Protein AF-0000000087540758 (afdb_homodimer)

Secondary structure (DSSP, 8-state):
-HHHHHHHHHHHHHHHHHHGGGGT--SPPPHHHHHHHHHHHHHHHHHHIIIIIIHHHHHTTGGGGGGGHHHHHHHHHHHHHHHHHHHHHS-B--TT-SS-BSS-----HHHHHHHHHHHHHHHHHHHHHHHHHHHHSTT-SS-HHHHHHHHHHHHHHHHHHHHHHHHHHHHTT--HHHHHHHHHHTTTHHHHHHHHHHHHHHH-GGGHHHHHHHHHHHHHHHIIIIIHHHHTSSS--THHHHHHHHHHHHHHHIIIII-/-HHHHHHHHHHHHHHHHHHGGGGT--SPPPHHHHHHHHHHHHHHHHHHIIIIIIHHHHHTTGGGGGGGHHHHHHHHHHHHHHHHHHHHHS-B--TT-SS-BSS-----HHHHHHHHHHHHHHHHHHHHHHHHHHHHSTT-SS-HHHHHHHHHHHHHHHHHHHHHHHHHHHHTT--HHHHHHHHHHTTTHHHHHHHHHHHHHHH-GGGHHHHHHHHHHHHHHHIIIIIHHHHTSSS--THHHHHHHHHHHHHHHIIIII-

Solvent-accessible surface area (backbone atoms only — not comparable to full-atom values): 23369 Å² total; per-residue (Å²): 108,68,64,55,53,50,48,41,41,38,34,31,49,18,10,36,57,14,3,49,43,37,77,71,47,90,62,73,72,52,68,65,57,52,14,20,37,33,14,20,32,36,15,25,52,52,32,41,26,42,69,64,14,31,49,49,12,23,57,75,31,49,90,52,57,66,58,14,47,50,37,24,50,52,16,20,52,50,16,29,50,50,47,51,51,51,50,54,70,37,50,24,27,52,79,94,48,90,61,70,41,44,51,91,64,91,66,50,70,66,52,16,38,47,44,45,47,27,60,54,28,26,31,55,14,24,40,42,18,34,35,44,44,38,32,69,39,85,87,43,90,34,48,62,53,33,30,47,41,50,19,49,48,50,11,59,37,22,22,47,50,8,30,64,48,7,32,56,39,33,69,74,67,44,51,54,65,55,15,27,48,54,19,31,55,35,22,55,40,14,39,51,28,8,52,52,36,32,54,50,35,71,73,35,68,89,40,44,33,29,49,25,4,18,22,23,18,28,44,49,41,44,31,61,64,41,35,49,35,47,28,54,51,78,74,86,63,67,43,19,48,52,20,18,51,52,21,24,49,48,32,44,47,44,44,62,61,58,64,108,68,67,55,52,50,46,41,42,38,33,30,50,17,10,36,58,14,4,49,45,35,78,71,46,90,62,73,74,53,68,66,57,52,15,21,38,33,14,20,31,36,15,26,51,54,32,41,26,42,68,64,15,31,49,50,13,24,56,75,30,48,90,50,57,65,58,13,48,49,39,24,50,52,15,21,53,49,16,30,50,49,49,53,51,49,51,56,69,37,49,24,27,51,77,93,50,90,61,71,41,44,50,91,64,91,64,51,69,66,54,16,37,47,45,45,49,26,61,53,30,27,31,54,14,24,40,43,17,33,36,43,44,37,32,70,37,86,87,43,90,35,48,62,54,33,29,47,42,49,18,48,47,50,11,62,38,21,20,45,50,9,30,65,48,7,32,56,38,32,67,75,67,44,50,54,65,58,15,28,48,55,19,29,56,34,22,55,41,14,40,52,28,10,50,52,36,31,53,48,34,71,72,35,66,87,40,43,32,29,50,26,4,18,21,23,18,27,44,49,41,42,32,61,66,41,34,48,36,48,28,55,52,78,74,85,64,67,41,17,49,51,21,18,51,53,20,24,49,50,31,44,46,42,44,62,60,57,65

Foldseek 3Di:
DVLLVVLLCLQLVLLLLLLLCLVVDPDFDDLLVLLLLLLLLLLLLLLCLPLVFLVLLLVVVVVVPPCSNVLLVQLLVVLLVVLVVVQQADWADAVPDPDIHHPDDPDDNLVRPLVLLLSLLLLLLLLLLLLVLQCPDVVGPHHSLLSSLSSNLSSNSSSSVSNSNLRVVVVVPDDSVVSSVSSSVSNVSSSVSSVVNSVVCVVPVVCSSNSSSSSSNNSVNCSVVGSNVSSCPDDGDCSSVVSSVVSNVVSNCSNVVRD/DVLLVVLLCLQLVLLLLLLLCLVVDPDFDDLLVLLLLLLLLLLLLLLCLPLVFLVLLLVVVVVVPPCSNVLLVQLLVVLLVVLVVVQQADWADAVPDPDIHHDDDPDDNLVRPLVLLLSLLLLLLLLLLLLVLQCPDVVGPHHSQLSSLSSNLSSNSSSSVSNVNLRVVVVVPDDSVVSSVSSSVSNVSSSVSSVVNSVVCVVPVVCSSNSSSSSSNNSVNCSVVGSNVSSCPDDGDCSSVVSSVVSNVVNNCSNVVRD

Organism: Prevotella intermedia (NCBI:txid28131)

Nearest PDB structures (foldseek):
  8j1m-assembly1_A  TM=9.060E-01  e=1.317E-13  Bordetella bronchiseptica RB50
  8ght-assembly1_B  TM=9.384E-01  e=3.269E-13  Bordetella bronchiseptica
  7z6n-assembly1_A  TM=9.263E-01  e=2.416E-12  Bordetella bronchiseptica
  5tsb-assembly1_A  TM=9.224E-01  e=4.637E-11  Bordetella bronchiseptica RB50
  7z6n-assembly1_B  TM=8.632E-01  e=1.682E-09  Bordetella bronchiseptica

pLDDT: mean 89.03, std 10.14, range [49.22, 98.5]

Structure (mmCIF, N/CA/C/O backbone):
data_AF-0000000087540758-model_v1
#
loop_
_entity.id
_entity.type
_entity.pdbx_description
1 polymer 'ZIP family metal transporter'
#
loop_
_atom_site.group_PDB
_atom_site.id
_atom_site.type_symbol
_atom_site.label_atom_id
_atom_site.label_alt_id
_atom_site.label_comp_id
_atom_site.label_asym_id
_atom_site.label_entity_id
_atom_site.label_seq_id
_atom_site.pdbx_PDB_ins_code
_atom_site.Cartn_x
_atom_site.Cartn_y
_atom_site.Cartn_z
_atom_site.occupancy
_atom_site.B_iso_or_equiv
_atom_site.auth_seq_id
_atom_site.auth_comp_id
_atom_site.auth_asym_id
_atom_site.auth_atom_id
_atom_site.pdbx_PDB_model_num
ATOM 1 N N . MET A 1 1 ? 31.656 -7.059 -10.43 1 69.69 1 MET A N 1
ATOM 2 C CA . MET A 1 1 ? 32 -5.887 -9.633 1 69.69 1 MET A CA 1
ATOM 3 C C . MET A 1 1 ? 31.5 -4.609 -10.281 1 69.69 1 MET A C 1
ATOM 5 O O . MET A 1 1 ? 30.766 -3.834 -9.641 1 69.69 1 MET A O 1
ATOM 9 N N . THR A 1 2 ? 31.688 -4.508 -11.586 1 75.62 2 THR A N 1
ATOM 10 C CA . THR A 1 2 ? 31.25 -3.312 -12.297 1 75.62 2 THR A CA 1
ATOM 11 C C . THR A 1 2 ? 29.734 -3.229 -12.32 1 75.62 2 THR A C 1
ATOM 13 O O . THR A 1 2 ? 29.156 -2.168 -12.07 1 75.62 2 THR A O 1
ATOM 16 N N . GLU A 1 3 ? 29.094 -4.324 -12.469 1 84.44 3 GLU A N 1
ATOM 17 C CA . GLU A 1 3 ? 27.641 -4.34 -12.523 1 84.44 3 GLU A CA 1
ATOM 18 C C . GLU A 1 3 ? 27.031 -3.982 -11.172 1 84.44 3 GLU A C 1
ATOM 20 O O . GLU A 1 3 ? 26 -3.322 -11.102 1 84.44 3 GLU A O 1
ATOM 25 N N . THR A 1 4 ? 27.766 -4.391 -10.195 1 89.81 4 THR A N 1
ATOM 26 C CA . THR A 1 4 ? 27.297 -4.109 -8.844 1 89.81 4 THR A CA 1
ATOM 27 C C . THR A 1 4 ? 27.406 -2.617 -8.539 1 89.81 4 THR A C 1
ATOM 29 O O . THR A 1 4 ? 26.453 -2.021 -8.016 1 89.81 4 THR A O 1
ATOM 32 N N . ILE A 1 5 ? 28.453 -2.088 -8.945 1 90.25 5 ILE A N 1
ATOM 33 C CA . ILE A 1 5 ? 28.672 -0.664 -8.719 1 90.25 5 ILE A CA 1
ATOM 34 C C . ILE A 1 5 ? 27.656 0.148 -9.508 1 90.25 5 ILE A C 1
ATOM 36 O O . ILE A 1 5 ? 27.078 1.107 -8.992 1 90.25 5 ILE A O 1
ATOM 40 N N . ILE A 1 6 ? 27.438 -0.225 -10.695 1 91.5 6 ILE A N 1
ATOM 41 C CA . ILE A 1 6 ? 26.453 0.456 -11.539 1 91.5 6 ILE A CA 1
ATOM 42 C C . ILE A 1 6 ? 25.062 0.346 -10.914 1 91.5 6 ILE A C 1
ATOM 44 O O . ILE A 1 6 ? 24.375 1.352 -10.758 1 91.5 6 ILE A O 1
ATOM 48 N N . GLY A 1 7 ? 24.766 -0.87 -10.531 1 93.69 7 GLY A N 1
ATOM 49 C CA . GLY A 1 7 ? 23.469 -1.086 -9.922 1 93.69 7 GLY A CA 1
ATOM 50 C C . GLY A 1 7 ? 23.25 -0.257 -8.664 1 93.69 7 GLY A C 1
ATOM 51 O O . GLY A 1 7 ? 22.172 0.309 -8.469 1 93.69 7 GLY A O 1
ATOM 52 N N . LEU A 1 8 ? 24.266 -0.133 -7.891 1 94.44 8 LEU A N 1
ATOM 53 C CA . LEU A 1 8 ? 24.172 0.586 -6.621 1 94.44 8 LEU A CA 1
ATOM 54 C C . LEU A 1 8 ? 24.109 2.092 -6.855 1 94.44 8 LEU A C 1
ATOM 56 O O . LEU A 1 8 ? 23.594 2.832 -6.02 1 94.44 8 LEU A O 1
ATOM 60 N N . SER A 1 9 ? 24.562 2.506 -7.98 1 96.25 9 SER A N 1
ATOM 61 C CA . SER A 1 9 ? 24.641 3.938 -8.25 1 96.25 9 SER A CA 1
ATOM 62 C C . SER A 1 9 ? 23.375 4.441 -8.93 1 96.25 9 SER A C 1
ATOM 64 O O . SER A 1 9 ? 23.109 5.648 -8.945 1 96.25 9 SER A O 1
ATOM 66 N N . ILE A 1 10 ? 22.609 3.609 -9.469 1 96.44 10 ILE A N 1
ATOM 67 C CA . ILE A 1 10 ? 21.469 3.971 -10.297 1 96.44 10 ILE A CA 1
ATOM 68 C C . ILE A 1 10 ? 20.438 4.723 -9.453 1 96.44 10 ILE A C 1
ATOM 70 O O . ILE A 1 10 ? 19.984 5.801 -9.836 1 96.44 10 ILE A O 1
ATOM 74 N N . PRO A 1 11 ? 20.109 4.223 -8.281 1 96.56 11 PRO A N 1
ATOM 75 C CA . PRO A 1 11 ? 19.156 4.977 -7.461 1 96.56 11 PRO A CA 1
ATOM 76 C C . PRO A 1 11 ? 19.672 6.359 -7.082 1 96.56 11 PRO A C 1
ATOM 78 O O . PRO A 1 11 ? 18.922 7.336 -7.109 1 96.56 11 PRO A O 1
ATOM 81 N N . LEU A 1 12 ? 20.969 6.418 -6.754 1 96.62 12 LEU A N 1
ATOM 82 C CA . LEU A 1 12 ? 21.578 7.703 -6.43 1 96.62 12 LEU A CA 1
ATOM 83 C C . LEU A 1 12 ? 21.484 8.664 -7.613 1 96.62 12 LEU A C 1
ATOM 85 O O . LEU A 1 12 ? 21.203 9.852 -7.434 1 96.62 12 LEU A O 1
ATOM 89 N N . LEU A 1 13 ? 21.688 8.188 -8.766 1 97.19 13 LEU A N 1
ATOM 90 C CA . LEU A 1 13 ? 21.578 9 -9.969 1 97.19 13 LEU A CA 1
ATOM 91 C C . LEU A 1 13 ? 20.172 9.57 -10.109 1 97.19 13 LEU A C 1
ATOM 93 O O . LEU A 1 13 ? 20 10.711 -10.547 1 97.19 13 LEU A O 1
ATOM 97 N N . GLY A 1 14 ? 19.188 8.805 -9.805 1 96.94 14 GLY A N 1
ATOM 98 C CA . GLY A 1 14 ? 17.812 9.305 -9.812 1 96.94 14 GLY A CA 1
ATOM 99 C C . GLY A 1 14 ? 17.594 10.469 -8.867 1 96.94 14 GLY A C 1
ATOM 100 O O . GLY A 1 14 ? 17 11.477 -9.242 1 96.94 14 GLY A O 1
ATOM 101 N N . THR A 1 15 ? 18.125 10.289 -7.652 1 95.88 15 THR A N 1
ATOM 102 C CA . THR A 1 15 ? 18 11.344 -6.652 1 95.88 15 THR A CA 1
ATOM 103 C C . THR A 1 15 ? 18.734 12.609 -7.102 1 95.88 15 THR A C 1
ATOM 105 O O . THR A 1 15 ? 18.203 13.719 -6.953 1 95.88 15 THR A O 1
ATOM 108 N N . VAL A 1 16 ? 19.875 12.422 -7.652 1 96.88 16 VAL A N 1
ATOM 109 C CA . VAL A 1 16 ? 20.672 13.547 -8.125 1 96.88 16 VAL A CA 1
ATOM 110 C C . VAL A 1 16 ? 19.953 14.25 -9.273 1 96.88 16 VAL A C 1
ATOM 112 O O . VAL A 1 16 ? 19.844 15.477 -9.281 1 96.88 16 VAL A O 1
ATOM 115 N N . LEU A 1 17 ? 19.469 13.523 -10.211 1 96.75 17 LEU A N 1
ATOM 116 C CA . LEU A 1 17 ? 18.734 14.102 -11.336 1 96.75 17 LEU A CA 1
ATOM 117 C C . LEU A 1 17 ? 17.5 14.859 -10.844 1 96.75 17 LEU A C 1
ATOM 119 O O . LEU A 1 17 ? 17.219 15.969 -11.312 1 96.75 17 LEU A O 1
ATOM 123 N N . GLY A 1 18 ? 16.828 14.25 -9.938 1 94.94 18 GLY A N 1
ATOM 124 C CA . GLY A 1 18 ? 15.672 14.906 -9.367 1 94.94 18 GLY A CA 1
ATOM 125 C C . GLY A 1 18 ? 16 16.188 -8.641 1 94.94 18 GLY A C 1
ATOM 126 O O . GLY A 1 18 ? 15.289 17.188 -8.773 1 94.94 18 GLY A O 1
ATOM 127 N N . SER A 1 19 ? 17.047 16.109 -7.902 1 94.81 19 SER A N 1
ATOM 128 C CA . SER A 1 19 ? 17.484 17.312 -7.18 1 94.81 19 SER A CA 1
ATOM 129 C C . SER A 1 19 ? 17.844 18.438 -8.141 1 94.81 19 SER A C 1
ATOM 131 O O . SER A 1 19 ? 17.766 19.609 -7.785 1 94.81 19 SER A O 1
ATOM 133 N N . GLY A 1 20 ? 18.203 18.109 -9.336 1 95.19 20 GLY A N 1
ATOM 134 C CA . GLY A 1 20 ? 18.578 19.078 -10.352 1 95.19 20 GLY A CA 1
ATOM 135 C C . GLY A 1 20 ? 17.406 19.922 -10.82 1 95.19 20 GLY A C 1
ATOM 136 O O . GLY A 1 20 ? 17.609 20.984 -11.422 1 95.19 20 GLY A O 1
ATOM 137 N N . PHE A 1 21 ? 16.281 19.531 -10.5 1 91.69 21 PHE A N 1
ATOM 138 C CA . PHE A 1 21 ? 15.109 20.281 -10.922 1 91.69 21 PHE A CA 1
ATOM 139 C C . PHE A 1 21 ? 15.102 21.672 -10.305 1 91.69 21 PHE A C 1
ATOM 141 O O . PHE A 1 21 ? 14.453 22.578 -10.812 1 91.69 21 PHE A O 1
ATOM 148 N N . VAL A 1 22 ? 15.844 21.859 -9.234 1 91.62 22 VAL A N 1
ATOM 149 C CA . VAL A 1 22 ? 15.906 23.141 -8.539 1 91.62 22 VAL A CA 1
ATOM 150 C C . VAL A 1 22 ? 16.531 24.188 -9.453 1 91.62 22 VAL A C 1
ATOM 152 O O . VAL A 1 22 ? 16.281 25.391 -9.297 1 91.62 22 VAL A O 1
ATOM 155 N N . PHE A 1 23 ? 17.266 23.812 -10.391 1 92.81 23 PHE A N 1
ATOM 156 C CA . PHE A 1 23 ? 17.922 24.766 -11.297 1 92.81 23 PHE A CA 1
ATOM 157 C C . PHE A 1 23 ? 16.953 25.25 -12.359 1 92.81 23 PHE A C 1
ATOM 159 O O . PHE A 1 23 ? 17.172 26.281 -12.984 1 92.81 23 PHE A O 1
ATOM 166 N N . PHE A 1 24 ? 15.93 24.562 -12.562 1 85.81 24 PHE A N 1
ATOM 167 C CA . PHE A 1 24 ? 15 24.891 -13.633 1 85.81 24 PHE A CA 1
ATOM 168 C C . PHE A 1 24 ? 13.719 25.5 -13.062 1 85.81 24 PHE A C 1
ATOM 170 O O . PHE A 1 24 ? 12.922 26.078 -13.805 1 85.81 24 PHE A O 1
ATOM 177 N N . MET A 1 25 ? 13.492 25.219 -11.922 1 72.75 25 MET A N 1
ATOM 178 C CA . MET A 1 25 ? 12.195 25.656 -11.406 1 72.75 25 MET A CA 1
ATOM 179 C C . MET A 1 25 ? 12.32 27 -10.711 1 72.75 25 MET A C 1
ATOM 181 O O . MET A 1 25 ? 13.273 27.25 -9.969 1 72.75 25 MET A O 1
ATOM 185 N N . ARG A 1 26 ? 11.633 27.969 -11.227 1 64.31 26 ARG A N 1
ATOM 186 C CA . ARG A 1 26 ? 11.672 29.359 -10.766 1 64.31 26 ARG A CA 1
ATOM 187 C C . ARG A 1 26 ? 10.914 29.516 -9.453 1 64.31 26 ARG A C 1
ATOM 189 O O . ARG A 1 26 ? 11.281 30.344 -8.617 1 64.31 26 ARG A O 1
ATOM 196 N N . ASN A 1 27 ? 9.836 28.656 -9.359 1 70.56 27 ASN A N 1
ATOM 197 C CA . ASN A 1 27 ? 8.938 28.859 -8.227 1 70.56 27 ASN A CA 1
ATOM 198 C C . ASN A 1 27 ? 8.781 27.594 -7.398 1 70.56 27 ASN A C 1
ATOM 200 O O . ASN A 1 27 ? 9.383 26.562 -7.719 1 70.56 27 ASN A O 1
ATOM 204 N N . GLU A 1 28 ? 8.078 27.734 -6.336 1 76.31 28 GLU A N 1
ATOM 205 C CA . GLU A 1 28 ? 7.715 26.625 -5.457 1 76.31 28 GLU A CA 1
ATOM 206 C C . GLU A 1 28 ? 7.031 25.5 -6.23 1 76.31 28 GLU A C 1
ATOM 208 O O . GLU A 1 28 ? 6.367 25.766 -7.238 1 76.31 28 GLU A O 1
ATOM 213 N N . MET A 1 29 ? 7.426 24.328 -5.922 1 83.19 29 MET A N 1
ATOM 214 C CA . MET A 1 29 ? 6.715 23.203 -6.512 1 83.19 29 MET A CA 1
ATOM 215 C C . MET A 1 29 ? 5.234 23.234 -6.16 1 83.19 29 MET A C 1
ATOM 217 O O . MET A 1 29 ? 4.871 23.344 -4.984 1 83.19 29 MET A O 1
ATOM 221 N N . PRO A 1 30 ? 4.449 23.25 -7.23 1 86.38 30 PRO A N 1
ATOM 222 C CA . PRO A 1 30 ? 3.016 23.234 -6.938 1 86.38 30 PRO A CA 1
ATOM 223 C C . PRO A 1 30 ? 2.602 22.047 -6.074 1 86.38 30 PRO A C 1
ATOM 225 O O . PRO A 1 30 ? 3.109 20.938 -6.262 1 86.38 30 PRO A O 1
ATOM 228 N N . ALA A 1 31 ? 1.731 22.312 -5.172 1 86.75 31 ALA A N 1
ATOM 229 C CA . ALA A 1 31 ? 1.27 21.312 -4.223 1 86.75 31 ALA A CA 1
ATOM 230 C C . ALA A 1 31 ? 0.683 20.094 -4.949 1 86.75 31 ALA A C 1
ATOM 232 O O . ALA A 1 31 ? 0.877 18.953 -4.527 1 86.75 31 ALA A O 1
ATOM 233 N N . ARG A 1 32 ? 0.032 20.359 -6.035 1 90.81 32 ARG A N 1
ATOM 234 C CA . ARG A 1 32 ? -0.596 19.297 -6.812 1 90.81 32 ARG A CA 1
ATOM 235 C C . ARG A 1 32 ? 0.451 18.359 -7.406 1 90.81 32 ARG A C 1
ATOM 237 O O . ARG A 1 32 ? 0.27 17.141 -7.41 1 90.81 32 ARG A O 1
ATOM 244 N N . LEU A 1 33 ? 1.473 18.938 -7.902 1 90.44 33 LEU A N 1
ATOM 245 C CA . LEU A 1 33 ? 2.553 18.125 -8.469 1 90.44 33 LEU A CA 1
ATOM 246 C C . LEU A 1 33 ? 3.262 17.328 -7.379 1 90.44 33 LEU A C 1
ATOM 248 O O . LEU A 1 33 ? 3.594 16.156 -7.582 1 90.44 33 LEU A O 1
ATOM 252 N N . GLN A 1 34 ? 3.445 17.922 -6.305 1 89.5 34 GLN A N 1
ATOM 253 C CA . GLN A 1 34 ? 4.078 17.234 -5.18 1 89.5 34 GLN A CA 1
ATOM 254 C C . GLN A 1 34 ? 3.271 16.016 -4.75 1 89.5 34 GLN A C 1
ATOM 256 O O . GLN A 1 34 ? 3.834 14.945 -4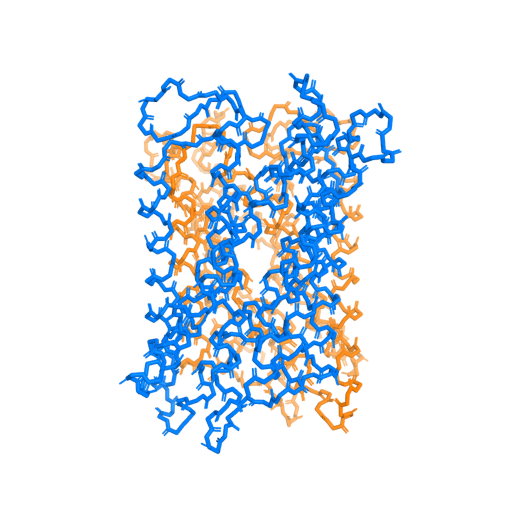.504 1 89.5 34 GLN A O 1
ATOM 261 N N . LYS A 1 35 ? 1.979 16.188 -4.668 1 93.31 35 LYS A N 1
ATOM 262 C CA . LYS A 1 35 ? 1.097 15.102 -4.277 1 93.31 35 LYS A CA 1
ATOM 263 C C . LYS A 1 35 ? 1.166 13.953 -5.281 1 93.31 35 LYS A C 1
ATOM 265 O O . LYS A 1 35 ? 1.248 12.781 -4.891 1 93.31 35 LYS A O 1
ATOM 270 N N . ALA A 1 36 ? 1.197 14.305 -6.539 1 95.06 36 ALA A N 1
ATOM 271 C CA . ALA A 1 36 ? 1.264 13.297 -7.59 1 95.06 36 ALA A CA 1
ATOM 272 C C . ALA A 1 36 ? 2.584 12.531 -7.535 1 95.06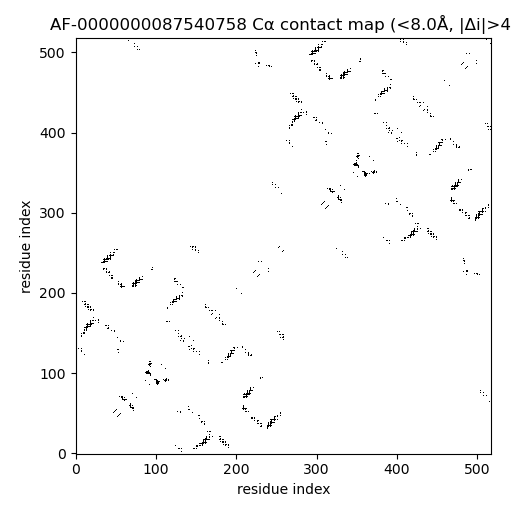 36 ALA A C 1
ATOM 274 O O . ALA A 1 36 ? 2.605 11.305 -7.672 1 95.06 36 ALA A O 1
ATOM 275 N N . LEU A 1 37 ? 3.629 13.25 -7.285 1 93.38 37 LEU A N 1
ATOM 276 C CA . LEU A 1 37 ? 4.953 12.633 -7.266 1 93.38 37 LEU A CA 1
ATOM 277 C C . LEU A 1 37 ? 5.117 11.734 -6.051 1 93.38 37 LEU A C 1
ATOM 279 O O . LEU A 1 37 ? 5.715 10.656 -6.145 1 93.38 37 LEU A O 1
ATOM 283 N N . LEU A 1 38 ? 4.574 12.18 -4.938 1 93 38 LEU A N 1
ATOM 284 C CA . LEU A 1 38 ? 4.613 11.359 -3.73 1 93 38 LEU A CA 1
ATOM 285 C C . LEU A 1 38 ? 3.803 10.078 -3.92 1 93 38 LEU A C 1
ATOM 287 O O . LEU A 1 38 ? 4.238 9 -3.516 1 93 38 LEU A O 1
ATOM 291 N N . GLY A 1 39 ? 2.668 10.242 -4.527 1 96 39 GLY A N 1
ATOM 292 C CA . GLY A 1 39 ? 1.872 9.078 -4.867 1 96 39 GLY A CA 1
ATOM 293 C C . GLY A 1 39 ? 2.594 8.109 -5.789 1 96 39 GLY A C 1
ATOM 294 O O . GLY A 1 39 ? 2.607 6.902 -5.547 1 96 39 GLY A O 1
ATOM 295 N N . PHE A 1 40 ? 3.178 8.672 -6.812 1 97.12 40 PHE A N 1
ATOM 296 C CA . PHE A 1 40 ? 3.92 7.867 -7.777 1 97.12 40 PHE A CA 1
ATOM 297 C C . PHE A 1 40 ? 5.023 7.074 -7.086 1 97.12 40 PHE A C 1
ATOM 299 O O . PHE A 1 40 ? 5.16 5.867 -7.305 1 97.12 40 PHE A O 1
ATOM 306 N N . ALA A 1 41 ? 5.777 7.758 -6.262 1 95.12 41 ALA A N 1
ATOM 307 C CA . ALA A 1 41 ? 6.852 7.109 -5.52 1 95.12 41 ALA A CA 1
ATOM 308 C C . ALA A 1 41 ? 6.309 5.984 -4.641 1 95.12 41 ALA A C 1
ATOM 310 O O . ALA A 1 41 ? 6.898 4.902 -4.574 1 95.12 41 ALA A O 1
ATOM 311 N N . SER A 1 42 ? 5.184 6.203 -3.988 1 96.62 42 SER A N 1
ATOM 312 C CA . SER A 1 42 ? 4.559 5.199 -3.131 1 96.62 42 SER A CA 1
ATOM 313 C C . SER A 1 42 ? 4.176 3.955 -3.924 1 96.62 42 SER A C 1
ATOM 315 O O . SER A 1 42 ? 4.426 2.83 -3.48 1 96.62 42 SER A O 1
ATOM 317 N N . GLY A 1 43 ? 3.588 4.152 -5.09 1 97.81 43 GLY A N 1
ATOM 318 C CA . GLY A 1 43 ? 3.189 3.041 -5.934 1 97.81 43 GLY A CA 1
ATOM 319 C C . GLY A 1 43 ? 4.355 2.178 -6.379 1 97.81 43 GLY A C 1
ATOM 320 O O . GLY A 1 43 ? 4.289 0.949 -6.305 1 97.81 43 GLY A O 1
ATOM 321 N N . VAL A 1 44 ? 5.383 2.848 -6.797 1 97.31 44 VAL A N 1
ATOM 322 C CA . VAL A 1 44 ? 6.582 2.137 -7.23 1 97.31 44 VAL A CA 1
ATOM 323 C C . VAL A 1 44 ? 7.141 1.311 -6.074 1 97.31 44 VAL A C 1
ATOM 325 O O . VAL A 1 44 ? 7.473 0.135 -6.246 1 97.31 44 VAL A O 1
ATOM 328 N N . MET A 1 45 ? 7.207 1.895 -4.926 1 96.62 45 MET A N 1
ATOM 329 C CA . MET A 1 45 ? 7.805 1.244 -3.766 1 96.62 45 MET A CA 1
ATOM 330 C C . MET A 1 45 ? 6.98 0.033 -3.338 1 96.62 45 MET A C 1
ATOM 332 O O . MET A 1 45 ? 7.539 -1.011 -2.99 1 96.62 45 MET A O 1
ATOM 336 N N . VAL A 1 46 ? 5.688 0.137 -3.385 1 97.88 46 VAL A N 1
ATOM 337 C CA . VAL A 1 46 ? 4.824 -0.975 -3 1 97.88 46 VAL A CA 1
ATOM 338 C C . VAL A 1 46 ? 5.012 -2.135 -3.977 1 97.88 46 VAL A C 1
ATOM 340 O O . VAL A 1 46 ? 5.238 -3.273 -3.561 1 97.88 46 VAL A O 1
ATOM 343 N N . ALA A 1 47 ? 4.91 -1.823 -5.242 1 97.94 47 ALA A N 1
ATOM 344 C CA . ALA A 1 47 ? 5.055 -2.871 -6.25 1 97.94 47 ALA A CA 1
ATOM 345 C C . ALA A 1 47 ? 6.43 -3.527 -6.168 1 97.94 47 ALA A C 1
ATOM 347 O O . ALA A 1 47 ? 6.543 -4.754 -6.211 1 97.94 47 ALA A O 1
ATOM 348 N N . ALA A 1 48 ? 7.469 -2.709 -6.031 1 96.75 48 ALA A N 1
ATOM 349 C CA . ALA A 1 48 ? 8.828 -3.236 -5.93 1 96.75 48 ALA A CA 1
ATOM 350 C C . ALA A 1 48 ? 8.977 -4.133 -4.703 1 96.75 48 ALA A C 1
ATOM 352 O O . ALA A 1 48 ? 9.633 -5.176 -4.766 1 96.75 48 ALA A O 1
ATOM 353 N N . SER A 1 49 ? 8.398 -3.732 -3.615 1 97.75 49 SER A N 1
ATOM 354 C CA . SER A 1 49 ? 8.492 -4.5 -2.377 1 97.75 49 SER A CA 1
ATOM 355 C C . SER A 1 49 ? 7.867 -5.879 -2.535 1 97.75 49 SER A C 1
ATOM 357 O O . SER A 1 49 ? 8.359 -6.859 -1.974 1 97.75 49 SER A O 1
ATOM 359 N N . ILE A 1 50 ? 6.863 -5.93 -3.33 1 96.88 50 ILE A N 1
ATOM 360 C CA . ILE A 1 50 ? 6.141 -7.188 -3.496 1 96.88 50 ILE A CA 1
ATOM 361 C C . ILE A 1 50 ? 6.895 -8.094 -4.469 1 96.88 50 ILE A C 1
ATOM 363 O O . ILE A 1 50 ? 7.344 -9.18 -4.098 1 96.88 50 ILE A O 1
ATOM 367 N N . TRP A 1 51 ? 7.082 -7.676 -5.668 1 95.69 51 TRP A N 1
ATOM 368 C CA . TRP A 1 51 ? 7.535 -8.547 -6.75 1 95.69 51 TRP A CA 1
ATOM 369 C C . TRP A 1 51 ? 9.047 -8.711 -6.723 1 95.69 51 TRP A C 1
ATOM 371 O O . TRP A 1 51 ? 9.578 -9.75 -7.129 1 95.69 51 TRP A O 1
ATOM 381 N N . SER A 1 52 ? 9.734 -7.684 -6.207 1 95.62 52 SER A N 1
ATOM 382 C CA . SER A 1 52 ? 11.188 -7.754 -6.289 1 95.62 52 SER A CA 1
ATOM 383 C C . SER A 1 52 ? 11.797 -8.203 -4.961 1 95.62 52 SER A C 1
ATOM 385 O O . SER A 1 52 ? 12.961 -8.586 -4.906 1 95.62 52 SER A O 1
ATOM 387 N N . LEU A 1 53 ? 10.984 -8.156 -3.91 1 96.81 53 LEU A N 1
ATOM 388 C CA . LEU A 1 53 ? 11.609 -8.406 -2.617 1 96.81 53 LEU A CA 1
ATOM 389 C C . LEU A 1 53 ? 10.898 -9.539 -1.883 1 96.81 53 LEU A C 1
ATOM 391 O O . LEU A 1 53 ? 11.461 -10.625 -1.719 1 96.81 53 LEU A O 1
ATOM 395 N N . ILE A 1 54 ? 9.641 -9.406 -1.611 1 97.56 54 ILE A N 1
ATOM 396 C CA . ILE A 1 54 ? 8.938 -10.367 -0.774 1 97.56 54 ILE A CA 1
ATOM 397 C C . ILE A 1 54 ? 8.773 -11.688 -1.525 1 97.56 54 ILE A C 1
ATOM 399 O O . ILE A 1 54 ? 9.047 -12.758 -0.975 1 97.56 54 ILE A O 1
ATOM 403 N N . ILE A 1 55 ? 8.305 -11.648 -2.764 1 95.38 55 ILE A N 1
ATOM 404 C CA . ILE A 1 55 ? 8.055 -12.867 -3.525 1 95.38 55 ILE A CA 1
ATOM 405 C C . ILE A 1 55 ? 9.367 -13.625 -3.734 1 95.38 55 ILE A C 1
ATOM 407 O O . ILE A 1 55 ? 9.445 -14.82 -3.451 1 95.38 55 ILE A O 1
ATOM 411 N N . PRO A 1 56 ? 10.461 -12.922 -4.18 1 94.75 56 PRO A N 1
ATOM 412 C CA . PRO A 1 56 ? 11.734 -13.641 -4.273 1 94.75 56 PRO A CA 1
ATOM 413 C C . PRO A 1 56 ? 12.188 -14.219 -2.936 1 94.75 56 PRO A C 1
ATOM 415 O O . PRO A 1 56 ? 12.797 -15.289 -2.896 1 94.75 56 PRO A O 1
ATOM 418 N N . SER A 1 57 ? 11.961 -13.5 -1.824 1 96.19 57 SER A N 1
ATOM 419 C CA . SER A 1 57 ? 12.273 -14.031 -0.501 1 96.19 57 SER A CA 1
ATOM 420 C C . SER A 1 57 ? 11.594 -15.375 -0.271 1 96.19 57 SER A C 1
ATOM 422 O O . SER A 1 57 ? 12.234 -16.328 0.162 1 96.19 57 SER A O 1
ATOM 424 N N . MET A 1 58 ? 10.398 -15.5 -0.629 1 95.5 58 MET A N 1
ATOM 425 C CA . MET A 1 58 ? 9.641 -16.734 -0.457 1 95.5 58 MET A CA 1
ATOM 426 C C . MET A 1 58 ? 10.102 -17.797 -1.452 1 95.5 58 MET A C 1
ATOM 428 O O . MET A 1 58 ? 10.156 -18.984 -1.121 1 95.5 58 MET A O 1
ATOM 432 N N . ASP A 1 59 ? 10.391 -17.328 -2.676 1 93.19 59 ASP A N 1
ATOM 433 C CA . ASP A 1 59 ? 10.836 -18.25 -3.709 1 93.19 59 ASP A CA 1
ATOM 434 C C . ASP A 1 59 ? 12.141 -18.938 -3.307 1 93.19 59 ASP A C 1
ATOM 436 O O . ASP A 1 59 ? 12.359 -20.109 -3.629 1 93.19 59 ASP A O 1
ATOM 440 N N . MET A 1 60 ? 12.969 -18.312 -2.646 1 91.75 60 MET A N 1
ATOM 441 C CA . MET A 1 60 ? 14.25 -18.859 -2.219 1 91.75 60 MET A CA 1
ATOM 442 C C . MET A 1 60 ? 14.047 -19.953 -1.183 1 91.75 60 MET A C 1
ATOM 444 O O . MET A 1 60 ? 14.953 -20.766 -0.945 1 91.75 60 MET A O 1
ATOM 448 N N . TRP A 1 61 ? 12.938 -19.922 -0.555 1 93.38 61 TRP A N 1
ATOM 449 C CA . TRP A 1 61 ? 12.594 -20.953 0.414 1 93.38 61 TRP A CA 1
ATOM 450 C C . TRP A 1 61 ? 11.461 -21.828 -0.104 1 93.38 61 TRP A C 1
ATOM 452 O O . TRP A 1 61 ? 10.711 -22.422 0.682 1 93.38 61 TRP A O 1
ATOM 462 N N . ALA A 1 62 ? 11.312 -21.906 -1.371 1 90.62 62 ALA A N 1
ATOM 463 C CA . ALA A 1 62 ? 10.219 -22.641 -1.994 1 90.62 62 ALA A CA 1
ATOM 464 C C . ALA A 1 62 ? 10.242 -24.109 -1.572 1 90.62 62 ALA A C 1
ATOM 466 O O . ALA A 1 62 ? 9.195 -24.734 -1.427 1 90.62 62 ALA A O 1
ATOM 467 N N . ASP A 1 63 ? 11.344 -24.703 -1.36 1 92 63 ASP A N 1
ATOM 468 C CA . ASP A 1 63 ? 11.508 -26.109 -1.034 1 92 63 ASP A CA 1
ATOM 469 C C . ASP A 1 63 ? 11.008 -26.406 0.376 1 92 63 ASP A C 1
ATOM 471 O O . ASP A 1 63 ? 10.852 -27.578 0.749 1 92 63 ASP A O 1
ATOM 475 N N . GLN A 1 64 ? 10.703 -25.422 1.078 1 92.38 64 GLN A N 1
ATOM 476 C CA . GLN A 1 64 ? 10.266 -25.609 2.457 1 92.38 64 GLN A CA 1
ATOM 477 C C . GLN A 1 64 ? 8.742 -25.625 2.555 1 92.38 64 GLN A C 1
ATOM 479 O O . GLN A 1 64 ? 8.188 -25.578 3.652 1 92.38 64 GLN A O 1
ATOM 484 N N . GLY A 1 65 ? 8.109 -25.656 1.455 1 91.38 65 GLY A N 1
ATOM 485 C CA . GLY A 1 65 ? 6.652 -25.734 1.445 1 91.38 65 GLY A CA 1
ATOM 486 C C . GLY A 1 65 ? 5.988 -24.531 2.094 1 91.38 65 GLY A C 1
ATOM 487 O O . GLY A 1 65 ? 6.258 -23.391 1.723 1 91.38 65 GLY A O 1
ATOM 488 N N . ARG A 1 66 ? 5.266 -24.844 3.143 1 89.62 66 ARG A N 1
ATOM 489 C CA . ARG A 1 66 ? 4.516 -23.797 3.822 1 89.62 66 ARG A CA 1
ATOM 490 C C . ARG A 1 66 ? 5.445 -22.906 4.641 1 89.62 66 ARG A C 1
ATOM 492 O O . ARG A 1 66 ? 5.113 -21.75 4.922 1 89.62 66 ARG A O 1
ATOM 499 N N . LEU A 1 67 ? 6.555 -23.391 4.965 1 93.06 67 LEU A N 1
ATOM 500 C CA . LEU A 1 67 ? 7.496 -22.641 5.785 1 93.06 67 LEU A CA 1
ATOM 501 C C . LEU A 1 67 ? 8.234 -21.594 4.945 1 93.06 67 LEU A C 1
ATOM 503 O O . LEU A 1 67 ? 9 -20.797 5.48 1 93.06 67 LEU A O 1
ATOM 507 N N . ARG A 1 68 ? 7.934 -21.594 3.646 1 94.25 68 ARG A N 1
ATOM 508 C CA . ARG A 1 68 ? 8.57 -20.641 2.744 1 94.25 68 ARG A CA 1
ATOM 509 C C . ARG A 1 68 ? 8.242 -19.203 3.145 1 94.25 68 ARG A C 1
ATOM 511 O O . ARG A 1 68 ? 8.906 -18.266 2.707 1 94.25 68 ARG A O 1
ATOM 518 N N . ILE A 1 69 ? 7.242 -19.031 4.004 1 96.31 69 ILE A N 1
ATOM 519 C CA . ILE A 1 69 ? 6.773 -17.703 4.391 1 96.31 69 ILE A CA 1
ATOM 520 C C . ILE A 1 69 ? 7.648 -17.156 5.516 1 96.31 69 ILE A C 1
ATOM 522 O O . ILE A 1 69 ? 7.637 -15.953 5.789 1 96.31 69 ILE A O 1
ATOM 526 N N . VAL A 1 70 ? 8.398 -17.938 6.176 1 96.81 70 VAL A N 1
ATOM 527 C CA . VAL A 1 70 ? 9.055 -17.578 7.43 1 96.81 70 VAL A CA 1
ATOM 528 C C . VAL A 1 70 ? 10.039 -16.438 7.191 1 96.81 70 VAL A C 1
ATOM 530 O O . VAL A 1 70 ? 9.969 -15.391 7.852 1 96.81 70 VAL A O 1
ATOM 533 N N . PRO A 1 71 ? 10.961 -16.531 6.219 1 96.94 71 PRO A N 1
ATOM 534 C CA . PRO A 1 71 ? 11.867 -15.406 6.02 1 96.94 71 PRO A CA 1
ATOM 535 C C . PRO A 1 71 ? 11.141 -14.133 5.602 1 96.94 71 PRO A C 1
ATOM 537 O O . PRO A 1 71 ? 11.516 -13.031 6.02 1 96.94 71 PRO A O 1
ATOM 540 N N . ALA A 1 72 ? 10.102 -14.32 4.73 1 97.62 72 ALA A N 1
ATOM 541 C CA . ALA A 1 72 ? 9.336 -13.164 4.273 1 97.62 72 ALA A CA 1
ATOM 542 C C . ALA A 1 72 ? 8.648 -12.469 5.445 1 97.62 72 ALA A C 1
ATOM 544 O O . ALA A 1 72 ? 8.695 -11.234 5.551 1 97.62 72 ALA A O 1
ATOM 545 N N . LEU A 1 73 ? 8.109 -13.289 6.332 1 97.94 73 LEU A N 1
ATOM 546 C CA . LEU A 1 73 ? 7.363 -12.766 7.477 1 97.94 73 LEU A CA 1
ATOM 547 C C . LEU A 1 73 ? 8.305 -12.117 8.484 1 97.94 73 LEU A C 1
ATOM 549 O O . LEU A 1 73 ? 8.078 -10.977 8.906 1 97.94 73 LEU A O 1
ATOM 553 N N . VAL A 1 74 ? 9.281 -12.781 8.867 1 97.81 74 VAL A N 1
ATOM 554 C CA . VAL A 1 74 ? 10.219 -12.32 9.891 1 97.81 74 VAL A CA 1
ATOM 555 C C . VAL A 1 74 ? 10.969 -11.086 9.383 1 97.81 74 VAL A C 1
ATOM 557 O O . VAL A 1 74 ? 11.031 -10.07 10.07 1 97.81 74 VAL A O 1
ATOM 560 N N . GLY A 1 75 ? 11.531 -11.211 8.219 1 97.81 75 GLY A N 1
ATOM 561 C CA . GLY A 1 75 ? 12.234 -10.07 7.648 1 97.81 75 GLY A CA 1
ATOM 562 C C . GLY A 1 75 ? 11.367 -8.836 7.516 1 97.81 75 GLY A C 1
ATOM 563 O O . GLY A 1 75 ? 11.789 -7.734 7.867 1 97.81 75 GLY A O 1
ATOM 564 N N . PHE A 1 76 ? 10.148 -9.055 7.035 1 98.38 76 PHE A N 1
ATOM 565 C CA . PHE A 1 76 ? 9.211 -7.961 6.828 1 98.38 76 PHE A CA 1
ATOM 566 C C . PHE A 1 76 ? 8.93 -7.23 8.133 1 98.38 76 PHE A C 1
ATOM 568 O O . PHE A 1 76 ? 9.023 -6.004 8.203 1 98.38 76 PHE A O 1
ATOM 575 N N . LEU A 1 77 ? 8.609 -7.977 9.148 1 98.5 77 LEU A N 1
ATOM 576 C CA . LEU A 1 77 ? 8.258 -7.395 10.445 1 98.5 77 LEU A CA 1
ATOM 577 C C . LEU A 1 77 ? 9.477 -6.73 11.078 1 98.5 77 LEU A C 1
ATOM 579 O O . LEU A 1 77 ? 9.359 -5.66 11.68 1 98.5 77 LEU A O 1
ATOM 583 N N . VAL A 1 78 ? 10.609 -7.305 10.945 1 97.88 78 VAL A N 1
ATOM 584 C CA . VAL A 1 78 ? 11.836 -6.73 11.5 1 97.88 78 VAL A CA 1
ATOM 585 C C . VAL A 1 78 ? 12.18 -5.441 10.758 1 97.88 78 VAL A C 1
ATOM 587 O O . VAL A 1 78 ? 12.648 -4.473 11.367 1 97.88 78 VAL A O 1
ATOM 590 N N . GLY A 1 79 ? 12 -5.457 9.43 1 97 79 GLY A N 1
ATOM 591 C CA . GLY A 1 79 ? 12.234 -4.246 8.656 1 97 79 GLY A CA 1
ATOM 592 C C . GLY A 1 79 ? 11.359 -3.084 9.094 1 97 79 GLY A C 1
ATOM 593 O O . GLY A 1 79 ? 11.852 -1.967 9.266 1 97 79 GLY A O 1
ATOM 594 N N . ILE A 1 80 ? 10.07 -3.373 9.305 1 97.5 80 ILE A N 1
ATOM 595 C CA . ILE A 1 80 ? 9.156 -2.34 9.773 1 97.5 80 ILE A CA 1
ATOM 596 C C . ILE A 1 80 ? 9.57 -1.879 11.172 1 97.5 80 ILE A C 1
ATOM 598 O O . ILE A 1 80 ? 9.617 -0.678 11.445 1 97.5 80 ILE A O 1
ATOM 602 N N . ALA A 1 81 ? 9.875 -2.814 12.047 1 96.62 81 ALA A N 1
ATOM 603 C CA . ALA A 1 81 ? 10.289 -2.492 13.406 1 96.62 81 ALA A CA 1
ATOM 604 C C . ALA A 1 81 ? 11.562 -1.651 13.414 1 96.62 81 ALA A C 1
ATOM 606 O O . ALA A 1 81 ? 11.711 -0.741 14.227 1 96.62 81 ALA A O 1
ATOM 607 N N . PHE A 1 82 ? 12.43 -1.971 12.555 1 94.69 82 PHE A N 1
ATOM 608 C CA . PHE A 1 82 ? 13.695 -1.255 12.453 1 94.69 82 PHE A CA 1
ATOM 609 C C . PHE A 1 82 ? 13.461 0.218 12.141 1 94.69 82 PHE A C 1
ATOM 611 O O . PHE A 1 82 ? 14.016 1.096 12.805 1 94.69 82 PHE A O 1
ATOM 618 N N . LEU A 1 83 ? 12.633 0.512 11.156 1 93.25 83 LEU A N 1
ATOM 619 C CA . LEU A 1 83 ? 12.398 1.907 10.797 1 93.25 83 LEU A CA 1
ATOM 620 C C . LEU A 1 83 ? 11.539 2.596 11.852 1 93.25 83 LEU A C 1
ATOM 622 O O . LEU A 1 83 ? 11.688 3.795 12.094 1 93.25 83 LEU A O 1
ATOM 626 N N . LEU A 1 84 ? 10.648 1.836 12.438 1 91.5 84 LEU A N 1
ATOM 627 C CA . LEU A 1 84 ? 9.891 2.381 13.555 1 91.5 84 LEU A CA 1
ATOM 628 C C . LEU A 1 84 ? 10.82 2.857 14.664 1 91.5 84 LEU A C 1
ATOM 630 O O . LEU A 1 84 ? 10.609 3.928 15.242 1 91.5 84 LEU A O 1
ATOM 634 N N . LEU A 1 85 ? 11.805 2.086 14.945 1 91.12 85 LEU A N 1
ATOM 635 C CA . LEU A 1 85 ? 12.789 2.43 15.969 1 91.12 85 LEU A CA 1
ATOM 636 C C . LEU A 1 85 ? 13.594 3.656 15.562 1 91.12 85 LEU A C 1
ATOM 638 O O . LEU A 1 85 ? 13.797 4.566 16.359 1 91.12 85 LEU A O 1
ATOM 642 N N . ILE A 1 86 ? 14.031 3.703 14.336 1 87.81 86 ILE A N 1
ATOM 643 C CA . ILE A 1 86 ? 14.812 4.828 13.828 1 87.81 86 ILE A CA 1
ATOM 644 C C . ILE A 1 86 ? 13.977 6.105 13.883 1 87.81 86 ILE A C 1
ATOM 646 O O . ILE A 1 86 ? 14.469 7.168 14.266 1 87.81 86 ILE A O 1
ATOM 650 N N . ASP A 1 87 ? 12.727 5.977 13.484 1 83.38 87 ASP A N 1
ATOM 651 C CA . ASP A 1 87 ? 11.812 7.113 13.508 1 83.38 87 ASP A CA 1
ATOM 652 C C . ASP A 1 87 ? 11.617 7.641 14.922 1 83.38 87 ASP A C 1
ATOM 654 O O . ASP A 1 87 ? 11.477 8.852 15.133 1 83.38 87 ASP A O 1
ATOM 658 N N . TYR A 1 88 ? 11.609 6.738 15.812 1 81.56 88 TYR A N 1
ATOM 659 C CA . TYR A 1 88 ? 11.383 7.098 17.203 1 81.56 88 TYR A CA 1
ATOM 660 C C . TYR A 1 88 ? 12.602 7.816 17.797 1 81.56 88 TYR A C 1
ATOM 662 O O . TYR A 1 88 ? 12.453 8.734 18.594 1 81.56 88 TYR A O 1
ATOM 670 N N . ILE A 1 89 ? 13.719 7.5 17.328 1 82.25 89 ILE A N 1
ATOM 671 C CA . ILE A 1 89 ? 14.922 8.023 17.984 1 82.25 89 ILE A CA 1
ATOM 672 C C . ILE A 1 89 ? 15.453 9.211 17.203 1 82.25 89 ILE A C 1
ATOM 674 O O . ILE A 1 89 ? 16.344 9.93 17.672 1 82.25 89 ILE A O 1
ATOM 678 N N . THR A 1 90 ? 14.969 9.492 16.062 1 76.5 90 THR A N 1
ATOM 679 C CA . THR A 1 90 ? 15.484 10.57 15.219 1 76.5 90 THR A CA 1
ATOM 680 C C . THR A 1 90 ? 14.477 11.711 15.125 1 76.5 90 THR A C 1
ATOM 682 O O . THR A 1 90 ? 13.336 11.508 14.703 1 76.5 90 THR A O 1
ATOM 685 N N . PRO A 1 91 ? 14.922 12.867 15.531 1 69.62 91 PRO A N 1
ATOM 686 C CA . PRO A 1 91 ? 14.047 14.023 15.32 1 69.62 91 PRO A CA 1
ATOM 687 C C . PRO A 1 91 ? 13.812 14.312 13.836 1 69.62 91 PRO A C 1
ATOM 689 O O . PRO A 1 91 ? 14.75 14.273 13.039 1 69.62 91 PRO A O 1
ATOM 692 N N . HIS A 1 92 ? 12.625 14.328 13.516 1 67.56 92 HIS A N 1
ATOM 693 C CA . HIS A 1 92 ? 12.367 14.633 12.109 1 67.56 92 HIS A CA 1
ATOM 694 C C . HIS A 1 92 ? 11.031 15.344 11.93 1 67.56 92 HIS A C 1
ATOM 696 O O . HIS A 1 92 ? 10.273 15.5 12.891 1 67.56 92 HIS A O 1
ATOM 702 N N . LEU A 1 93 ? 11.062 16.062 10.859 1 63.59 93 LEU A N 1
ATOM 703 C CA . LEU A 1 93 ? 9.875 16.781 10.438 1 63.59 93 LEU A CA 1
ATOM 704 C C . LEU A 1 93 ? 9.352 16.25 9.109 1 63.59 93 LEU A C 1
ATOM 706 O O . LEU A 1 93 ? 10.141 15.938 8.211 1 63.59 93 LEU A O 1
ATOM 710 N N . HIS A 1 94 ? 8.094 16 9.141 1 58.25 94 HIS A N 1
ATOM 711 C CA . HIS A 1 94 ? 7.508 15.586 7.871 1 58.25 94 HIS A CA 1
ATOM 712 C C . HIS A 1 94 ? 7.148 16.797 7.008 1 58.25 94 HIS A C 1
ATOM 714 O O . HIS A 1 94 ? 6.895 17.875 7.531 1 58.25 94 HIS A O 1
ATOM 720 N N . ILE A 1 95 ? 7.238 16.516 5.73 1 49.22 95 ILE A N 1
ATOM 721 C CA . ILE A 1 95 ? 6.898 17.578 4.797 1 49.22 95 ILE A CA 1
ATOM 722 C C . ILE A 1 95 ? 5.469 18.047 5.051 1 49.22 95 ILE A C 1
ATOM 724 O O . ILE A 1 95 ? 4.547 17.234 5.141 1 49.22 95 ILE A O 1
ATOM 728 N N . GLY A 1 96 ? 5.266 19.266 5.23 1 51.09 96 GLY A N 1
ATOM 729 C CA . GLY A 1 96 ? 3.945 19.859 5.391 1 51.09 96 GLY A CA 1
ATOM 730 C C . GLY A 1 96 ? 3.48 19.891 6.836 1 51.09 96 GLY A C 1
ATOM 731 O O . GLY A 1 96 ? 2.385 20.375 7.129 1 51.09 96 GLY A O 1
ATOM 732 N N . SER A 1 97 ? 4.297 19.297 7.66 1 56.78 97 SER A N 1
ATOM 733 C CA . SER A 1 9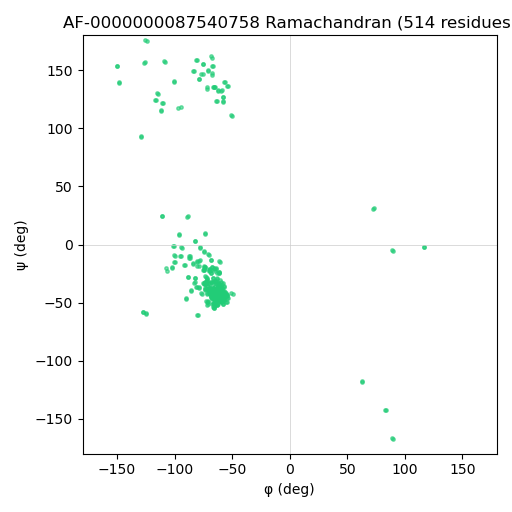7 ? 3.918 19.328 9.07 1 56.78 97 SER A CA 1
ATOM 734 C C . SER A 1 97 ? 4.695 20.391 9.828 1 56.78 97 SER A C 1
ATOM 736 O O . SER A 1 97 ? 5.824 20.734 9.461 1 56.78 97 SER A O 1
ATOM 738 N N . SER A 1 98 ? 4.043 21.016 10.648 1 57.66 98 SER A N 1
ATOM 739 C CA . SER A 1 98 ? 4.699 22 11.492 1 57.66 98 SER A CA 1
ATOM 740 C C . SER A 1 98 ? 5.141 21.406 12.82 1 57.66 98 SER A C 1
ATOM 742 O O . SER A 1 98 ? 5.855 22.047 13.594 1 57.66 98 SER A O 1
ATOM 744 N N . LYS A 1 99 ? 4.793 20.156 12.969 1 63.5 99 LYS A N 1
ATOM 745 C CA . LYS A 1 99 ? 5.137 19.578 14.266 1 63.5 99 LYS A CA 1
ATOM 746 C C . LYS A 1 99 ? 6.227 18.516 14.125 1 63.5 99 LYS A C 1
ATOM 748 O O . LYS A 1 99 ? 6.031 17.5 13.445 1 63.5 99 LYS A O 1
ATOM 753 N N . PRO A 1 100 ? 7.32 18.844 14.711 1 66.88 100 PRO A N 1
ATOM 754 C CA . PRO A 1 100 ? 8.422 17.875 14.625 1 66.88 100 PRO A CA 1
ATOM 755 C C . PRO A 1 100 ? 8.133 16.578 15.391 1 66.88 100 PRO A C 1
ATOM 757 O O . PRO A 1 100 ? 7.32 16.578 16.328 1 66.88 100 PRO A O 1
ATOM 760 N N . GLU A 1 101 ? 8.586 15.531 14.969 1 64.94 101 GLU A N 1
ATOM 761 C CA . GLU A 1 101 ? 8.516 14.234 15.641 1 64.94 101 GLU A CA 1
ATOM 762 C C . GLU A 1 101 ? 9.891 13.805 16.156 1 64.94 101 GLU A C 1
ATOM 764 O O . GLU A 1 101 ? 10.914 14.328 15.711 1 64.94 101 GLU A O 1
ATOM 769 N N . GLY A 1 102 ? 9.961 12.969 17.094 1 62.59 102 GLY A N 1
ATOM 770 C CA . GLY A 1 102 ? 11.203 12.562 17.734 1 62.59 102 GLY A CA 1
ATOM 771 C C . GLY A 1 102 ? 11.586 13.438 18.906 1 62.59 102 GLY A C 1
ATOM 772 O O . GLY A 1 102 ? 10.742 14.133 19.469 1 62.59 102 GLY A O 1
ATOM 773 N N . PRO A 1 103 ? 12.859 13.203 19.266 1 63.78 103 PRO A N 1
ATOM 774 C CA . PRO A 1 103 ? 13.289 14.016 20.406 1 63.78 103 PRO A CA 1
ATOM 775 C C . PRO A 1 103 ? 13.344 15.508 20.078 1 63.78 103 PRO A C 1
ATOM 777 O O . PRO A 1 103 ? 13.57 15.883 18.938 1 63.78 103 PRO A O 1
ATOM 780 N N . ARG A 1 104 ? 12.844 16.203 20.984 1 66.12 104 ARG A N 1
ATOM 781 C CA . ARG A 1 104 ? 12.891 17.656 20.828 1 66.12 104 ARG A CA 1
ATOM 782 C C . ARG A 1 104 ? 14.305 18.125 20.5 1 66.12 104 ARG A C 1
ATOM 784 O O . ARG A 1 104 ? 15.273 17.641 21.094 1 66.12 104 ARG A O 1
ATOM 791 N N . THR A 1 105 ? 14.414 18.578 19.281 1 65.19 105 THR A N 1
ATOM 792 C CA . THR A 1 105 ? 15.727 19.078 18.891 1 65.19 105 THR A CA 1
ATOM 793 C C . THR A 1 105 ? 15.641 20.5 18.359 1 65.19 105 THR A C 1
ATOM 795 O O . THR A 1 105 ? 14.547 20.984 18.062 1 65.19 105 THR A O 1
ATOM 798 N N . LYS A 1 106 ? 16.656 21.125 18.422 1 67.5 106 LYS A N 1
ATOM 799 C CA . LYS A 1 106 ? 16.781 22.484 17.922 1 67.5 106 LYS A CA 1
ATOM 800 C C . LYS A 1 106 ? 17.203 22.5 16.453 1 67.5 106 LYS A C 1
ATOM 802 O O . LYS A 1 106 ? 17.797 23.453 15.969 1 67.5 106 LYS A O 1
ATOM 807 N N . LEU A 1 107 ? 16.875 21.375 15.828 1 69.06 107 LEU A N 1
ATOM 808 C CA . LEU A 1 107 ? 17.297 21.281 14.43 1 69.06 107 LEU A CA 1
ATOM 809 C C . LEU A 1 107 ? 16.406 22.156 13.539 1 69.06 107 LEU A C 1
ATOM 811 O O . LEU A 1 107 ? 15.219 22.344 13.836 1 69.06 107 LEU A O 1
ATOM 815 N N . SER A 1 108 ? 17.031 22.672 12.523 1 71.31 108 SER A N 1
ATOM 816 C CA . SER A 1 108 ? 16.266 23.469 11.57 1 71.31 108 SER A CA 1
ATOM 817 C C . SER A 1 108 ? 15.281 22.609 10.797 1 71.31 108 SER A C 1
ATOM 819 O O . SER A 1 108 ? 15.422 21.375 10.734 1 71.31 108 SER A O 1
ATOM 821 N N . ARG A 1 109 ? 14.32 23.156 10.391 1 68.25 109 ARG A N 1
ATOM 822 C CA . ARG A 1 109 ? 13.328 22.5 9.547 1 68.25 109 ARG A CA 1
ATOM 823 C C . ARG A 1 109 ? 13.992 21.781 8.383 1 68.25 109 ARG A C 1
ATOM 825 O O . ARG A 1 109 ? 13.648 20.641 8.062 1 68.25 109 ARG A O 1
ATOM 832 N N . THR A 1 110 ? 14.906 22.406 7.824 1 69.69 110 THR A N 1
ATOM 833 C CA . THR A 1 110 ? 15.641 21.859 6.688 1 69.69 110 THR A CA 1
ATOM 834 C C . THR A 1 110 ? 16.359 20.562 7.078 1 69.69 110 THR A C 1
ATOM 836 O O . THR A 1 110 ? 16.312 19.578 6.348 1 69.69 110 THR A O 1
ATOM 839 N N . ALA A 1 111 ? 16.922 20.641 8.172 1 73.62 111 ALA A N 1
ATOM 840 C CA . ALA A 1 111 ? 17.656 19.469 8.656 1 73.62 111 ALA A CA 1
ATOM 841 C C . ALA A 1 111 ? 16.703 18.312 8.93 1 73.62 111 ALA A C 1
ATOM 843 O O . ALA A 1 111 ? 16.984 17.172 8.555 1 73.62 111 ALA A O 1
ATOM 844 N N . MET A 1 112 ? 15.648 18.625 9.477 1 74.38 112 MET A N 1
ATOM 845 C CA . MET A 1 112 ? 14.695 17.594 9.836 1 74.38 112 MET A CA 1
ATOM 846 C C . MET A 1 112 ? 14.109 16.938 8.586 1 74.38 112 MET A C 1
ATOM 848 O O . MET A 1 112 ? 13.906 15.727 8.547 1 74.38 112 MET A O 1
ATOM 852 N N . LEU A 1 113 ? 13.922 17.719 7.668 1 72.19 113 LEU A N 1
ATOM 853 C CA . LEU A 1 113 ? 13.414 17.203 6.398 1 72.19 113 LEU A CA 1
ATOM 854 C C . LEU A 1 113 ? 14.469 16.344 5.703 1 72.19 113 LEU A C 1
ATOM 856 O O . LEU A 1 113 ? 14.156 15.289 5.152 1 72.19 113 LEU A O 1
ATOM 860 N N . THR A 1 114 ? 15.625 16.875 5.781 1 76 114 THR A N 1
ATOM 861 C CA . THR A 1 114 ? 16.734 16.141 5.184 1 76 114 THR A CA 1
ATOM 862 C C . THR A 1 114 ? 16.906 14.773 5.852 1 76 114 THR A C 1
ATOM 864 O O . THR A 1 114 ? 17.109 13.766 5.172 1 76 114 THR A O 1
ATOM 867 N N . PHE A 1 115 ? 16.766 14.789 7.078 1 78.19 115 PHE A N 1
ATOM 868 C CA . PHE A 1 115 ? 16.906 13.539 7.805 1 78.19 115 PHE A CA 1
ATOM 869 C C . PHE A 1 115 ? 15.773 12.578 7.449 1 78.19 115 PHE A C 1
ATOM 871 O O . PHE A 1 115 ? 16 11.375 7.27 1 78.19 115 PHE A O 1
ATOM 878 N N . ALA A 1 116 ? 14.68 13.109 7.379 1 76.12 116 ALA A N 1
ATOM 879 C CA . ALA A 1 116 ? 13.523 12.281 7.055 1 76.12 116 ALA A CA 1
ATOM 880 C C . ALA A 1 116 ? 13.711 11.57 5.719 1 76.12 116 ALA A C 1
ATOM 882 O O . ALA A 1 116 ? 13.516 10.359 5.617 1 76.12 116 ALA A O 1
ATOM 883 N N . VAL A 1 117 ? 14.219 12.258 4.836 1 79.38 117 VAL A N 1
ATOM 884 C CA . VAL A 1 117 ? 14.383 11.719 3.492 1 79.38 117 VAL A CA 1
ATOM 885 C C . VAL A 1 117 ? 15.562 10.75 3.461 1 79.38 117 VAL A C 1
ATOM 887 O O . VAL A 1 117 ? 15.516 9.727 2.781 1 79.38 117 VAL A O 1
ATOM 890 N N . THR A 1 118 ? 16.578 11.18 4.121 1 83 118 THR A N 1
ATOM 891 C CA . THR A 1 118 ? 17.75 10.328 4.172 1 83 118 THR A CA 1
ATOM 892 C C . THR A 1 118 ? 17.406 8.961 4.766 1 83 118 THR A C 1
ATOM 894 O O . THR A 1 118 ? 17.844 7.93 4.258 1 83 118 THR A O 1
ATOM 897 N N . ILE A 1 119 ? 16.641 8.977 5.746 1 84.25 119 ILE A N 1
ATOM 898 C CA . ILE A 1 119 ? 16.234 7.746 6.406 1 84.25 119 ILE A CA 1
ATOM 899 C C . ILE A 1 119 ? 15.406 6.898 5.438 1 84.25 119 ILE A C 1
ATOM 901 O O . ILE A 1 119 ? 15.539 5.672 5.414 1 84.25 119 ILE A O 1
ATOM 905 N N . HIS A 1 120 ? 14.68 7.512 4.59 1 86.44 120 HIS A N 1
ATOM 906 C CA . HIS A 1 120 ? 13.836 6.812 3.621 1 86.44 120 HIS A CA 1
ATOM 907 C C . HIS A 1 120 ? 14.68 6.195 2.508 1 86.44 120 HIS A C 1
ATOM 909 O O . HIS A 1 120 ? 14.328 5.145 1.966 1 86.44 120 HIS A O 1
ATOM 915 N N . ASN A 1 121 ? 15.766 6.906 2.211 1 92.25 121 ASN A N 1
ATOM 916 C CA . ASN A 1 121 ? 16.609 6.461 1.104 1 92.25 121 ASN A CA 1
ATOM 917 C C . ASN A 1 121 ? 17.422 5.234 1.481 1 92.25 121 ASN A C 1
ATOM 919 O O . ASN A 1 121 ? 17.859 4.477 0.609 1 92.25 121 ASN A O 1
ATOM 923 N N . LEU A 1 122 ? 17.578 4.988 2.762 1 91.38 122 LEU A N 1
ATOM 924 C CA . LEU A 1 122 ? 18.375 3.861 3.225 1 91.38 122 LEU A CA 1
ATOM 925 C C . LEU A 1 122 ? 17.75 2.535 2.822 1 91.38 122 LEU A C 1
ATOM 927 O O . LEU A 1 122 ? 18.391 1.694 2.197 1 91.38 122 LEU A O 1
ATOM 931 N N . PRO A 1 123 ? 16.469 2.361 3.076 1 93.06 123 PRO A N 1
ATOM 932 C CA . PRO A 1 123 ? 15.805 1.122 2.668 1 93.06 123 PRO A CA 1
ATOM 933 C C . PRO A 1 123 ? 15.852 0.896 1.159 1 93.06 123 PRO A C 1
ATOM 935 O O . PRO A 1 123 ? 15.961 -0.246 0.705 1 93.06 123 PRO A O 1
ATOM 938 N N . GLU A 1 124 ? 15.766 1.974 0.409 1 95.5 124 GLU A N 1
ATOM 939 C CA . GLU A 1 124 ? 15.828 1.859 -1.046 1 95.5 124 GLU A CA 1
ATOM 940 C C . GLU A 1 124 ? 17.188 1.316 -1.499 1 95.5 124 GLU A C 1
ATOM 942 O O . GLU A 1 124 ? 17.25 0.429 -2.352 1 95.5 124 GLU A O 1
ATOM 947 N N . GLY A 1 125 ? 18.203 1.881 -0.878 1 96.12 125 GLY A N 1
ATOM 948 C CA . GLY A 1 125 ? 19.531 1.359 -1.146 1 96.12 125 GLY A CA 1
ATOM 949 C C . GLY A 1 125 ? 19.703 -0.091 -0.735 1 96.12 125 GLY A C 1
ATOM 950 O O . GLY A 1 125 ? 20.297 -0.885 -1.467 1 96.12 125 GLY A O 1
ATOM 951 N N . MET A 1 126 ? 19.203 -0.42 0.398 1 95.12 126 MET A N 1
ATOM 952 C CA . MET A 1 126 ? 19.281 -1.794 0.888 1 95.12 126 MET A CA 1
ATOM 953 C C . MET A 1 126 ? 18.516 -2.74 -0.041 1 95.12 126 MET A C 1
ATOM 955 O O . MET A 1 126 ? 18.984 -3.852 -0.307 1 95.12 126 MET A O 1
ATOM 959 N N . ALA A 1 127 ? 17.406 -2.273 -0.521 1 95.88 127 ALA A N 1
ATOM 960 C CA . ALA A 1 127 ? 16.594 -3.078 -1.426 1 95.88 127 ALA A CA 1
ATOM 961 C C . ALA A 1 127 ? 17.359 -3.418 -2.701 1 95.88 127 ALA A C 1
ATOM 963 O O . ALA A 1 127 ? 17.406 -4.578 -3.109 1 95.88 127 ALA A O 1
ATOM 964 N N . VAL A 1 128 ? 17.953 -2.4 -3.25 1 96.56 128 VAL A N 1
ATOM 965 C CA . VAL A 1 128 ? 18.734 -2.617 -4.473 1 96.56 128 VAL A CA 1
ATOM 966 C C . VAL A 1 128 ? 19.938 -3.494 -4.168 1 96.56 128 VAL A C 1
ATOM 968 O O . VAL A 1 128 ? 20.25 -4.422 -4.922 1 96.56 128 VAL A O 1
ATOM 971 N N . GLY A 1 129 ? 20.578 -3.262 -3.084 1 95.88 129 GLY A N 1
ATOM 972 C CA . GLY A 1 129 ? 21.75 -4.039 -2.689 1 95.88 129 GLY A CA 1
ATOM 973 C C . GLY A 1 129 ? 21.453 -5.516 -2.514 1 95.88 129 GLY A C 1
ATOM 974 O O . GLY A 1 129 ? 22.203 -6.371 -2.99 1 95.88 129 GLY A O 1
ATOM 975 N N . VAL A 1 130 ? 20.391 -5.785 -1.844 1 94.5 130 VAL A N 1
ATOM 976 C CA . VAL A 1 130 ? 20.094 -7.176 -1.52 1 94.5 130 VAL A CA 1
ATOM 977 C C . VAL A 1 130 ? 19.703 -7.93 -2.789 1 94.5 130 VAL A C 1
ATOM 979 O O . VAL A 1 130 ? 20.016 -9.109 -2.941 1 94.5 130 VAL A O 1
ATOM 982 N N . VAL A 1 131 ? 18.984 -7.281 -3.662 1 94.75 131 VAL A N 1
ATOM 983 C CA . VAL A 1 131 ? 18.609 -7.93 -4.914 1 94.75 131 VAL A CA 1
ATOM 984 C C . VAL A 1 131 ? 19.859 -8.164 -5.77 1 94.75 131 VAL A C 1
ATOM 986 O O . VAL A 1 131 ? 19.984 -9.203 -6.418 1 94.75 131 VAL A O 1
ATOM 989 N N . LEU A 1 132 ? 20.781 -7.242 -5.789 1 94.38 132 LEU A N 1
ATOM 990 C CA . LEU A 1 132 ? 22.047 -7.41 -6.5 1 94.38 132 LEU A CA 1
ATOM 991 C C . LEU A 1 132 ? 22.859 -8.547 -5.895 1 94.38 132 LEU A C 1
ATOM 993 O O . LEU A 1 132 ? 23.453 -9.352 -6.625 1 94.38 132 LEU A O 1
ATOM 997 N N . ALA A 1 133 ? 22.859 -8.586 -4.594 1 92.56 133 ALA A N 1
ATOM 998 C CA . ALA A 1 133 ? 23.547 -9.688 -3.916 1 92.56 133 ALA A CA 1
ATOM 999 C C . ALA A 1 133 ? 22.938 -11.031 -4.328 1 92.56 133 ALA A C 1
ATOM 1001 O O . ALA A 1 133 ? 23.672 -12.008 -4.523 1 92.56 133 ALA A O 1
ATOM 1002 N N . GLY A 1 134 ? 21.656 -11.031 -4.406 1 91.19 134 GLY A N 1
ATOM 1003 C CA . GLY A 1 134 ? 20.984 -12.242 -4.852 1 91.19 134 GLY A CA 1
ATOM 1004 C C . GLY A 1 134 ? 21.344 -12.625 -6.277 1 91.19 134 GLY A C 1
ATOM 1005 O O . GLY A 1 134 ? 21.484 -13.812 -6.586 1 91.19 134 GLY A O 1
ATOM 1006 N N . ALA A 1 135 ? 21.484 -11.664 -7.094 1 90.69 135 ALA A N 1
ATOM 1007 C CA . ALA A 1 135 ? 21.812 -11.922 -8.492 1 90.69 135 ALA A CA 1
ATOM 1008 C C . ALA A 1 135 ? 23.234 -12.438 -8.641 1 90.69 135 ALA A C 1
ATOM 1010 O O . ALA A 1 135 ? 23.562 -13.109 -9.617 1 90.69 135 ALA A O 1
ATOM 1011 N N . LEU A 1 136 ? 24.078 -12.18 -7.723 1 86.56 136 LEU A N 1
ATOM 1012 C CA . LEU A 1 136 ? 25.484 -12.555 -7.766 1 86.56 136 LEU A CA 1
ATOM 1013 C C . LEU A 1 136 ? 25.703 -13.969 -7.227 1 86.56 136 LEU A C 1
ATOM 1015 O O . LEU A 1 136 ? 26.75 -14.562 -7.422 1 86.56 136 LEU A O 1
ATOM 1019 N N . GLN A 1 137 ? 24.656 -14.469 -6.621 1 81.94 137 GLN A N 1
ATOM 1020 C CA . GLN A 1 137 ? 24.797 -15.797 -6.023 1 81.94 137 GLN A CA 1
ATOM 1021 C C . GLN A 1 137 ? 24.688 -16.891 -7.086 1 81.94 137 GLN A C 1
ATOM 1023 O O . GLN A 1 137 ? 23.953 -16.75 -8.055 1 81.94 137 GLN A O 1
ATOM 1028 N N . THR A 1 138 ? 25.484 -17.906 -6.918 1 69.62 138 THR A N 1
ATOM 1029 C CA . THR A 1 138 ? 25.422 -19.078 -7.789 1 69.62 138 THR A CA 1
ATOM 1030 C C . THR A 1 138 ? 24.062 -19.766 -7.668 1 69.62 138 THR A C 1
ATOM 1032 O O . THR A 1 138 ? 23.594 -20.031 -6.559 1 69.62 138 THR A O 1
ATOM 1035 N N . GLY A 1 139 ? 23.469 -20.078 -8.812 1 70 139 GLY A N 1
ATOM 1036 C CA . GLY A 1 139 ? 22.156 -20.703 -8.773 1 70 139 GLY A CA 1
ATOM 1037 C C . GLY A 1 139 ? 21.047 -19.734 -8.383 1 70 139 GLY A C 1
ATOM 1038 O O . GLY A 1 139 ? 20.031 -20.141 -7.832 1 70 139 GLY A O 1
ATOM 1039 N N . SER A 1 140 ? 21.25 -18.625 -8.727 1 73.25 140 SER A N 1
ATOM 1040 C CA . SER A 1 140 ? 20.484 -17.5 -8.219 1 73.25 140 SER A CA 1
ATOM 1041 C C . SER A 1 140 ? 19.031 -17.562 -8.672 1 73.25 140 SER A C 1
ATOM 1043 O O . SER A 1 140 ? 18.75 -17.906 -9.828 1 73.25 140 SER A O 1
ATOM 1045 N N . TYR A 1 141 ? 18.234 -17.312 -7.727 1 78.81 141 TYR A N 1
ATOM 1046 C CA . TYR A 1 141 ? 16.812 -17.188 -7.953 1 78.81 141 TYR A CA 1
ATOM 1047 C C . TYR A 1 141 ? 16.469 -15.828 -8.555 1 78.81 141 TYR A C 1
ATOM 1049 O O . TYR A 1 141 ? 15.367 -15.633 -9.086 1 78.81 141 TYR A O 1
ATOM 1057 N N . ILE A 1 142 ? 17.469 -14.969 -8.477 1 89.25 142 ILE A N 1
ATOM 1058 C CA . ILE A 1 142 ? 17.266 -13.625 -8.992 1 89.25 142 ILE A CA 1
ATOM 1059 C C . ILE A 1 142 ? 18.203 -13.367 -10.164 1 89.25 142 ILE A C 1
ATOM 1061 O O . ILE A 1 142 ? 19.422 -13.516 -10.031 1 89.25 142 ILE A O 1
ATOM 1065 N N . SER A 1 143 ? 17.703 -12.992 -11.32 1 91.06 143 SER A N 1
ATOM 1066 C CA . SER A 1 143 ? 18.516 -12.711 -12.492 1 91.06 143 SER A CA 1
ATOM 1067 C C . SER A 1 143 ? 19.109 -11.305 -12.422 1 91.06 143 SER A C 1
ATOM 1069 O O . SER A 1 143 ? 18.594 -10.438 -11.711 1 91.06 143 SER A O 1
ATOM 1071 N N . THR A 1 144 ? 20.141 -11.102 -13.141 1 90.81 144 THR A N 1
ATOM 1072 C CA . THR A 1 144 ? 20.734 -9.773 -13.258 1 90.81 144 THR A CA 1
ATOM 1073 C C . THR A 1 144 ? 19.734 -8.789 -13.844 1 90.81 144 THR A C 1
ATOM 1075 O O . THR A 1 144 ? 19.672 -7.629 -13.422 1 90.81 144 THR A O 1
ATOM 1078 N N . ALA A 1 145 ? 18.953 -9.234 -14.781 1 91.38 145 ALA A N 1
ATOM 1079 C CA . ALA A 1 145 ? 17.922 -8.391 -15.383 1 91.38 145 ALA A CA 1
ATOM 1080 C C . ALA A 1 145 ? 16.906 -7.941 -14.336 1 91.38 145 ALA A C 1
ATOM 1082 O O . ALA A 1 145 ? 16.484 -6.781 -14.336 1 91.38 145 ALA A O 1
ATOM 1083 N N . ALA A 1 146 ? 16.547 -8.867 -13.516 1 92.25 146 ALA A N 1
ATOM 1084 C CA . ALA A 1 146 ? 15.602 -8.547 -12.445 1 92.25 146 ALA A CA 1
ATOM 1085 C C . ALA A 1 146 ? 16.188 -7.52 -11.484 1 92.25 146 ALA A C 1
ATOM 1087 O O . ALA A 1 146 ? 15.508 -6.578 -11.07 1 92.25 146 ALA A O 1
ATOM 1088 N N . ALA A 1 147 ? 17.422 -7.719 -11.148 1 94.19 147 ALA A N 1
ATOM 1089 C CA . ALA A 1 147 ? 18.109 -6.801 -10.234 1 94.19 147 ALA A CA 1
ATOM 1090 C C . ALA A 1 147 ? 18.219 -5.406 -10.844 1 94.19 147 ALA A C 1
ATOM 1092 O O . ALA A 1 147 ? 17.953 -4.406 -10.172 1 94.19 147 ALA A O 1
ATOM 1093 N N . MET A 1 148 ? 18.516 -5.344 -12.078 1 94 148 MET A N 1
ATOM 1094 C CA . MET A 1 148 ? 18.656 -4.062 -12.758 1 94 148 MET A CA 1
ATOM 1095 C C . MET A 1 148 ? 17.297 -3.387 -12.922 1 94 148 MET A C 1
ATOM 1097 O O . MET A 1 148 ? 17.188 -2.162 -12.828 1 94 148 MET A O 1
ATOM 1101 N N . THR A 1 149 ? 16.312 -4.18 -13.195 1 94.56 149 THR A N 1
ATOM 1102 C CA . THR A 1 149 ? 14.961 -3.652 -13.305 1 94.56 149 THR A CA 1
ATOM 1103 C C . THR A 1 149 ? 14.531 -2.984 -12 1 94.56 149 THR A C 1
ATOM 1105 O O . THR A 1 149 ? 13.938 -1.904 -12.016 1 94.56 149 THR A O 1
ATOM 1108 N N . MET A 1 150 ? 14.836 -3.633 -10.914 1 94.44 150 MET A N 1
ATOM 1109 C CA . MET A 1 150 ? 14.531 -3.045 -9.609 1 94.44 150 MET A CA 1
ATOM 1110 C C . MET A 1 150 ? 15.289 -1.736 -9.414 1 94.44 150 MET A C 1
ATOM 1112 O O . MET A 1 150 ? 14.711 -0.745 -8.961 1 94.44 150 MET A O 1
ATOM 1116 N N . ALA A 1 151 ? 16.562 -1.748 -9.727 1 96.19 151 ALA A N 1
ATOM 1117 C CA . ALA A 1 151 ? 17.375 -0.547 -9.594 1 96.19 151 ALA A CA 1
ATOM 1118 C C . ALA A 1 151 ? 16.812 0.603 -10.414 1 96.19 151 ALA A C 1
ATOM 1120 O O . ALA A 1 151 ? 16.719 1.734 -9.93 1 96.19 151 ALA A O 1
ATOM 1121 N N . ILE A 1 152 ? 16.391 0.348 -11.57 1 96.06 152 ILE A N 1
ATOM 1122 C CA . ILE A 1 152 ? 15.812 1.354 -12.453 1 96.06 152 ILE A CA 1
ATOM 1123 C C . ILE A 1 152 ? 14.477 1.837 -11.891 1 96.06 152 ILE A C 1
ATOM 1125 O O . ILE A 1 152 ? 14.188 3.037 -11.891 1 96.06 152 ILE A O 1
ATOM 1129 N N . GLY A 1 153 ? 13.688 0.839 -11.492 1 95.25 153 GLY A N 1
ATOM 1130 C CA . GLY A 1 153 ? 12.43 1.213 -10.867 1 95.25 153 GLY A CA 1
ATOM 1131 C C . GLY A 1 153 ? 12.609 2.164 -9.695 1 95.25 153 GLY A C 1
ATOM 1132 O O . GLY A 1 153 ? 11.906 3.17 -9.594 1 95.25 153 GLY A O 1
ATOM 1133 N N . ILE A 1 154 ? 13.523 1.892 -8.844 1 96.38 154 ILE A N 1
ATOM 1134 C CA . ILE A 1 154 ? 13.797 2.725 -7.676 1 96.38 154 ILE A CA 1
ATOM 1135 C C . ILE A 1 154 ? 14.336 4.082 -8.125 1 96.38 154 ILE A C 1
ATOM 1137 O O . ILE A 1 154 ? 13.961 5.121 -7.578 1 96.38 154 ILE A O 1
ATOM 1141 N N . ALA A 1 155 ? 15.195 4.062 -9.133 1 96.69 155 ALA A N 1
ATOM 1142 C CA . ALA A 1 155 ? 15.742 5.312 -9.656 1 96.69 155 ALA A CA 1
ATOM 1143 C C . ALA A 1 155 ? 14.633 6.223 -10.18 1 96.69 155 ALA A C 1
ATOM 1145 O O . ALA A 1 155 ? 14.688 7.441 -10 1 96.69 155 ALA A O 1
ATOM 1146 N N . LEU A 1 156 ? 13.711 5.684 -10.828 1 95.31 156 LEU A N 1
ATOM 1147 C CA . LEU A 1 156 ? 12.625 6.461 -11.414 1 95.31 156 LEU A CA 1
ATOM 1148 C C . LEU A 1 156 ? 11.844 7.199 -10.336 1 95.31 156 LEU A C 1
ATOM 1150 O O . LEU A 1 156 ? 11.445 8.352 -10.523 1 95.31 156 LEU A O 1
ATOM 1154 N N . GLN A 1 157 ? 11.586 6.508 -9.242 1 93.56 157 GLN A N 1
ATOM 1155 C CA . GLN A 1 157 ? 10.836 7.195 -8.203 1 93.56 157 GLN A CA 1
ATOM 1156 C C . GLN A 1 157 ? 11.742 8.102 -7.371 1 93.56 157 GLN A C 1
ATOM 1158 O O . GLN A 1 157 ? 11.258 9 -6.68 1 93.56 157 GLN A O 1
ATOM 1163 N N . ASN A 1 158 ? 13.062 7.938 -7.473 1 96.12 158 ASN A N 1
ATOM 1164 C CA . ASN A 1 158 ? 14.008 8.812 -6.777 1 96.12 158 ASN A CA 1
ATOM 1165 C C . ASN A 1 158 ? 14.086 10.18 -7.441 1 96.12 158 ASN A C 1
ATOM 1167 O O . ASN A 1 158 ? 14.539 11.148 -6.824 1 96.12 158 ASN A O 1
ATOM 1171 N N . ILE A 1 159 ? 13.672 10.273 -8.664 1 94.44 159 ILE A N 1
ATOM 1172 C CA . ILE A 1 159 ? 13.656 11.562 -9.336 1 94.44 159 ILE A CA 1
ATOM 1173 C C . ILE A 1 159 ? 12.641 12.484 -8.664 1 94.44 159 ILE A C 1
ATOM 1175 O O . ILE A 1 159 ? 13 13.547 -8.156 1 94.44 159 ILE A O 1
ATOM 1179 N N . PRO A 1 160 ? 11.445 12.023 -8.555 1 91.12 160 PRO A N 1
ATOM 1180 C CA . PRO A 1 160 ? 10.484 12.828 -7.801 1 91.12 160 PRO A CA 1
ATOM 1181 C C . PRO A 1 160 ? 10.969 13.148 -6.387 1 91.12 160 PRO A C 1
ATOM 1183 O O . PRO A 1 160 ? 10.805 14.281 -5.918 1 91.12 160 PRO A O 1
ATOM 1186 N N . GLU A 1 161 ? 11.516 12.227 -5.766 1 89.44 161 GLU A N 1
ATOM 1187 C CA . GLU A 1 161 ? 11.969 12.414 -4.391 1 89.44 161 GLU A CA 1
ATOM 1188 C C . GLU A 1 161 ? 13.055 13.484 -4.312 1 89.44 161 GLU A C 1
ATOM 1190 O O . GLU A 1 161 ? 13.039 14.32 -3.41 1 89.44 161 GLU A O 1
ATOM 1195 N N . GLY A 1 162 ? 14.008 13.406 -5.211 1 91.25 162 GLY A N 1
ATOM 1196 C CA . GLY A 1 162 ? 15.031 14.438 -5.262 1 91.25 162 GLY A CA 1
ATOM 1197 C C . GLY A 1 162 ? 14.461 15.836 -5.434 1 91.25 162 GLY A C 1
ATOM 1198 O O . GLY A 1 162 ? 14.914 16.781 -4.785 1 91.25 162 GLY A O 1
ATOM 1199 N N . ALA A 1 163 ? 13.477 15.953 -6.258 1 90.19 163 ALA A N 1
ATOM 1200 C CA . ALA A 1 163 ? 12.828 17.234 -6.504 1 90.19 163 ALA A CA 1
ATOM 1201 C C . ALA A 1 163 ? 12.086 17.719 -5.262 1 90.19 163 ALA A C 1
ATOM 1203 O O . ALA A 1 163 ? 12.133 18.906 -4.926 1 90.19 163 ALA A O 1
ATOM 1204 N N . ILE A 1 164 ? 11.5 16.844 -4.605 1 86.44 164 ILE A N 1
ATOM 1205 C CA . ILE A 1 164 ? 10.672 17.172 -3.451 1 86.44 164 ILE A CA 1
ATOM 1206 C C . ILE A 1 164 ? 11.562 17.641 -2.299 1 86.44 164 ILE A C 1
ATOM 1208 O O . ILE A 1 164 ? 11.109 18.375 -1.417 1 86.44 164 ILE A O 1
ATOM 1212 N N . ILE A 1 165 ? 12.766 17.297 -2.312 1 85.19 165 ILE A N 1
ATOM 1213 C CA . ILE A 1 165 ? 13.672 17.719 -1.249 1 85.19 165 ILE A CA 1
ATOM 1214 C C . ILE A 1 165 ? 14.32 19.047 -1.618 1 85.19 165 ILE A C 1
ATOM 1216 O O . ILE A 1 165 ? 14.367 19.969 -0.802 1 85.19 165 ILE A O 1
ATOM 1220 N N . SER A 1 166 ? 14.773 19.141 -2.781 1 89.69 166 SER A N 1
ATOM 1221 C CA . SER A 1 166 ? 15.586 20.281 -3.178 1 89.69 166 SER A CA 1
ATOM 1222 C C . SER A 1 166 ? 14.727 21.531 -3.344 1 89.69 166 SER A C 1
ATOM 1224 O O . SER A 1 166 ? 15.156 22.641 -2.984 1 89.69 166 SER A O 1
ATOM 1226 N N . MET A 1 167 ? 13.555 21.375 -3.771 1 87.31 167 MET A N 1
ATOM 1227 C CA . MET A 1 167 ? 12.734 22.531 -4.102 1 87.31 167 MET A CA 1
ATOM 1228 C C . MET A 1 167 ? 12.289 23.266 -2.842 1 87.31 167 MET A C 1
ATOM 1230 O O . MET A 1 167 ? 12.406 24.484 -2.75 1 87.31 167 MET A O 1
ATOM 1234 N N . PRO A 1 168 ? 11.766 22.531 -1.916 1 80.12 168 PRO A N 1
ATOM 1235 C CA . PRO A 1 168 ? 11.422 23.234 -0.673 1 80.12 168 PRO A CA 1
ATOM 1236 C C . PRO A 1 168 ? 12.633 23.875 0.001 1 80.12 168 PRO A C 1
ATOM 1238 O O . PRO A 1 168 ? 12.492 24.891 0.683 1 80.12 168 PRO A O 1
ATOM 1241 N N . MET A 1 169 ? 13.797 23.328 -0.139 1 83.81 169 MET A N 1
ATOM 1242 C CA . MET A 1 169 ? 15.016 23.922 0.395 1 83.81 169 MET A CA 1
ATOM 1243 C C . MET A 1 169 ? 15.289 25.281 -0.264 1 83.81 169 MET A C 1
ATOM 1245 O O . MET A 1 169 ? 15.711 26.219 0.402 1 83.81 169 MET A O 1
ATOM 1249 N N . ARG A 1 170 ? 14.984 25.281 -1.473 1 87 170 ARG A N 1
ATOM 1250 C CA . ARG A 1 170 ? 15.125 26.547 -2.197 1 87 170 ARG A CA 1
ATOM 1251 C C . ARG A 1 170 ? 14.086 27.562 -1.724 1 87 170 ARG A C 1
ATOM 1253 O O . ARG A 1 170 ? 14.406 28.734 -1.54 1 87 170 ARG A O 1
ATOM 1260 N N . GLU A 1 171 ? 12.969 27.062 -1.5 1 82.12 171 GLU A N 1
ATOM 1261 C CA . GLU A 1 171 ? 11.883 27.922 -1.05 1 82.12 171 GLU A CA 1
ATOM 1262 C C . GLU A 1 171 ? 12.164 28.484 0.343 1 82.12 171 GLU A C 1
ATOM 1264 O O . GLU A 1 171 ? 11.727 29.578 0.676 1 82.12 171 GLU A O 1
ATOM 1269 N N . ALA A 1 172 ? 12.836 27.688 1.1 1 78.5 172 ALA A N 1
ATOM 1270 C CA . ALA A 1 172 ? 13.164 28.094 2.465 1 78.5 172 ALA A CA 1
ATOM 1271 C C . ALA A 1 172 ? 14.273 29.141 2.477 1 78.5 172 ALA A C 1
ATOM 1273 O O . ALA A 1 172 ? 14.656 29.641 3.539 1 78.5 172 ALA A O 1
ATOM 1274 N N . GLY A 1 173 ? 14.898 29.469 1.231 1 83.12 173 GLY A N 1
ATOM 1275 C CA . GLY A 1 173 ? 15.836 30.578 1.158 1 83.12 173 GLY A CA 1
ATOM 1276 C C . GLY A 1 173 ? 17.25 30.141 0.79 1 83.12 173 GLY A C 1
ATOM 1277 O O . GLY A 1 173 ? 18.141 30.969 0.65 1 83.12 173 GLY A O 1
ATOM 1278 N N . ASN A 1 174 ? 17.453 28.906 0.641 1 86.94 174 ASN A N 1
ATOM 1279 C CA . ASN A 1 174 ? 18.781 28.422 0.262 1 86.94 174 ASN A CA 1
ATOM 1280 C C . ASN A 1 174 ? 19.062 28.672 -1.214 1 86.94 174 ASN A C 1
ATOM 1282 O O . ASN A 1 174 ? 18.141 28.859 -2.01 1 86.94 174 ASN A O 1
ATOM 1286 N N . SER A 1 175 ? 20.297 28.75 -1.532 1 91.69 175 SER A N 1
ATOM 1287 C CA . SER A 1 175 ? 20.688 28.891 -2.932 1 91.69 175 SER A CA 1
ATOM 1288 C C . SER A 1 175 ? 20.375 27.641 -3.729 1 91.69 175 SER A C 1
ATOM 1290 O O . SER A 1 175 ? 20.156 26.578 -3.15 1 91.69 175 SER A O 1
ATOM 1292 N N . ARG A 1 176 ? 20.312 27.797 -5.051 1 93.69 176 ARG A N 1
ATOM 1293 C CA . ARG A 1 176 ? 20.047 26.672 -5.93 1 93.69 176 ARG A CA 1
ATOM 1294 C C . ARG A 1 176 ? 21.109 25.578 -5.754 1 93.69 176 ARG A C 1
ATOM 1296 O O . ARG A 1 176 ? 20.781 24.391 -5.66 1 93.69 176 ARG A O 1
ATOM 1303 N N . MET A 1 177 ? 22.312 25.969 -5.668 1 95.31 177 MET A N 1
ATOM 1304 C CA . MET A 1 177 ? 23.406 25.016 -5.547 1 95.31 177 MET A CA 1
ATOM 1305 C C . MET A 1 177 ? 23.359 24.297 -4.207 1 95.31 177 MET A C 1
ATOM 1307 O O . MET A 1 177 ? 23.547 23.078 -4.145 1 95.31 177 MET A O 1
ATOM 1311 N N . LYS A 1 178 ? 23.156 25.031 -3.205 1 92.88 178 LYS A N 1
ATOM 1312 C CA . LYS A 1 178 ? 23.047 24.406 -1.886 1 92.88 178 LYS A CA 1
ATOM 1313 C C . LYS A 1 178 ? 21.875 23.422 -1.827 1 92.88 178 LYS A C 1
ATOM 1315 O O . LYS A 1 178 ? 22.016 22.328 -1.284 1 92.88 178 LYS A O 1
ATOM 1320 N N . SER A 1 179 ? 20.812 23.844 -2.361 1 92.38 179 SER A N 1
ATOM 1321 C CA . SER A 1 179 ? 19.641 22.984 -2.402 1 92.38 179 SER A CA 1
ATOM 1322 C C . SER A 1 179 ? 19.922 21.703 -3.197 1 92.38 179 SER A C 1
ATOM 1324 O O . SER A 1 179 ? 19.531 20.609 -2.785 1 92.38 179 SER A O 1
ATOM 1326 N N . PHE A 1 180 ? 2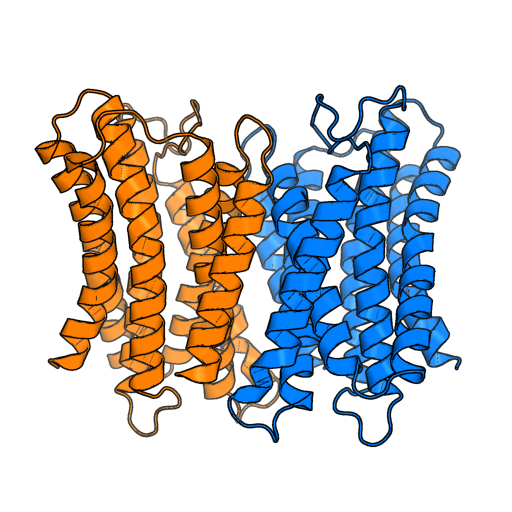0.562 21.891 -4.312 1 95.25 180 PHE A N 1
ATOM 1327 C CA . PHE A 1 180 ? 20.938 20.766 -5.148 1 95.25 180 PHE A CA 1
ATOM 1328 C C . PHE A 1 180 ? 21.859 19.812 -4.391 1 95.25 180 PHE A C 1
ATOM 1330 O O . PHE A 1 180 ? 21.672 18.594 -4.418 1 95.25 180 PHE A O 1
ATOM 1337 N N . ILE A 1 181 ? 22.797 20.312 -3.707 1 95.56 181 ILE A N 1
ATOM 1338 C CA . ILE A 1 181 ? 23.781 19.516 -3 1 95.56 181 ILE A CA 1
ATOM 1339 C C . ILE A 1 181 ? 23.109 18.766 -1.855 1 95.56 181 ILE A C 1
ATOM 1341 O O . ILE A 1 181 ? 23.344 17.562 -1.672 1 95.56 181 ILE A O 1
ATOM 1345 N N . ILE A 1 182 ? 22.266 19.438 -1.125 1 91.06 182 ILE A N 1
ATOM 1346 C CA . ILE A 1 182 ? 21.578 18.797 -0.012 1 91.06 182 ILE A CA 1
ATOM 1347 C C . ILE A 1 182 ? 20.688 17.672 -0.534 1 91.06 182 ILE A C 1
ATOM 1349 O O . ILE A 1 182 ? 20.688 16.562 0.018 1 91.06 182 ILE A O 1
ATOM 1353 N N . GLY A 1 183 ? 19.953 17.984 -1.594 1 92.25 183 GLY A N 1
ATOM 1354 C CA . GLY A 1 183 ? 19.141 16.969 -2.215 1 92.25 183 GLY A CA 1
ATOM 1355 C C . GLY A 1 183 ? 19.938 15.781 -2.723 1 92.25 183 GLY A C 1
ATOM 1356 O O . GLY A 1 183 ? 19.562 14.625 -2.5 1 92.25 183 GLY A O 1
ATOM 1357 N N . SER A 1 184 ? 21.016 16.078 -3.316 1 95.44 184 SER A N 1
ATOM 1358 C CA . SER A 1 184 ? 21.875 15.031 -3.863 1 95.44 184 SER A CA 1
ATOM 1359 C C . SER A 1 184 ? 22.516 14.203 -2.754 1 95.44 184 SER A C 1
ATOM 1361 O O . SER A 1 184 ? 22.594 12.977 -2.852 1 95.44 184 SER A O 1
ATOM 1363 N N . LEU A 1 185 ? 22.938 14.82 -1.738 1 93.62 185 LEU A N 1
ATOM 1364 C CA . LEU A 1 185 ? 23.594 14.148 -0.625 1 93.62 185 LEU A CA 1
ATOM 1365 C C . LEU A 1 185 ? 22.625 13.234 0.115 1 93.62 185 LEU A C 1
ATOM 1367 O O . LEU A 1 185 ? 23.031 12.227 0.688 1 93.62 185 LEU A O 1
ATOM 1371 N N . SER A 1 186 ? 21.359 13.594 0.078 1 91.25 186 SER A N 1
ATOM 1372 C CA . SER A 1 186 ? 20.359 12.742 0.719 1 91.25 186 SER A CA 1
ATOM 1373 C C . SER A 1 186 ? 20.328 11.359 0.088 1 91.25 186 SER A C 1
ATOM 1375 O O . SER A 1 186 ? 19.906 10.391 0.724 1 91.25 186 SER A O 1
ATOM 1377 N N . GLY A 1 187 ? 20.781 11.266 -1.188 1 94.75 187 GLY A N 1
ATOM 1378 C CA . GLY A 1 187 ? 20.781 10.008 -1.915 1 94.75 187 GLY A CA 1
ATOM 1379 C C . GLY A 1 187 ? 22.016 9.172 -1.676 1 94.75 187 GLY A C 1
ATOM 1380 O O . GLY A 1 187 ? 22.047 7.984 -2.012 1 94.75 187 GLY A O 1
ATOM 1381 N N . VAL A 1 188 ? 23.047 9.688 -1.036 1 95 188 VAL A N 1
ATOM 1382 C CA . VAL A 1 188 ? 24.328 9.016 -0.854 1 95 188 VAL A CA 1
ATOM 1383 C C . VAL A 1 188 ? 24.156 7.824 0.085 1 95 188 VAL A C 1
ATOM 1385 O O . VAL A 1 188 ? 24.922 6.855 0.021 1 95 188 VAL A O 1
ATOM 1388 N N . VAL A 1 189 ? 23.172 7.891 0.882 1 94.19 189 VAL A N 1
ATOM 1389 C CA . VAL A 1 189 ? 22.906 6.812 1.83 1 94.19 189 VAL A CA 1
ATOM 1390 C C . VAL A 1 189 ? 22.469 5.562 1.079 1 94.19 189 VAL A C 1
ATOM 1392 O O . VAL A 1 189 ? 22.547 4.449 1.605 1 94.19 189 VAL A O 1
ATOM 1395 N N . GLU A 1 190 ? 22.016 5.715 -0.161 1 96.69 190 GLU A N 1
ATOM 1396 C CA . GLU A 1 190 ? 21.516 4.586 -0.942 1 96.69 190 GLU A CA 1
ATOM 1397 C C . GLU A 1 190 ? 22.641 3.598 -1.25 1 96.69 190 GLU A C 1
ATOM 1399 O O . GLU A 1 190 ? 22.562 2.426 -0.876 1 96.69 190 GLU A O 1
ATOM 1404 N N . PRO A 1 191 ? 23.75 4.07 -1.864 1 96.56 191 PRO A N 1
ATOM 1405 C CA . PRO A 1 191 ? 24.844 3.115 -2.068 1 96.56 191 PRO A CA 1
ATOM 1406 C C . PRO A 1 191 ? 25.422 2.586 -0.756 1 96.56 191 PRO A C 1
ATOM 1408 O O . PRO A 1 191 ? 25.859 1.438 -0.692 1 96.56 191 PRO A O 1
ATOM 1411 N N . ILE A 1 192 ? 25.391 3.312 0.297 1 95.94 192 ILE A N 1
ATOM 1412 C CA . ILE A 1 192 ? 25.875 2.867 1.599 1 95.94 192 ILE A CA 1
ATOM 1413 C C . ILE A 1 192 ? 25 1.714 2.104 1 95.94 192 ILE A C 1
ATOM 1415 O O . ILE A 1 192 ? 25.531 0.674 2.516 1 95.94 192 ILE A O 1
ATOM 1419 N N . GLY A 1 193 ? 23.766 1.932 2.074 1 95 193 GLY A N 1
ATOM 1420 C CA . GLY A 1 193 ? 22.844 0.864 2.457 1 95 193 GLY A CA 1
ATOM 1421 C C . GLY A 1 193 ? 23 -0.382 1.604 1 95 193 GLY A C 1
ATOM 1422 O O . GLY A 1 193 ? 22.984 -1.5 2.121 1 95 193 GLY A O 1
ATOM 1423 N N . GLY A 1 194 ? 23.109 -0.152 0.296 1 96.44 194 GLY A N 1
ATOM 1424 C CA . GLY A 1 194 ? 23.312 -1.267 -0.615 1 96.44 194 GLY A CA 1
ATOM 1425 C C . GLY A 1 194 ? 24.562 -2.07 -0.305 1 96.44 194 GLY A C 1
ATOM 1426 O O . GLY A 1 194 ? 24.516 -3.301 -0.247 1 96.44 194 GLY A O 1
ATOM 1427 N N . ILE A 1 195 ? 25.641 -1.367 -0.087 1 95.62 195 ILE A N 1
ATOM 1428 C CA . ILE A 1 195 ? 26.922 -2.012 0.214 1 95.62 195 ILE A CA 1
ATOM 1429 C C . ILE A 1 195 ? 26.812 -2.779 1.529 1 95.62 195 ILE A C 1
ATOM 1431 O O . ILE A 1 195 ? 27.297 -3.908 1.638 1 95.62 195 ILE A O 1
ATOM 1435 N N . LEU A 1 196 ? 26.156 -2.203 2.49 1 94.06 196 LEU A N 1
ATOM 1436 C CA . LEU A 1 196 ? 25.984 -2.84 3.791 1 94.06 196 LEU A CA 1
ATOM 1437 C C . LEU A 1 196 ? 25.281 -4.188 3.648 1 94.06 196 LEU A C 1
ATOM 1439 O O . LEU A 1 196 ? 25.719 -5.188 4.211 1 94.06 196 LEU A O 1
ATOM 1443 N N . VAL A 1 197 ? 24.25 -4.242 2.916 1 93.12 197 VAL A N 1
ATOM 1444 C CA . VAL A 1 197 ? 23.469 -5.473 2.818 1 93.12 197 VAL A CA 1
ATOM 1445 C C . VAL A 1 197 ? 24.219 -6.488 1.956 1 93.12 197 VAL A C 1
ATOM 1447 O O . VAL A 1 197 ? 24.141 -7.695 2.205 1 93.12 197 VAL A O 1
ATOM 1450 N N . ILE A 1 198 ? 24.938 -6 0.943 1 92.69 198 ILE A N 1
ATOM 1451 C CA . ILE A 1 198 ? 25.734 -6.906 0.13 1 92.69 198 ILE A CA 1
ATOM 1452 C C . ILE A 1 198 ? 26.797 -7.586 1.002 1 92.69 198 ILE A C 1
ATOM 1454 O O . ILE A 1 198 ? 27 -8.797 0.905 1 92.69 198 ILE A O 1
ATOM 1458 N N . LEU A 1 199 ? 27.406 -6.832 1.862 1 92.62 199 LEU A N 1
ATOM 1459 C CA . LEU A 1 199 ? 28.422 -7.379 2.766 1 92.62 199 LEU A CA 1
ATOM 1460 C C . LEU A 1 199 ? 27.797 -8.383 3.734 1 92.62 199 LEU A C 1
ATOM 1462 O O . LEU A 1 199 ? 28.359 -9.453 3.975 1 92.62 199 LEU A O 1
ATOM 1466 N N . LEU A 1 200 ? 26.656 -8.07 4.219 1 91.38 200 LEU A N 1
ATOM 1467 C CA . LEU A 1 200 ? 25.969 -8.961 5.148 1 91.38 200 LEU A CA 1
ATOM 1468 C C . LEU A 1 200 ? 25.516 -10.242 4.445 1 91.38 200 LEU A C 1
ATOM 1470 O O . LEU A 1 200 ? 25.641 -11.328 5.012 1 91.38 200 LEU A O 1
ATOM 1474 N N . ALA A 1 201 ? 25.016 -10.094 3.287 1 89.5 201 ALA A N 1
ATOM 1475 C CA . ALA A 1 201 ? 24.547 -11.242 2.51 1 89.5 201 ALA A CA 1
ATOM 1476 C C . ALA A 1 201 ? 25.703 -12.172 2.15 1 89.5 201 ALA A C 1
ATOM 1478 O O . ALA A 1 201 ? 25.516 -13.391 2.066 1 89.5 201 ALA A O 1
ATOM 1479 N N . SER A 1 202 ? 26.828 -11.609 1.892 1 87.31 202 SER A N 1
ATOM 1480 C CA . SER A 1 202 ? 28 -12.398 1.54 1 87.31 202 SER A CA 1
ATOM 1481 C C . SER A 1 202 ? 28.547 -13.141 2.752 1 87.31 202 SER A C 1
ATOM 1483 O O . SER A 1 202 ? 29.109 -14.227 2.617 1 87.31 202 SER A O 1
ATOM 1485 N N . ALA A 1 203 ? 28.328 -12.562 3.879 1 87.56 203 ALA A N 1
ATOM 1486 C CA . ALA A 1 203 ? 28.859 -13.141 5.102 1 87.56 203 ALA A CA 1
ATOM 1487 C C . ALA A 1 203 ? 27.953 -14.242 5.641 1 87.56 203 ALA A C 1
ATOM 1489 O O . ALA A 1 203 ? 28.406 -15.203 6.246 1 87.56 203 ALA A O 1
ATOM 1490 N N . ILE A 1 204 ? 26.688 -14.078 5.426 1 83.94 204 ILE A N 1
ATOM 1491 C CA . ILE A 1 204 ? 25.688 -15.008 5.945 1 83.94 204 ILE A CA 1
ATOM 1492 C C . ILE A 1 204 ? 24.75 -15.453 4.82 1 83.94 204 ILE A C 1
ATOM 1494 O O . ILE A 1 204 ? 23.75 -14.797 4.547 1 83.94 204 ILE A O 1
ATOM 1498 N N . THR A 1 205 ? 25.047 -16.531 4.207 1 72.69 205 THR A N 1
ATOM 1499 C CA . THR A 1 205 ? 24.375 -16.953 2.986 1 72.69 205 THR A CA 1
ATOM 1500 C C . THR A 1 205 ? 22.875 -17.156 3.238 1 72.69 205 THR A C 1
ATOM 1502 O O . THR A 1 205 ? 22.047 -16.688 2.465 1 72.69 205 THR A O 1
ATOM 1505 N N . PRO A 1 206 ? 22.594 -17.781 4.402 1 84.5 206 PRO A N 1
ATOM 1506 C CA . PRO A 1 206 ? 21.172 -18.047 4.59 1 84.5 206 PRO A CA 1
ATOM 1507 C C . PRO A 1 206 ? 20.375 -16.781 4.934 1 84.5 206 PRO A C 1
ATOM 1509 O O . PRO A 1 206 ? 19.141 -16.828 5.031 1 84.5 206 PRO A O 1
ATOM 1512 N N . ALA A 1 207 ? 21.016 -15.656 4.82 1 91.25 207 ALA A N 1
ATOM 1513 C CA . ALA A 1 207 ? 20.391 -14.43 5.301 1 91.25 207 ALA A CA 1
ATOM 1514 C C . ALA A 1 207 ? 19.672 -13.695 4.172 1 91.25 207 ALA A C 1
ATOM 1516 O O . ALA A 1 207 ? 18.859 -12.797 4.418 1 91.25 207 ALA A O 1
ATOM 1517 N N . LEU A 1 208 ? 19.906 -14.164 2.969 1 92.75 208 LEU A N 1
ATOM 1518 C CA . LEU A 1 208 ? 19.484 -13.391 1.812 1 92.75 208 LEU A CA 1
ATOM 1519 C C . LEU A 1 208 ? 17.969 -13.258 1.782 1 92.75 208 LEU A C 1
ATOM 1521 O O . LEU A 1 208 ? 17.438 -12.148 1.662 1 92.75 208 LEU A O 1
ATOM 1525 N N . PRO A 1 209 ? 17.25 -14.367 2.02 1 95 209 PRO A N 1
ATOM 1526 C CA . PRO A 1 209 ? 15.789 -14.211 1.994 1 95 209 PRO A CA 1
ATOM 1527 C C . PRO A 1 209 ? 15.273 -13.297 3.102 1 95 209 PRO A C 1
ATOM 1529 O O . PRO A 1 209 ? 14.312 -12.547 2.893 1 95 209 PRO A O 1
ATOM 1532 N N . TYR A 1 210 ? 15.906 -13.266 4.184 1 96.69 210 TYR A N 1
ATOM 1533 C CA . TYR A 1 210 ? 15.523 -12.406 5.297 1 96.69 210 TYR A CA 1
ATOM 1534 C C . TYR A 1 210 ? 15.852 -10.945 4.996 1 96.69 210 TYR A C 1
ATOM 1536 O O . TYR A 1 210 ? 15.086 -10.047 5.348 1 96.69 210 TYR A O 1
ATOM 1544 N N . LEU A 1 211 ? 16.938 -10.781 4.367 1 95.88 211 LEU A N 1
ATOM 1545 C CA . LEU A 1 211 ? 17.359 -9.43 4.047 1 95.88 211 LEU A CA 1
ATOM 1546 C C . LEU A 1 211 ? 16.469 -8.82 2.961 1 95.88 211 LEU A C 1
ATOM 1548 O O . LEU A 1 211 ? 16.188 -7.621 2.977 1 95.88 211 LEU A O 1
ATOM 1552 N N . LEU A 1 212 ? 16.047 -9.648 2.033 1 95.5 212 LEU A N 1
ATOM 1553 C CA . LEU A 1 212 ? 15.109 -9.203 1.018 1 95.5 212 LEU A CA 1
ATOM 1554 C C . LEU A 1 212 ? 13.828 -8.68 1.659 1 95.5 212 LEU A C 1
ATOM 1556 O O . LEU A 1 212 ? 13.414 -7.551 1.402 1 95.5 212 LEU A O 1
ATOM 1560 N N . SER A 1 213 ? 13.305 -9.469 2.508 1 98.06 213 SER A N 1
ATOM 1561 C CA . SER A 1 213 ? 12.031 -9.094 3.123 1 98.06 213 SER A CA 1
ATOM 1562 C C . SER A 1 213 ? 12.219 -7.98 4.145 1 98.06 213 SER A C 1
ATOM 1564 O O . SER A 1 213 ? 11.305 -7.188 4.383 1 98.06 213 SER A O 1
ATOM 1566 N N . PHE A 1 214 ? 13.383 -7.875 4.75 1 97.44 214 PHE A N 1
ATOM 1567 C CA . PHE A 1 214 ? 13.719 -6.754 5.621 1 97.44 214 PHE A CA 1
ATOM 1568 C C . PHE A 1 214 ? 13.617 -5.434 4.867 1 97.44 214 PHE A C 1
ATOM 1570 O O . PHE A 1 214 ? 13.008 -4.48 5.352 1 97.44 214 PHE A O 1
ATOM 1577 N N . ALA A 1 215 ? 14.203 -5.418 3.711 1 96.44 215 ALA A N 1
ATOM 1578 C CA . ALA A 1 215 ? 14.156 -4.219 2.881 1 96.44 215 ALA A CA 1
ATOM 1579 C C . ALA A 1 215 ? 12.719 -3.883 2.48 1 96.44 215 ALA A C 1
ATOM 1581 O O . ALA A 1 215 ? 12.336 -2.713 2.457 1 96.44 215 ALA A O 1
ATOM 1582 N N . ALA A 1 216 ? 11.938 -4.895 2.18 1 98 216 ALA A N 1
ATOM 1583 C CA . ALA A 1 216 ? 10.539 -4.695 1.82 1 98 216 ALA A CA 1
ATOM 1584 C C . ALA A 1 216 ? 9.758 -4.078 2.977 1 98 216 ALA A C 1
ATOM 1586 O O . ALA A 1 216 ? 8.992 -3.129 2.783 1 98 216 ALA A O 1
ATOM 1587 N N . GLY A 1 217 ? 9.953 -4.648 4.156 1 98.06 217 GLY A N 1
ATOM 1588 C CA . GLY A 1 217 ? 9.297 -4.105 5.332 1 98.06 217 GLY A CA 1
ATOM 1589 C C . GLY A 1 217 ? 9.648 -2.656 5.605 1 98.06 217 GLY A C 1
ATOM 1590 O O . GLY A 1 217 ? 8.773 -1.848 5.922 1 98.06 217 GLY A O 1
ATOM 1591 N N . ALA A 1 218 ? 10.883 -2.371 5.504 1 96.31 218 ALA A N 1
ATOM 1592 C CA . ALA A 1 218 ? 11.336 -0.996 5.688 1 96.31 218 ALA A CA 1
ATOM 1593 C C . ALA A 1 218 ? 10.688 -0.06 4.676 1 96.31 218 ALA A C 1
ATOM 1595 O O . ALA A 1 218 ? 10.25 1.04 5.023 1 96.31 218 ALA A O 1
ATOM 1596 N N . MET A 1 219 ? 10.602 -0.528 3.484 1 96.12 219 MET A N 1
ATOM 1597 C CA . MET A 1 219 ? 10 0.281 2.428 1 96.12 219 MET A CA 1
ATOM 1598 C C . MET A 1 219 ? 8.508 0.481 2.68 1 96.12 219 MET A C 1
ATOM 1600 O O . MET A 1 219 ? 7.98 1.568 2.447 1 96.12 219 MET A O 1
ATOM 1604 N N . PHE A 1 220 ? 7.82 -0.51 3.129 1 97.62 220 PHE A N 1
ATOM 1605 C CA . PHE A 1 220 ? 6.406 -0.388 3.455 1 97.62 220 PHE A CA 1
ATOM 1606 C C . PHE A 1 220 ? 6.195 0.61 4.586 1 97.62 220 PHE A C 1
ATOM 1608 O O . PHE A 1 220 ? 5.203 1.345 4.598 1 97.62 220 PHE A O 1
ATOM 1615 N N . TYR A 1 221 ? 7.082 0.598 5.578 1 95.88 221 TYR A N 1
ATOM 1616 C CA . TYR A 1 221 ? 7 1.588 6.648 1 95.88 221 TYR A CA 1
ATOM 1617 C C . TYR A 1 221 ? 7 3.002 6.078 1 95.88 221 TYR A C 1
ATOM 1619 O O . TYR A 1 221 ? 6.164 3.83 6.453 1 95.88 221 TYR A O 1
ATOM 1627 N N . VAL A 1 222 ? 7.922 3.246 5.23 1 93 222 VAL A N 1
ATOM 1628 C CA . VAL A 1 222 ? 8.07 4.574 4.648 1 93 222 VAL A CA 1
ATOM 1629 C C . VAL A 1 222 ? 6.793 4.953 3.9 1 93 222 VAL A C 1
ATOM 1631 O O . VAL A 1 222 ? 6.312 6.086 4.012 1 93 222 VAL A O 1
ATOM 1634 N N . VAL A 1 223 ? 6.242 4.039 3.141 1 95.19 223 VAL A N 1
ATOM 1635 C CA . VAL A 1 223 ? 5.062 4.297 2.32 1 95.19 223 VAL A CA 1
ATOM 1636 C C . VAL A 1 223 ? 3.861 4.59 3.217 1 95.19 223 VAL A C 1
ATOM 1638 O O . VAL A 1 223 ? 3.158 5.586 3.018 1 95.19 223 VAL A O 1
ATOM 1641 N N . VAL A 1 224 ? 3.68 3.783 4.242 1 95.19 224 VAL A N 1
ATOM 1642 C CA . VAL A 1 224 ? 2.473 3.826 5.062 1 95.19 224 VAL A CA 1
ATOM 1643 C C . VAL A 1 224 ? 2.582 4.957 6.082 1 95.19 224 VAL A C 1
ATOM 1645 O O . VAL A 1 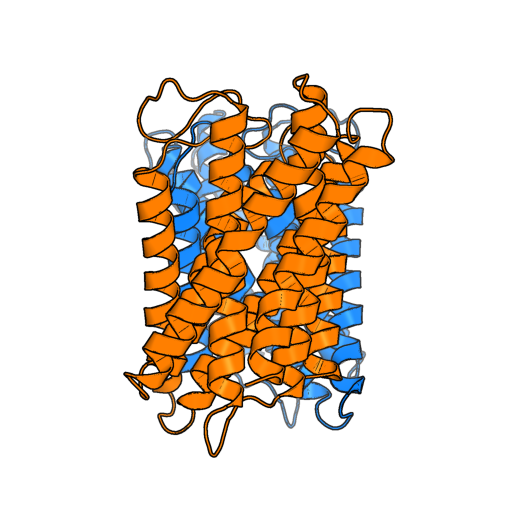224 ? 1.592 5.629 6.383 1 95.19 224 VAL A O 1
ATOM 1648 N N . GLU A 1 225 ? 3.736 5.148 6.574 1 91.75 225 GLU A N 1
ATOM 1649 C CA . GLU A 1 225 ? 3.938 6.105 7.66 1 91.75 225 GLU A CA 1
ATOM 1650 C C . GLU A 1 225 ? 4.203 7.508 7.121 1 91.75 225 GLU A C 1
ATOM 1652 O O . GLU A 1 225 ? 3.846 8.5 7.758 1 91.75 225 GLU A O 1
ATOM 1657 N N . GLU A 1 226 ? 4.754 7.586 5.953 1 88.25 226 GLU A N 1
ATOM 1658 C CA . GLU A 1 226 ? 5.242 8.906 5.555 1 88.25 226 GLU A CA 1
ATOM 1659 C C . GLU A 1 226 ? 4.688 9.305 4.191 1 88.25 226 GLU A C 1
ATOM 1661 O O . GLU A 1 226 ? 3.971 10.305 4.078 1 88.25 226 GLU A O 1
ATOM 1666 N N . LEU A 1 227 ? 4.914 8.555 3.16 1 91.25 227 LEU A N 1
ATOM 1667 C CA . LEU A 1 227 ? 4.676 9.008 1.793 1 91.25 227 LEU A CA 1
ATOM 1668 C C . LEU A 1 227 ? 3.188 9.219 1.541 1 91.25 227 LEU A C 1
ATOM 1670 O O . LEU A 1 227 ? 2.777 10.289 1.084 1 91.25 227 LEU A O 1
ATOM 1674 N N . ILE A 1 228 ? 2.387 8.242 1.865 1 92.81 228 ILE A N 1
ATOM 1675 C CA . ILE A 1 228 ? 0.961 8.328 1.567 1 92.81 228 ILE A CA 1
ATOM 1676 C C . ILE A 1 228 ? 0.317 9.398 2.441 1 92.81 228 ILE A C 1
ATOM 1678 O O . ILE A 1 228 ? -0.435 10.242 1.946 1 92.81 228 ILE A O 1
ATOM 1682 N N . PRO A 1 229 ? 0.63 9.445 3.766 1 89.62 229 PRO A N 1
ATOM 1683 C CA . PRO A 1 229 ? 0.071 10.508 4.598 1 89.62 229 PRO A CA 1
ATOM 1684 C C . PRO A 1 229 ? 0.497 11.898 4.133 1 89.62 229 PRO A C 1
ATOM 1686 O O . PRO A 1 229 ? -0.32 12.828 4.117 1 89.62 229 PRO A O 1
ATOM 1689 N N . GLU A 1 230 ? 1.722 12.023 3.758 1 86.12 230 GLU A N 1
ATOM 1690 C CA . GLU A 1 230 ? 2.203 13.312 3.279 1 86.12 230 GLU A CA 1
ATOM 1691 C C . GLU A 1 230 ? 1.503 13.719 1.987 1 86.12 230 GLU A C 1
ATOM 1693 O O . GLU A 1 230 ? 1.193 14.898 1.785 1 86.12 230 GLU A O 1
ATOM 1698 N N . ALA A 1 231 ? 1.277 12.805 1.13 1 88.94 231 ALA A N 1
ATOM 1699 C CA . ALA A 1 231 ? 0.614 13.07 -0.143 1 88.94 231 ALA A CA 1
ATOM 1700 C C . ALA A 1 231 ? -0.832 13.508 0.072 1 88.94 231 ALA A C 1
ATOM 1702 O O . ALA A 1 231 ? -1.434 14.141 -0.801 1 88.94 231 ALA A O 1
ATOM 1703 N N . SER A 1 232 ? -1.363 13.203 1.184 1 85.38 232 SER A N 1
ATOM 1704 C CA . SER A 1 232 ? -2.773 13.469 1.445 1 85.38 232 SER A CA 1
ATOM 1705 C C . SER A 1 232 ? -2.943 14.719 2.312 1 85.38 232 SER A C 1
ATOM 1707 O O . SER A 1 232 ? -4.066 15.109 2.627 1 85.38 232 SER A O 1
ATOM 1709 N N . GLU A 1 233 ? -1.886 15.297 2.689 1 81.31 233 GLU A N 1
ATOM 1710 C CA . GLU A 1 233 ? -1.954 16.484 3.543 1 81.31 233 GLU A CA 1
ATOM 1711 C C . GLU A 1 233 ? -2.484 17.688 2.773 1 81.31 233 GLU A C 1
ATOM 1713 O O . GLU A 1 233 ? -2.232 17.828 1.574 1 81.31 233 GLU A O 1
ATOM 1718 N N . GLY A 1 234 ? -3.162 18.578 3.445 1 77.62 234 GLY A N 1
ATOM 1719 C CA . GLY A 1 234 ? -3.664 19.797 2.836 1 77.62 234 GLY A CA 1
ATOM 1720 C C . GLY A 1 234 ? -4.984 19.609 2.115 1 77.62 234 GLY A C 1
ATOM 1721 O O . GLY A 1 234 ? -5.852 18.875 2.586 1 77.62 234 GLY A O 1
ATOM 1722 N N . GLU A 1 235 ? -5.066 20.312 0.993 1 77 235 GLU A N 1
ATOM 1723 C CA . GLU A 1 235 ? -6.309 20.219 0.228 1 77 235 GLU A CA 1
ATOM 1724 C C . GLU A 1 235 ? -6.445 18.859 -0.45 1 77 235 GLU A C 1
ATOM 1726 O O . GLU A 1 235 ? -5.477 18.328 -1 1 77 235 GLU A O 1
ATOM 1731 N N . HIS A 1 236 ? -7.625 18.406 -0.292 1 78.06 236 HIS A N 1
ATOM 1732 C CA . HIS A 1 236 ? -7.879 17.094 -0.87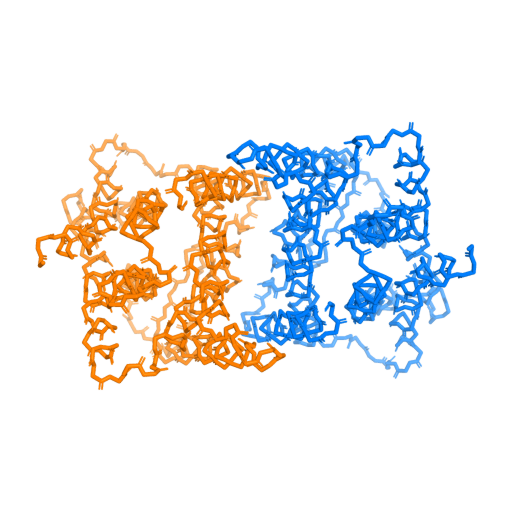1 1 78.06 236 HIS A CA 1
ATOM 1733 C C . HIS A 1 236 ? -7.652 17.094 -2.379 1 78.06 236 HIS A C 1
ATOM 1735 O O . HIS A 1 236 ? -8.031 18.047 -3.062 1 78.06 236 HIS A O 1
ATOM 1741 N N . SER A 1 237 ? -6.918 16.094 -2.854 1 80.31 237 SER A N 1
ATOM 1742 C CA . SER A 1 237 ? -6.672 15.891 -4.277 1 80.31 237 SER A CA 1
ATOM 1743 C C . SER A 1 237 ? -6.535 14.406 -4.602 1 80.31 237 SER A C 1
ATOM 1745 O O . SER A 1 237 ? -5.98 13.641 -3.809 1 80.31 237 SER A O 1
ATOM 1747 N N . ASN A 1 238 ? -7.109 14.039 -5.688 1 90.31 238 ASN A N 1
ATOM 1748 C CA . ASN A 1 238 ? -7.004 12.656 -6.137 1 90.31 238 ASN A CA 1
ATOM 1749 C C . ASN A 1 238 ? -5.691 12.406 -6.871 1 90.31 238 ASN A C 1
ATOM 1751 O O . ASN A 1 238 ? -5.426 11.281 -7.309 1 90.31 238 ASN A O 1
ATOM 1755 N N . LEU A 1 239 ? -4.887 13.344 -6.941 1 92.19 239 LEU A N 1
ATOM 1756 C CA . LEU A 1 239 ? -3.664 13.25 -7.73 1 92.19 239 LEU A CA 1
ATOM 1757 C C . LEU A 1 239 ? -2.676 12.281 -7.094 1 92.19 239 LEU A C 1
ATOM 1759 O O . LEU A 1 239 ? -1.92 11.609 -7.801 1 92.19 239 LEU A O 1
ATOM 1763 N N . SER A 1 240 ? -2.711 12.242 -5.754 1 94.12 240 SER A N 1
ATOM 1764 C CA . SER A 1 240 ? -1.845 11.289 -5.07 1 94.12 240 SER A CA 1
ATOM 1765 C C . SER A 1 240 ? -2.211 9.852 -5.438 1 94.12 240 SER A C 1
ATOM 1767 O O . SER A 1 240 ? -1.333 9.031 -5.715 1 94.12 240 SER A O 1
ATOM 1769 N N . THR A 1 241 ? -3.467 9.586 -5.504 1 95.56 241 THR A N 1
ATOM 1770 C CA . THR A 1 241 ? -3.951 8.25 -5.824 1 95.56 241 THR A CA 1
ATOM 1771 C C . THR A 1 241 ? -3.668 7.902 -7.285 1 95.56 241 THR A C 1
ATOM 1773 O O . THR A 1 241 ? -3.287 6.773 -7.602 1 95.56 241 THR A O 1
ATOM 1776 N N . ILE A 1 242 ? -3.85 8.852 -8.141 1 96.56 242 ILE A N 1
ATOM 1777 C CA . ILE A 1 242 ? -3.547 8.664 -9.555 1 96.56 242 ILE A CA 1
ATOM 1778 C C . ILE A 1 242 ? -2.051 8.406 -9.734 1 96.56 242 ILE A C 1
ATOM 1780 O O . ILE A 1 242 ? -1.651 7.5 -10.461 1 96.56 242 ILE A O 1
ATOM 1784 N N . GLY A 1 243 ? -1.256 9.211 -9.109 1 97.38 243 GLY A N 1
ATOM 1785 C CA . GLY A 1 243 ? 0.178 8.977 -9.117 1 97.38 243 GLY A CA 1
ATOM 1786 C C . GLY A 1 243 ? 0.557 7.59 -8.633 1 97.38 243 GLY A C 1
ATOM 1787 O O . GLY A 1 243 ? 1.391 6.914 -9.234 1 97.38 243 GLY A O 1
ATOM 1788 N N . PHE A 1 244 ? -0.094 7.168 -7.52 1 97.81 244 PHE A N 1
ATOM 1789 C CA . PHE A 1 244 ? 0.144 5.84 -6.977 1 97.81 244 PHE A CA 1
ATOM 1790 C C . PHE A 1 244 ? -0.153 4.766 -8.016 1 97.81 244 PHE A C 1
ATOM 1792 O O . PHE A 1 244 ? 0.636 3.836 -8.203 1 97.81 244 PHE A O 1
ATOM 1799 N N . ALA A 1 245 ? -1.286 4.938 -8.672 1 98.19 245 ALA A N 1
ATOM 1800 C CA . ALA A 1 245 ? -1.719 3.969 -9.68 1 98.19 245 ALA A CA 1
ATOM 1801 C C . ALA A 1 245 ? -0.702 3.861 -10.812 1 98.19 245 ALA A C 1
ATOM 1803 O O . ALA A 1 245 ? -0.346 2.756 -11.227 1 98.19 245 ALA A O 1
ATOM 1804 N N . ILE A 1 246 ? -0.244 4.93 -11.273 1 98 246 ILE A N 1
ATOM 1805 C CA . ILE A 1 246 ? 0.71 4.973 -12.375 1 98 246 ILE A CA 1
ATOM 1806 C C . ILE A 1 246 ? 2.035 4.355 -11.938 1 98 246 ILE A C 1
ATOM 1808 O O . ILE A 1 246 ? 2.621 3.547 -12.664 1 98 246 ILE A O 1
ATOM 1812 N N . GLY A 1 247 ? 2.512 4.75 -10.758 1 98.12 247 GLY A N 1
ATOM 1813 C CA . GLY A 1 247 ? 3.748 4.188 -10.242 1 98.12 247 GLY A CA 1
ATOM 1814 C C . GLY A 1 247 ? 3.678 2.689 -10.023 1 98.12 247 GLY A C 1
ATOM 1815 O O . GLY A 1 247 ? 4.594 1.959 -10.406 1 98.12 247 GLY A O 1
ATOM 1816 N N . PHE A 1 248 ? 2.582 2.236 -9.383 1 98.5 248 PHE A N 1
ATOM 1817 C CA . PHE A 1 248 ? 2.387 0.814 -9.125 1 98.5 248 PHE A CA 1
ATOM 1818 C C . PHE A 1 248 ? 2.342 0.032 -10.438 1 98.5 248 PHE A C 1
ATOM 1820 O O . PHE A 1 248 ? 3.004 -1 -10.57 1 98.5 248 PHE A O 1
ATOM 1827 N N . ALA A 1 249 ? 1.575 0.551 -11.375 1 98.06 249 ALA A N 1
ATOM 1828 C CA . ALA A 1 249 ? 1.425 -0.089 -12.68 1 98.06 249 ALA A CA 1
ATOM 1829 C C . ALA A 1 249 ? 2.762 -0.157 -13.414 1 98.06 249 ALA A C 1
ATOM 1831 O O . ALA A 1 249 ? 3.102 -1.187 -14 1 98.06 249 ALA A O 1
ATOM 1832 N N . LEU A 1 250 ? 3.467 0.874 -13.375 1 97.38 250 LEU A N 1
ATOM 1833 C CA . LEU A 1 250 ? 4.758 0.932 -14.055 1 97.38 250 LEU A CA 1
ATOM 1834 C C . LEU A 1 250 ? 5.727 -0.09 -13.461 1 97.38 250 LEU A C 1
ATOM 1836 O O . LEU A 1 250 ? 6.34 -0.864 -14.203 1 97.38 250 LEU A O 1
ATOM 1840 N N . MET A 1 251 ? 5.863 -0.07 -12.164 1 97.38 251 MET A N 1
ATOM 1841 C CA . MET A 1 251 ? 6.82 -0.963 -11.516 1 97.38 251 MET A CA 1
ATOM 1842 C C . MET A 1 251 ? 6.414 -2.422 -11.703 1 97.38 251 MET A C 1
ATOM 1844 O O . MET A 1 251 ? 7.266 -3.283 -11.938 1 97.38 251 MET A O 1
ATOM 1848 N N . MET A 1 252 ? 5.102 -2.676 -11.562 1 96.25 252 MET A N 1
ATOM 1849 C CA . MET A 1 252 ? 4.609 -4.027 -11.812 1 96.25 252 MET A CA 1
ATOM 1850 C C . MET A 1 252 ? 4.941 -4.473 -13.227 1 96.25 252 MET A C 1
ATOM 1852 O O . MET A 1 252 ? 5.387 -5.602 -13.445 1 96.25 252 MET A O 1
ATOM 1856 N N . THR A 1 253 ? 4.762 -3.582 -14.172 1 96.12 253 THR A N 1
ATOM 1857 C CA . THR A 1 253 ? 5.055 -3.883 -15.57 1 96.12 253 THR A CA 1
ATOM 1858 C C . THR A 1 253 ? 6.547 -4.133 -15.766 1 96.12 253 THR A C 1
ATOM 1860 O O . THR A 1 253 ? 6.938 -5.125 -16.391 1 96.12 253 THR A O 1
ATOM 1863 N N . LEU A 1 254 ? 7.367 -3.277 -15.188 1 94.94 254 LEU A N 1
ATOM 1864 C CA . LEU A 1 254 ? 8.812 -3.443 -15.289 1 94.94 254 LEU A CA 1
ATOM 1865 C C . LEU A 1 254 ? 9.25 -4.793 -14.727 1 94.94 254 LEU A C 1
ATOM 1867 O O . LEU A 1 254 ? 10.016 -5.516 -15.359 1 94.94 254 LEU A O 1
ATOM 1871 N N . ASP A 1 255 ? 8.719 -5.156 -13.656 1 91.88 255 ASP A N 1
ATOM 1872 C CA . ASP A 1 255 ? 9.148 -6.367 -12.961 1 91.88 255 ASP A CA 1
ATOM 1873 C C . ASP A 1 255 ? 8.695 -7.617 -13.711 1 91.88 255 ASP A C 1
ATOM 1875 O O . ASP A 1 255 ? 9.469 -8.555 -13.891 1 91.88 255 ASP A O 1
ATOM 1879 N N . VAL A 1 256 ? 7.496 -7.605 -14.18 1 88.62 256 VAL A N 1
ATOM 1880 C CA . VAL A 1 256 ? 6.922 -8.805 -14.781 1 88.62 256 VAL A CA 1
ATOM 1881 C C . VAL A 1 256 ? 7.453 -8.977 -16.203 1 88.62 256 VAL A C 1
ATOM 1883 O O . VAL A 1 256 ? 7.715 -10.102 -16.641 1 88.62 256 VAL A O 1
ATOM 1886 N N . VAL A 1 257 ? 7.617 -7.844 -16.891 1 89.56 257 VAL A N 1
ATOM 1887 C CA . VAL A 1 257 ? 7.984 -7.918 -18.297 1 89.56 257 VAL A CA 1
ATOM 1888 C C . VAL A 1 257 ? 9.5 -8.039 -18.438 1 89.56 257 VAL A C 1
ATOM 1890 O O . VAL A 1 257 ? 10 -8.805 -19.266 1 89.56 257 VAL A O 1
ATOM 1893 N N . LEU A 1 258 ? 10.211 -7.301 -17.594 1 86.25 258 LEU A N 1
ATOM 1894 C CA . LEU A 1 258 ? 11.656 -7.258 -17.766 1 86.25 258 LEU A CA 1
ATOM 1895 C C . LEU A 1 258 ? 12.352 -8.148 -16.734 1 86.25 258 LEU A C 1
ATOM 1897 O O . LEU A 1 258 ? 13.531 -8.469 -16.891 1 86.25 258 LEU A O 1
ATOM 1901 N N . GLY A 1 259 ? 11.602 -8.453 -15.656 1 77.56 259 GLY A N 1
ATOM 1902 C CA . GLY A 1 259 ? 12.242 -9.25 -14.625 1 77.56 259 GLY A CA 1
ATOM 1903 C C . GLY A 1 259 ? 12.195 -10.742 -14.906 1 77.56 259 GLY A C 1
ATOM 1904 O O . GLY A 1 259 ? 11.539 -11.18 -15.852 1 77.56 259 GLY A O 1
ATOM 1905 N N . MET B 1 1 ? -23.266 -24.172 -4.688 1 69.62 1 MET B N 1
ATOM 1906 C CA . MET B 1 1 ? -24.203 -23.094 -4.383 1 69.62 1 MET B CA 1
ATOM 1907 C C . MET B 1 1 ? -24.109 -22.688 -2.914 1 69.62 1 MET B C 1
ATOM 1909 O O . MET B 1 1 ? -23.906 -21.516 -2.594 1 69.62 1 MET B O 1
ATOM 1913 N N . THR B 1 2 ? -24.078 -23.688 -2.055 1 75.56 2 THR B N 1
ATOM 1914 C CA . THR B 1 2 ? -24.031 -23.422 -0.623 1 75.56 2 THR B CA 1
ATOM 1915 C C . THR B 1 2 ? -22.688 -22.781 -0.245 1 75.56 2 THR B C 1
ATOM 1917 O O . THR B 1 2 ? -22.641 -21.812 0.5 1 75.56 2 THR B O 1
ATOM 1920 N N . GLU B 1 3 ? -21.656 -23.234 -0.852 1 84.38 3 GLU B N 1
ATOM 1921 C CA . GLU B 1 3 ? -20.344 -22.703 -0.54 1 84.38 3 GLU B CA 1
ATOM 1922 C C . GLU B 1 3 ? -20.203 -21.266 -1.008 1 84.38 3 GLU B C 1
ATOM 1924 O O . GLU B 1 3 ? -19.547 -20.453 -0.351 1 84.38 3 GLU B O 1
ATOM 1929 N N . THR B 1 4 ? -20.875 -21.031 -2.07 1 89.94 4 THR B N 1
ATOM 1930 C CA . THR B 1 4 ? -20.844 -19.688 -2.619 1 89.94 4 THR B CA 1
ATOM 1931 C C . THR B 1 4 ? -21.578 -18.703 -1.709 1 89.94 4 THR B C 1
ATOM 1933 O O . THR B 1 4 ? -21.062 -17.625 -1.404 1 89.94 4 THR B O 1
ATOM 1936 N N . ILE B 1 5 ? -22.656 -19.156 -1.26 1 90.38 5 ILE B N 1
ATOM 1937 C CA . ILE B 1 5 ? -23.453 -18.312 -0.377 1 90.38 5 ILE B CA 1
ATOM 1938 C C . ILE B 1 5 ? -22.719 -18.078 0.933 1 90.38 5 ILE B C 1
ATOM 1940 O O . ILE B 1 5 ? -22.672 -16.953 1.439 1 90.38 5 ILE B O 1
ATOM 1944 N N . ILE B 1 6 ? -22.141 -19.078 1.441 1 91.62 6 ILE B N 1
ATOM 1945 C CA . ILE B 1 6 ? -21.359 -18.969 2.676 1 91.62 6 ILE B CA 1
ATOM 1946 C C . ILE B 1 6 ? -20.203 -18 2.471 1 91.62 6 ILE B C 1
ATOM 1948 O O . ILE B 1 6 ? -20 -17.078 3.262 1 91.62 6 ILE B O 1
ATOM 1952 N N . GLY B 1 7 ? -19.516 -18.234 1.371 1 93.81 7 GLY B N 1
ATOM 1953 C CA . GLY B 1 7 ? -18.391 -17.375 1.079 1 93.81 7 GLY B CA 1
ATOM 1954 C C . GLY B 1 7 ? -18.766 -15.906 0.957 1 93.81 7 GLY B C 1
ATOM 1955 O O . GLY B 1 7 ? -18.062 -15.039 1.466 1 93.81 7 GLY B O 1
ATOM 1956 N N . LEU B 1 8 ? -19.875 -15.664 0.364 1 94.56 8 LEU B N 1
ATOM 1957 C CA . LEU B 1 8 ? -20.328 -14.297 0.125 1 94.56 8 LEU B CA 1
ATOM 1958 C C . LEU B 1 8 ? -20.828 -13.656 1.416 1 94.56 8 LEU B C 1
ATOM 1960 O O . LEU B 1 8 ? -20.812 -12.43 1.548 1 94.56 8 LEU B O 1
ATOM 1964 N N . SER B 1 9 ? -21.188 -14.461 2.344 1 96.31 9 SER B N 1
ATOM 1965 C CA . SER B 1 9 ? -21.766 -13.945 3.574 1 96.31 9 SER B CA 1
ATOM 1966 C C . SER B 1 9 ? -20.703 -13.688 4.629 1 96.31 9 SER B C 1
ATOM 1968 O O . SER B 1 9 ? -20.938 -12.961 5.598 1 96.31 9 SER B O 1
ATOM 1970 N N . ILE B 1 10 ? -19.578 -14.227 4.488 1 96.56 10 ILE B N 1
ATOM 1971 C CA . ILE B 1 10 ? -18.531 -14.203 5.504 1 96.56 10 ILE B CA 1
ATOM 1972 C C . ILE B 1 10 ? -18.078 -12.766 5.738 1 96.56 10 ILE B C 1
ATOM 1974 O O . ILE B 1 10 ? -18.031 -12.305 6.879 1 96.56 10 ILE B O 1
ATOM 1978 N N . PRO B 1 11 ? -17.797 -12.016 4.695 1 96.62 11 PRO B N 1
ATOM 1979 C CA . PRO B 1 11 ? -17.406 -10.625 4.926 1 96.62 11 PRO B CA 1
ATOM 1980 C C . PRO B 1 11 ? -18.5 -9.812 5.625 1 96.62 11 PRO B C 1
ATOM 1982 O O . PRO B 1 11 ? -18.203 -9.023 6.523 1 96.62 11 PRO B O 1
ATOM 1985 N N . LEU B 1 12 ? -19.75 -10.047 5.207 1 96.62 12 LEU B N 1
ATOM 1986 C CA . LEU B 1 12 ? -20.875 -9.367 5.852 1 96.62 12 LEU B CA 1
ATOM 1987 C C . LEU B 1 12 ? -20.938 -9.711 7.332 1 96.62 12 LEU B C 1
ATOM 1989 O O . LEU B 1 12 ? -21.188 -8.844 8.164 1 96.62 12 LEU B O 1
ATOM 1993 N N . LEU B 1 13 ? -20.719 -10.914 7.648 1 97.19 13 LEU B N 1
ATOM 1994 C CA . LEU B 1 13 ? -20.703 -11.336 9.047 1 97.19 13 LEU B CA 1
ATOM 1995 C C . LEU B 1 13 ? -19.641 -10.586 9.836 1 97.19 13 LEU B C 1
ATOM 1997 O O . LEU B 1 13 ? -19.859 -10.234 11 1 97.19 13 LEU B O 1
ATOM 2001 N N . GLY B 1 14 ? -18.5 -10.375 9.273 1 97 14 GLY B N 1
ATOM 2002 C CA . GLY B 1 14 ? -17.484 -9.578 9.914 1 97 14 GLY B CA 1
ATOM 2003 C C . GLY B 1 14 ? -17.938 -8.164 10.234 1 97 14 GLY B C 1
ATOM 2004 O O . GLY B 1 14 ? -17.719 -7.672 11.344 1 97 14 GLY B O 1
ATOM 2005 N N . THR B 1 15 ? -18.562 -7.551 9.234 1 95.88 15 THR B N 1
ATOM 2006 C CA . THR B 1 15 ? -19.062 -6.195 9.414 1 95.88 15 THR B CA 1
ATOM 2007 C C . THR B 1 15 ? -20.141 -6.16 10.508 1 95.88 15 THR B C 1
ATOM 2009 O O . THR B 1 15 ? -20.141 -5.258 11.344 1 95.88 15 THR B O 1
ATOM 2012 N N . VAL B 1 16 ? -20.984 -7.117 10.492 1 96.88 16 VAL B N 1
ATOM 2013 C CA . VAL B 1 16 ? -22.047 -7.195 11.477 1 96.88 16 VAL B CA 1
ATOM 2014 C C . VAL B 1 16 ? -21.453 -7.398 12.875 1 96.88 16 VAL B C 1
ATOM 2016 O O . VAL B 1 16 ? -21.844 -6.711 13.82 1 96.88 16 VAL B O 1
ATOM 2019 N N . LEU B 1 17 ? -20.562 -8.297 13.023 1 96.75 17 LEU B N 1
ATOM 2020 C CA . LEU B 1 17 ? -19.906 -8.547 14.305 1 96.75 17 LEU B CA 1
ATOM 2021 C C . LEU B 1 17 ? -19.203 -7.289 14.805 1 96.75 17 LEU B C 1
ATOM 2023 O O . LEU B 1 17 ? -19.312 -6.945 15.984 1 96.75 17 LEU B O 1
ATOM 2027 N N . GLY B 1 18 ? -18.531 -6.668 13.898 1 94.88 18 GLY B N 1
ATOM 2028 C CA . GLY B 1 18 ? -17.875 -5.43 14.25 1 94.88 18 GLY B CA 1
ATOM 2029 C C . GLY B 1 18 ? -18.828 -4.34 14.703 1 94.88 18 GLY B C 1
ATOM 2030 O O . GLY B 1 18 ? -18.562 -3.631 15.672 1 94.88 18 GLY B O 1
ATOM 2031 N N . SER B 1 19 ? -19.875 -4.234 13.969 1 94.81 19 SER B N 1
ATOM 2032 C CA . SER B 1 19 ? -20.875 -3.24 14.328 1 94.81 19 SER B CA 1
ATOM 2033 C C . SER B 1 19 ? -21.469 -3.516 15.711 1 94.81 19 SER B C 1
ATOM 2035 O O . SER B 1 19 ? -21.922 -2.598 16.391 1 94.81 19 SER B O 1
ATOM 2037 N N . GLY B 1 20 ? -21.422 -4.727 16.141 1 95.25 20 GLY B N 1
ATOM 2038 C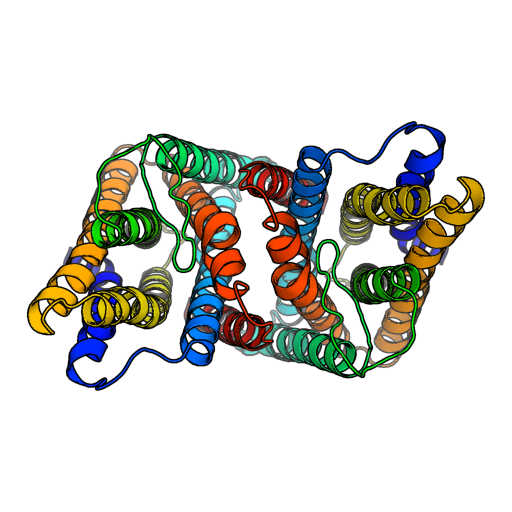 CA . GLY B 1 20 ? -21.938 -5.121 17.453 1 95.25 20 GLY B CA 1
ATOM 2039 C C . GLY B 1 20 ? -21.141 -4.566 18.609 1 95.25 20 GLY B C 1
ATOM 2040 O O . GLY B 1 20 ? -21.625 -4.535 19.734 1 95.25 20 GLY B O 1
ATOM 2041 N N . PHE B 1 21 ? -20.031 -4.082 18.328 1 91.69 21 PHE B N 1
ATOM 2042 C CA . PHE B 1 21 ? -19.188 -3.535 19.391 1 91.69 21 PHE B CA 1
ATOM 2043 C C . PHE B 1 21 ? -19.875 -2.336 20.031 1 91.69 21 PHE B C 1
ATOM 2045 O O . PHE B 1 21 ? -19.547 -1.979 21.172 1 91.69 21 PHE B O 1
ATOM 2052 N N . VAL B 1 22 ? -20.797 -1.725 19.359 1 91.62 22 VAL B N 1
ATOM 2053 C CA . VAL B 1 22 ? -21.5 -0.552 19.859 1 91.62 22 VAL B CA 1
ATOM 2054 C C . VAL B 1 22 ? -22.297 -0.93 21.109 1 91.62 22 VAL B C 1
ATOM 2056 O O . VAL B 1 22 ? -22.578 -0.078 21.953 1 91.62 22 VAL B O 1
ATOM 2059 N N . PHE B 1 23 ? -22.656 -2.133 21.281 1 92.81 23 PHE B N 1
ATOM 2060 C CA . PHE B 1 23 ? -23.438 -2.568 22.438 1 92.81 23 PHE B CA 1
ATOM 2061 C C . PHE B 1 23 ? -22.547 -2.727 23.656 1 92.81 23 PHE B C 1
ATOM 2063 O O . PHE B 1 23 ? -23.047 -2.736 24.797 1 92.81 23 PHE B O 1
ATOM 2070 N N . PHE B 1 24 ? -21.328 -2.83 23.469 1 85.81 24 PHE B N 1
ATOM 2071 C CA . PHE B 1 24 ? -20.422 -3.094 24.578 1 85.81 24 PHE B CA 1
ATOM 2072 C C . PHE B 1 24 ? -19.609 -1.848 24.922 1 85.81 24 PHE B C 1
ATOM 2074 O O . PHE B 1 24 ? -18.984 -1.78 25.984 1 85.81 24 PHE B O 1
ATOM 2081 N N . MET B 1 25 ? -19.547 -1.017 24.047 1 72.62 25 MET B N 1
ATOM 2082 C CA . MET B 1 25 ? -18.656 0.11 24.312 1 72.62 25 MET B CA 1
ATOM 2083 C C . MET B 1 25 ? -19.422 1.304 24.844 1 72.62 25 MET B C 1
ATOM 2085 O O . MET B 1 25 ? -20.516 1.616 24.359 1 72.62 25 MET B O 1
ATOM 2089 N N . ARG B 1 26 ? -19.094 1.69 26.047 1 63.22 26 ARG B N 1
ATOM 2090 C CA . ARG B 1 26 ? -19.766 2.75 26.781 1 63.22 26 ARG B CA 1
ATOM 2091 C C . ARG B 1 26 ? -19.406 4.125 26.219 1 63.22 26 ARG B C 1
ATOM 2093 O O . ARG B 1 26 ? -20.234 5.039 26.234 1 63.22 26 ARG B O 1
ATOM 2100 N N . ASN B 1 27 ? -18.125 4.164 25.719 1 70.56 27 ASN B N 1
ATOM 2101 C CA . ASN B 1 27 ? -17.625 5.477 25.328 1 70.56 27 ASN B CA 1
ATOM 2102 C C . ASN B 1 27 ? -17.125 5.488 23.891 1 70.56 27 ASN B C 1
ATOM 2104 O O . ASN B 1 27 ? -17.203 4.469 23.203 1 70.56 27 ASN B O 1
ATOM 2108 N N . GLU B 1 28 ? -16.75 6.629 23.453 1 76.25 28 GLU B N 1
ATOM 2109 C CA . GLU B 1 28 ? -16.156 6.855 22.141 1 76.25 28 GLU B CA 1
ATOM 2110 C C . GLU B 1 28 ? -14.945 5.949 21.938 1 76.25 28 GLU B C 1
ATOM 2112 O O . GLU B 1 28 ? -14.258 5.586 22.891 1 76.25 28 GLU B O 1
ATOM 2117 N N . MET B 1 29 ? -14.906 5.41 20.781 1 83.12 29 MET B N 1
ATOM 2118 C CA . MET B 1 29 ? -13.703 4.652 20.438 1 83.12 29 MET B CA 1
ATOM 2119 C C . MET B 1 29 ? -12.461 5.531 20.547 1 83.12 29 MET B C 1
ATOM 2121 O O . MET B 1 29 ? -12.406 6.609 19.953 1 83.12 29 MET B O 1
ATOM 2125 N N . PRO B 1 30 ? -11.539 5.039 21.375 1 86.38 30 PRO B N 1
ATOM 2126 C CA . PRO B 1 30 ? -10.305 5.82 21.453 1 86.38 30 PRO B CA 1
ATOM 2127 C C . PRO B 1 30 ? -9.633 6.004 20.094 1 86.38 30 PRO B C 1
ATOM 2129 O O . PRO B 1 30 ? -9.609 5.078 19.281 1 86.38 30 PRO B O 1
ATOM 2132 N N . ALA B 1 31 ? -9.141 7.168 19.906 1 86.75 31 ALA B N 1
ATOM 2133 C CA . ALA B 1 31 ? -8.508 7.531 18.641 1 86.75 31 ALA B CA 1
ATOM 2134 C C . ALA B 1 31 ? -7.359 6.582 18.312 1 86.75 31 ALA B C 1
ATOM 2136 O O . ALA B 1 31 ? -7.156 6.219 17.156 1 86.75 31 ALA B O 1
ATOM 2137 N N . ARG B 1 32 ? -6.656 6.168 19.328 1 90.94 32 ARG B N 1
ATOM 2138 C CA . ARG B 1 32 ? -5.52 5.27 19.141 1 90.94 32 ARG B CA 1
ATOM 2139 C C . ARG B 1 32 ? -5.973 3.916 18.609 1 90.94 32 ARG B C 1
ATOM 2141 O O . ARG B 1 32 ? -5.324 3.342 17.734 1 90.94 32 ARG B O 1
ATOM 2148 N N . LEU B 1 33 ? -7.027 3.445 19.141 1 90.5 33 LEU B N 1
ATOM 2149 C CA . LEU B 1 33 ? -7.562 2.168 18.688 1 90.5 33 LEU B CA 1
ATOM 2150 C C . LEU B 1 33 ? -8.086 2.279 17.266 1 90.5 33 LEU B C 1
ATOM 2152 O O . LEU B 1 33 ? -7.883 1.375 16.438 1 90.5 33 LEU B O 1
ATOM 2156 N N . GLN B 1 34 ? -8.703 3.32 16.984 1 89.56 34 GLN B N 1
ATOM 2157 C CA . GLN B 1 34 ? -9.219 3.551 15.633 1 89.56 34 GLN B CA 1
ATOM 2158 C C . GLN B 1 34 ? -8.086 3.551 14.609 1 89.56 34 GLN B C 1
ATOM 2160 O O . GLN B 1 34 ? -8.211 2.945 13.539 1 89.56 34 GLN B O 1
ATOM 2165 N N . LYS B 1 35 ? -7.02 4.215 14.938 1 93.38 35 LYS B N 1
ATOM 2166 C CA . LYS B 1 35 ? -5.867 4.281 14.047 1 93.38 35 LYS B CA 1
ATOM 2167 C C . LYS B 1 35 ? -5.277 2.895 13.805 1 93.38 35 LYS B C 1
ATOM 2169 O O . LYS B 1 35 ? -4.961 2.539 12.664 1 93.38 35 LYS B O 1
ATOM 2174 N N . ALA B 1 36 ? -5.199 2.125 14.867 1 95.06 36 ALA B N 1
ATOM 2175 C CA . ALA B 1 36 ? -4.652 0.776 14.758 1 95.06 36 ALA B CA 1
ATOM 2176 C C . ALA B 1 36 ? -5.543 -0.109 13.891 1 95.06 36 ALA B C 1
ATOM 2178 O O . ALA B 1 36 ? -5.047 -0.867 13.055 1 95.06 36 ALA B O 1
ATOM 2179 N N . LEU B 1 37 ? -6.812 0.043 14.062 1 93.44 37 LEU B N 1
ATOM 2180 C CA . LEU B 1 37 ? -7.758 -0.794 13.336 1 93.44 37 LEU B CA 1
ATOM 2181 C C . LEU B 1 37 ? -7.785 -0.422 11.852 1 93.44 37 LEU B C 1
ATOM 2183 O O . LEU B 1 37 ? -7.879 -1.299 10.992 1 93.44 37 LEU B O 1
ATOM 2187 N N . LEU B 1 38 ? -7.695 0.862 11.586 1 93.06 38 LEU B N 1
ATOM 2188 C CA . LEU B 1 38 ? -7.641 1.317 10.203 1 93.06 38 LEU B CA 1
ATOM 2189 C C . LEU B 1 38 ? -6.367 0.826 9.523 1 93.06 38 LEU B C 1
ATOM 2191 O O . LEU B 1 38 ? -6.406 0.387 8.367 1 93.06 38 LEU B O 1
ATOM 2195 N N . GLY B 1 39 ? -5.293 0.909 10.242 1 96.06 39 GLY B N 1
ATOM 2196 C CA . GLY B 1 39 ? -4.051 0.352 9.734 1 96.06 39 GLY B CA 1
ATOM 2197 C C . GLY B 1 39 ? -4.133 -1.136 9.453 1 96.06 39 GLY B C 1
ATOM 2198 O O . GLY B 1 39 ? -3.711 -1.597 8.391 1 96.06 39 GLY B O 1
ATOM 2199 N N . PHE B 1 40 ? -4.68 -1.84 10.398 1 97.19 40 PHE B N 1
ATOM 2200 C CA . PHE B 1 40 ? -4.84 -3.283 10.258 1 97.19 40 PHE B CA 1
ATOM 2201 C C . PHE B 1 40 ? -5.648 -3.619 9.016 1 97.19 40 PHE B C 1
ATOM 2203 O O . PHE B 1 40 ? -5.25 -4.473 8.219 1 97.19 40 PHE B O 1
ATOM 2210 N N . ALA B 1 41 ? -6.754 -2.938 8.867 1 95.19 41 ALA B N 1
ATOM 2211 C CA . ALA B 1 41 ? -7.602 -3.15 7.695 1 95.19 41 ALA B CA 1
ATOM 2212 C C . ALA B 1 41 ? -6.844 -2.867 6.406 1 95.19 41 ALA B C 1
ATOM 2214 O O . ALA B 1 41 ? -6.949 -3.623 5.438 1 95.19 41 ALA B O 1
ATOM 2215 N N . SER B 1 42 ? -6.055 -1.815 6.371 1 96.62 42 SER B N 1
ATOM 2216 C CA . SER B 1 42 ? -5.266 -1.452 5.203 1 96.62 42 SER B CA 1
ATOM 2217 C C . SER B 1 42 ? -4.273 -2.553 4.84 1 96.62 42 SER B C 1
ATOM 2219 O O . SER B 1 42 ? -4.137 -2.912 3.668 1 96.62 42 SER B O 1
ATOM 2221 N N . GLY B 1 43 ? -3.59 -3.088 5.848 1 97.88 43 GLY B N 1
ATOM 2222 C CA . GLY B 1 43 ? -2.623 -4.152 5.625 1 97.88 43 GLY B CA 1
ATOM 2223 C C . GLY B 1 43 ? -3.238 -5.402 5.027 1 97.88 43 GLY B C 1
ATOM 2224 O O . GLY B 1 43 ? -2.703 -5.973 4.078 1 97.88 43 GLY B O 1
ATOM 2225 N N . VAL B 1 44 ? -4.344 -5.773 5.59 1 97.38 44 VAL B N 1
ATOM 2226 C CA . VAL B 1 44 ? -5.051 -6.949 5.098 1 97.38 44 VAL B CA 1
ATOM 2227 C C . VAL B 1 44 ? -5.449 -6.742 3.639 1 97.38 44 VAL B C 1
ATOM 2229 O O . VAL B 1 44 ? -5.242 -7.621 2.797 1 97.38 44 VAL B O 1
ATOM 2232 N N . MET B 1 45 ? -5.969 -5.602 3.346 1 96.69 45 MET B N 1
ATOM 2233 C CA . MET B 1 45 ? -6.473 -5.309 2.006 1 96.69 45 MET B CA 1
ATOM 2234 C C . MET B 1 45 ? -5.336 -5.297 0.987 1 96.69 45 MET B C 1
ATOM 2236 O O . MET B 1 45 ? -5.492 -5.809 -0.124 1 96.69 45 MET B O 1
ATOM 2240 N N . VAL B 1 46 ? -4.215 -4.766 1.346 1 97.88 46 VAL B N 1
ATOM 2241 C CA . VAL B 1 46 ? -3.076 -4.719 0.437 1 97.88 46 VAL B CA 1
ATOM 2242 C C . VAL B 1 46 ? -2.59 -6.137 0.144 1 97.88 46 VAL B C 1
ATOM 2244 O O . VAL B 1 46 ? -2.418 -6.512 -1.019 1 97.88 46 VAL B O 1
ATOM 2247 N N . ALA B 1 47 ? -2.375 -6.887 1.197 1 98 47 ALA B N 1
ATOM 2248 C CA . ALA B 1 47 ? -1.893 -8.25 1.016 1 98 47 ALA B CA 1
ATOM 2249 C C . ALA B 1 47 ? -2.883 -9.078 0.2 1 98 47 ALA B C 1
ATOM 2251 O O . ALA B 1 47 ? -2.488 -9.805 -0.72 1 98 47 ALA B O 1
ATOM 2252 N N . ALA B 1 48 ? -4.156 -8.961 0.527 1 96.88 48 ALA B N 1
ATOM 2253 C CA . ALA B 1 48 ? -5.184 -9.703 -0.199 1 96.88 48 ALA B CA 1
ATOM 2254 C C . ALA B 1 48 ? -5.203 -9.312 -1.674 1 96.88 48 ALA B C 1
ATOM 2256 O O . ALA B 1 48 ? -5.371 -10.164 -2.547 1 96.88 48 ALA B O 1
ATOM 2257 N N . SER B 1 49 ? -5.059 -8.055 -1.95 1 97.81 49 SER B N 1
ATOM 2258 C CA . SER B 1 49 ? -5.074 -7.562 -3.322 1 97.81 49 SER B CA 1
ATOM 2259 C C . SER B 1 49 ? -3.936 -8.164 -4.141 1 97.81 49 SER B C 1
ATOM 2261 O O . SER B 1 49 ? -4.102 -8.453 -5.328 1 97.81 49 SER B O 1
ATOM 2263 N N . ILE B 1 50 ? -2.857 -8.383 -3.479 1 96.94 50 ILE B N 1
ATOM 2264 C CA . ILE B 1 50 ? -1.681 -8.891 -4.176 1 96.94 50 ILE B CA 1
ATOM 2265 C C . ILE B 1 50 ? -1.812 -10.398 -4.391 1 96.94 50 ILE B C 1
ATOM 2267 O O . ILE B 1 50 ? -1.859 -10.867 -5.527 1 96.94 50 ILE B O 1
ATOM 2271 N N . TRP B 1 51 ? -1.906 -11.148 -3.363 1 95.75 51 TRP B N 1
ATOM 2272 C CA . TRP B 1 51 ? -1.757 -12.602 -3.426 1 95.75 51 TRP B CA 1
ATOM 2273 C C . TRP B 1 51 ? -3.059 -13.266 -3.863 1 95.75 51 TRP B C 1
ATOM 2275 O O . TRP B 1 51 ? -3.041 -14.328 -4.488 1 95.75 51 TRP B O 1
ATOM 2285 N N . SER B 1 52 ? -4.18 -12.617 -3.545 1 95.75 52 SER B N 1
ATOM 2286 C CA . SER B 1 52 ? -5.445 -13.289 -3.828 1 95.75 52 SER B CA 1
ATOM 2287 C C . SER B 1 52 ? -6.07 -12.773 -5.121 1 95.75 52 SER B C 1
ATOM 2289 O O . SER B 1 52 ? -6.977 -13.398 -5.672 1 95.75 52 SER B O 1
ATOM 2291 N N . LEU B 1 53 ? -5.562 -11.633 -5.586 1 96.88 53 LEU B N 1
ATOM 2292 C CA . LEU B 1 53 ? -6.277 -11.047 -6.715 1 96.88 53 LEU B CA 1
ATOM 2293 C C . LEU B 1 53 ? -5.336 -10.812 -7.891 1 96.88 53 LEU B C 1
ATOM 2295 O O . LEU B 1 53 ? -5.445 -11.484 -8.922 1 96.88 53 LEU B O 1
ATOM 2299 N N . ILE B 1 54 ? -4.312 -10.047 -7.719 1 97.62 54 ILE B N 1
ATOM 2300 C CA . ILE B 1 54 ? -3.459 -9.641 -8.828 1 97.62 54 ILE B CA 1
ATOM 2301 C C . ILE B 1 54 ? -2.646 -10.836 -9.32 1 97.62 54 ILE B C 1
ATOM 2303 O O . ILE B 1 54 ? -2.57 -11.094 -10.523 1 97.62 54 ILE B O 1
ATOM 2307 N N . ILE B 1 55 ? -2.006 -11.555 -8.422 1 95.44 55 ILE B N 1
ATOM 2308 C CA . ILE B 1 55 ? -1.149 -12.672 -8.805 1 95.44 55 ILE B CA 1
ATOM 2309 C C . ILE B 1 55 ? -1.982 -13.75 -9.5 1 95.44 55 ILE B C 1
ATOM 2311 O O . ILE B 1 55 ? -1.637 -14.203 -10.594 1 95.44 55 ILE B O 1
ATOM 2315 N N . PRO B 1 56 ? -3.154 -14.148 -8.906 1 94.81 56 PRO B N 1
ATOM 2316 C CA . PRO B 1 56 ? -3.994 -15.094 -9.633 1 94.81 56 PRO B CA 1
ATOM 2317 C C . PRO B 1 56 ? -4.43 -14.57 -11 1 94.81 56 PRO B C 1
ATOM 2319 O O . PRO B 1 56 ? -4.559 -15.352 -11.953 1 94.81 56 PRO B O 1
ATOM 2322 N N . SER B 1 57 ? -4.73 -13.273 -11.117 1 96.19 57 SER B N 1
ATOM 2323 C CA . SER B 1 57 ? -5.055 -12.68 -12.414 1 96.19 57 SER B CA 1
ATOM 2324 C C . SER B 1 57 ? -3.953 -12.945 -13.43 1 96.19 57 SER B C 1
ATOM 2326 O O . SER B 1 57 ? -4.227 -13.375 -14.555 1 96.19 57 SER B O 1
ATOM 2328 N N . MET B 1 58 ? -2.758 -12.805 -13.062 1 95.56 58 MET B N 1
ATOM 2329 C CA . MET B 1 58 ? -1.621 -13.023 -13.953 1 95.56 58 MET B CA 1
ATOM 2330 C C . MET B 1 58 ? -1.42 -14.516 -14.211 1 95.56 58 MET B C 1
ATOM 2332 O O . MET B 1 58 ? -1.065 -14.914 -15.328 1 95.56 58 MET B O 1
ATOM 2336 N N . ASP B 1 59 ? -1.634 -15.305 -13.148 1 93.19 59 ASP B N 1
ATOM 2337 C CA . ASP B 1 59 ? -1.463 -16.75 -13.289 1 93.19 59 ASP B CA 1
ATOM 2338 C C . ASP B 1 59 ? -2.441 -17.328 -14.305 1 93.19 59 ASP B C 1
ATOM 2340 O O . ASP B 1 59 ? -2.111 -18.266 -15.023 1 93.19 59 ASP B O 1
ATOM 2344 N N . MET B 1 60 ? -3.562 -16.812 -14.406 1 91.88 60 MET B N 1
ATOM 2345 C CA . MET B 1 60 ? -4.578 -17.297 -15.336 1 91.88 60 MET B CA 1
ATOM 2346 C C . MET B 1 60 ? -4.168 -17.016 -16.781 1 91.88 60 MET B C 1
ATOM 2348 O O . MET B 1 60 ? -4.707 -17.625 -17.703 1 91.88 60 MET B O 1
ATOM 2352 N N . TRP B 1 61 ? -3.299 -16.094 -16.938 1 93.38 61 TRP B N 1
ATOM 2353 C CA . TRP B 1 61 ? -2.773 -15.773 -18.25 1 93.38 61 TRP B CA 1
ATOM 2354 C C . TRP B 1 61 ? -1.308 -16.172 -18.375 1 93.38 61 TRP B C 1
ATOM 2356 O O . TRP B 1 61 ? -0.555 -15.586 -19.156 1 93.38 61 TRP B O 1
ATOM 2366 N N . ALA B 1 62 ? -0.906 -17.109 -17.594 1 90.69 62 ALA B N 1
ATOM 2367 C CA . ALA B 1 62 ? 0.491 -17.531 -17.547 1 90.69 62 ALA B CA 1
ATOM 2368 C C . ALA B 1 62 ? 0.973 -18 -18.922 1 90.69 62 ALA B C 1
ATOM 2370 O O . ALA B 1 62 ? 2.139 -17.797 -19.266 1 90.69 62 ALA B O 1
ATOM 2371 N N . ASP B 1 63 ? 0.18 -18.578 -19.703 1 92 63 ASP B N 1
ATOM 2372 C CA . ASP B 1 63 ? 0.528 -19.141 -21.016 1 92 63 ASP B CA 1
ATOM 2373 C C . ASP B 1 63 ? 0.829 -18.031 -22.031 1 92 63 ASP B C 1
ATOM 2375 O O . ASP B 1 63 ? 1.36 -18.312 -23.109 1 92 63 ASP B O 1
ATOM 2379 N N . GLN B 1 64 ? 0.574 -16.875 -21.656 1 92.38 64 GLN B N 1
ATOM 2380 C CA . GLN B 1 64 ? 0.778 -15.766 -22.578 1 92.38 64 GLN B CA 1
ATOM 2381 C C . GLN B 1 64 ? 2.133 -15.094 -22.359 1 92.38 64 GLN B C 1
ATOM 2383 O O . GLN B 1 64 ? 2.395 -14.016 -22.875 1 92.38 64 GLN B O 1
ATOM 2388 N N . GLY B 1 65 ? 2.926 -15.688 -21.547 1 91.25 65 GLY B N 1
ATOM 2389 C CA . GLY B 1 65 ? 4.262 -15.156 -21.312 1 91.25 65 GLY B CA 1
ATOM 2390 C C . GLY B 1 65 ? 4.258 -13.773 -20.688 1 91.25 65 GLY B C 1
ATOM 2391 O O . GLY B 1 65 ? 3.633 -13.562 -19.656 1 91.25 65 GLY B O 1
ATOM 2392 N N . ARG B 1 66 ? 4.816 -12.867 -21.453 1 89.56 66 ARG B N 1
ATOM 2393 C CA . ARG B 1 66 ? 4.938 -11.5 -20.938 1 89.56 66 ARG B CA 1
ATOM 2394 C C . ARG B 1 66 ? 3.594 -10.789 -20.969 1 89.56 66 ARG B C 1
ATOM 2396 O O . ARG B 1 66 ? 3.375 -9.836 -20.219 1 89.56 66 ARG B O 1
ATOM 2403 N N . LEU B 1 67 ? 2.73 -11.242 -21.766 1 93.06 67 LEU B N 1
ATOM 2404 C CA . LEU B 1 67 ? 1.427 -10.602 -21.906 1 93.06 67 LEU B CA 1
ATOM 2405 C C . LEU B 1 67 ? 0.512 -10.977 -20.734 1 93.06 67 LEU B C 1
ATOM 2407 O O . LEU B 1 67 ? -0.599 -10.453 -20.625 1 93.06 67 LEU B O 1
ATOM 2411 N N . ARG B 1 68 ? 1.03 -11.828 -19.859 1 94.31 68 ARG B N 1
ATOM 2412 C CA . ARG B 1 68 ? 0.258 -12.258 -18.688 1 94.31 68 ARG B CA 1
ATOM 2413 C C . ARG B 1 68 ? -0.099 -11.07 -17.797 1 94.31 68 ARG B C 1
ATOM 2415 O O . ARG B 1 68 ? -0.985 -11.172 -16.953 1 94.31 68 ARG B O 1
ATOM 2422 N N . ILE B 1 69 ? 0.559 -9.945 -18.016 1 96.31 69 ILE B N 1
ATOM 2423 C CA . ILE B 1 69 ? 0.38 -8.766 -17.172 1 96.31 69 ILE B CA 1
ATOM 2424 C C . ILE B 1 69 ? -0.842 -7.977 -17.641 1 96.31 69 ILE B C 1
ATOM 2426 O O . ILE B 1 69 ? -1.36 -7.133 -16.906 1 96.31 69 ILE B O 1
ATOM 2430 N N . VAL B 1 70 ? -1.339 -8.188 -18.781 1 96.81 70 VAL B N 1
ATOM 2431 C CA . VAL B 1 70 ? -2.314 -7.32 -19.438 1 96.81 70 VAL B CA 1
ATOM 2432 C C . VAL B 1 70 ? -3.604 -7.289 -18.625 1 96.81 70 VAL B C 1
ATOM 2434 O O . VAL B 1 70 ? -4.078 -6.215 -18.25 1 96.81 70 VAL B O 1
ATOM 2437 N N . PRO B 1 71 ? -4.188 -8.438 -18.266 1 97 71 PRO B N 1
ATOM 2438 C CA . PRO B 1 71 ? -5.41 -8.344 -17.469 1 97 71 PRO B CA 1
ATOM 2439 C C . PRO B 1 71 ? -5.18 -7.699 -16.094 1 97 71 PRO B C 1
ATOM 2441 O O . PRO B 1 71 ? -6.039 -6.957 -15.617 1 97 71 PRO B O 1
ATOM 2444 N N . ALA B 1 72 ? -4.02 -8.039 -15.492 1 97.69 72 ALA B N 1
ATOM 2445 C CA . ALA B 1 72 ? -3.695 -7.469 -14.188 1 97.69 72 ALA B CA 1
ATOM 2446 C C . ALA B 1 72 ? -3.588 -5.949 -14.266 1 97.69 72 ALA B C 1
ATOM 2448 O O . ALA B 1 72 ? -4.137 -5.238 -13.422 1 97.69 72 ALA B O 1
ATOM 2449 N N . LEU B 1 73 ? -2.947 -5.496 -15.344 1 97.94 73 LEU B N 1
ATOM 2450 C CA . LEU B 1 73 ? -2.709 -4.07 -15.531 1 97.94 73 LEU B CA 1
ATOM 2451 C C . LEU B 1 73 ? -4.008 -3.34 -15.859 1 97.94 73 LEU B C 1
ATOM 2453 O O . LEU B 1 73 ? -4.34 -2.336 -15.227 1 97.94 73 LEU B O 1
ATOM 2457 N N . VAL B 1 74 ? -4.711 -3.797 -16.797 1 97.81 74 VAL B N 1
ATOM 2458 C CA . VAL B 1 74 ? -5.934 -3.152 -17.266 1 97.81 74 VAL B CA 1
ATOM 2459 C C . VAL B 1 74 ? -6.992 -3.184 -16.172 1 97.81 74 VAL B C 1
ATOM 2461 O O . VAL B 1 74 ? -7.594 -2.154 -15.852 1 97.81 74 VAL B O 1
ATOM 2464 N N . GLY B 1 75 ? -7.207 -4.352 -15.641 1 97.81 75 GLY B N 1
ATOM 2465 C CA . GLY B 1 75 ? -8.18 -4.461 -14.562 1 97.81 75 GLY B CA 1
ATOM 2466 C C . GLY B 1 75 ? -7.867 -3.562 -13.383 1 97.81 75 GLY B C 1
ATOM 2467 O O . GLY B 1 75 ? -8.75 -2.885 -12.859 1 97.81 75 GLY B O 1
ATOM 2468 N N . PHE B 1 76 ? -6.594 -3.559 -12.992 1 98.38 76 PHE B N 1
ATOM 2469 C CA . PHE B 1 76 ? -6.145 -2.766 -11.859 1 98.38 76 PHE B CA 1
ATOM 2470 C C . PHE B 1 76 ? -6.438 -1.286 -12.078 1 98.38 76 PHE B C 1
ATOM 2472 O O . PHE B 1 76 ? -7.02 -0.626 -11.219 1 98.38 76 PHE B O 1
ATOM 2479 N N . LEU B 1 77 ? -6.055 -0.785 -13.227 1 98.5 77 LEU B N 1
ATOM 2480 C CA . LEU B 1 77 ? -6.23 0.63 -13.531 1 98.5 77 LEU B CA 1
ATOM 2481 C C . LEU B 1 77 ? -7.707 0.978 -13.672 1 98.5 77 LEU B C 1
ATOM 2483 O O . LEU B 1 77 ? -8.148 2.039 -13.227 1 98.5 77 LEU B O 1
ATOM 2487 N N . VAL B 1 78 ? -8.477 0.12 -14.242 1 97.94 78 VAL B N 1
ATOM 2488 C CA . VAL B 1 78 ? -9.906 0.355 -14.398 1 97.94 78 VAL B CA 1
ATOM 2489 C C . VAL B 1 78 ? -10.578 0.339 -13.031 1 97.94 78 VAL B C 1
ATOM 2491 O O . VAL B 1 78 ? -11.508 1.118 -12.773 1 97.94 78 VAL B O 1
ATOM 2494 N N . GLY B 1 79 ? -10.164 -0.596 -12.172 1 97 79 GLY B N 1
ATOM 2495 C CA . GLY B 1 79 ? -10.695 -0.631 -10.82 1 97 79 GLY B CA 1
ATOM 2496 C C . GLY B 1 79 ? -10.461 0.656 -10.047 1 97 79 GLY B C 1
ATOM 2497 O O . GLY B 1 79 ? -11.375 1.183 -9.414 1 97 79 GLY B O 1
ATOM 2498 N N . ILE B 1 80 ? -9.227 1.172 -10.141 1 97.5 80 ILE B N 1
ATOM 2499 C CA . ILE B 1 80 ? -8.906 2.434 -9.484 1 97.5 80 ILE B CA 1
ATOM 2500 C C . ILE B 1 80 ? -9.734 3.561 -10.102 1 97.5 80 ILE B C 1
ATOM 2502 O O . ILE B 1 80 ? -10.312 4.379 -9.383 1 97.5 80 ILE B O 1
ATOM 2506 N N . ALA B 1 81 ? -9.805 3.609 -11.422 1 96.62 81 ALA B N 1
ATOM 2507 C CA . ALA B 1 81 ? -10.57 4.637 -12.125 1 96.62 81 ALA B CA 1
ATOM 2508 C C . ALA B 1 81 ? -12.047 4.574 -11.742 1 96.62 81 ALA B C 1
ATOM 2510 O O . ALA B 1 81 ? -12.703 5.609 -11.602 1 96.62 81 ALA B O 1
ATOM 2511 N N . PHE B 1 82 ? -12.531 3.42 -11.609 1 94.69 82 PHE B N 1
ATOM 2512 C CA . PHE B 1 82 ? -13.93 3.215 -11.25 1 94.69 82 PHE B CA 1
ATOM 2513 C C . PHE B 1 82 ? -14.242 3.85 -9.898 1 94.69 82 PHE B C 1
ATOM 2515 O O . PHE B 1 82 ? -15.211 4.594 -9.766 1 94.69 82 PHE B O 1
ATOM 2522 N N . LEU B 1 83 ? -13.43 3.596 -8.891 1 93.31 83 LEU B N 1
ATOM 2523 C CA . LEU B 1 83 ? -13.703 4.16 -7.574 1 93.31 83 LEU B CA 1
ATOM 2524 C C . LEU B 1 83 ? -13.406 5.656 -7.551 1 93.31 83 LEU B C 1
ATOM 2526 O O . LEU B 1 83 ? -14.062 6.414 -6.832 1 93.31 83 LEU B O 1
ATOM 2530 N N . LEU B 1 84 ? -12.422 6.051 -8.32 1 91.5 84 LEU B N 1
ATOM 2531 C CA . LEU B 1 84 ? -12.172 7.484 -8.469 1 91.5 84 LEU B CA 1
ATOM 2532 C C . LEU B 1 84 ? -13.414 8.195 -8.992 1 91.5 84 LEU B C 1
ATOM 2534 O O . LEU B 1 84 ? -13.766 9.273 -8.508 1 91.5 84 LEU B O 1
ATOM 2538 N N . LEU B 1 85 ? -14.047 7.602 -9.945 1 91.06 85 LEU B N 1
ATOM 2539 C CA . LEU B 1 85 ? -15.266 8.164 -10.523 1 91.06 85 LEU B CA 1
ATOM 2540 C C . LEU B 1 85 ? -16.391 8.18 -9.5 1 91.06 85 LEU B C 1
ATOM 2542 O O . LEU B 1 85 ? -17.109 9.188 -9.359 1 91.06 85 LEU B O 1
ATOM 2546 N N . ILE B 1 86 ? -16.562 7.113 -8.773 1 87.88 86 ILE B N 1
ATOM 2547 C CA . ILE B 1 86 ? -17.609 7.02 -7.762 1 87.88 86 ILE B CA 1
ATOM 2548 C C . ILE B 1 86 ? -17.375 8.07 -6.676 1 87.88 86 ILE B C 1
ATOM 2550 O O . ILE B 1 86 ? -18.312 8.719 -6.215 1 87.88 86 ILE B O 1
ATOM 2554 N N . ASP B 1 87 ? -16.141 8.203 -6.27 1 83.31 87 ASP B N 1
ATOM 2555 C CA . ASP B 1 87 ? -15.758 9.18 -5.254 1 83.31 87 ASP B CA 1
ATOM 2556 C C . ASP B 1 87 ? -16.078 10.602 -5.719 1 83.31 87 ASP B C 1
ATOM 2558 O O . ASP B 1 87 ? -16.469 11.453 -4.914 1 83.31 87 ASP B O 1
ATOM 2562 N N . TYR B 1 88 ? -15.891 10.797 -6.961 1 81.44 88 TYR B N 1
ATOM 2563 C CA . TYR B 1 88 ? -16.109 12.125 -7.531 1 81.44 88 TYR B CA 1
ATOM 2564 C C . TYR B 1 88 ? -17.594 12.453 -7.586 1 81.44 88 TYR B C 1
ATOM 2566 O O . TYR B 1 88 ? -17.984 13.602 -7.371 1 81.44 88 TYR B O 1
ATOM 2574 N N . ILE B 1 89 ? -18.391 11.508 -7.754 1 82.25 89 ILE B N 1
ATOM 2575 C CA . ILE B 1 89 ? -19.797 11.789 -8 1 82.25 89 ILE B CA 1
ATOM 2576 C C . ILE B 1 89 ? -20.594 11.625 -6.707 1 82.25 89 ILE B C 1
ATOM 2578 O O . ILE B 1 89 ? -21.766 12.008 -6.637 1 82.25 89 ILE B O 1
ATOM 2582 N N . THR B 1 90 ? -20.031 11.102 -5.688 1 76.44 90 THR B N 1
ATOM 2583 C CA . THR B 1 90 ? -20.75 10.836 -4.449 1 76.44 90 THR B CA 1
ATOM 2584 C C . THR B 1 90 ? -20.281 11.773 -3.338 1 76.44 90 THR B C 1
ATOM 2586 O O . THR B 1 90 ? -19.094 11.805 -3.004 1 76.44 90 THR B O 1
ATOM 2589 N N . PRO B 1 91 ? -21.219 12.508 -2.816 1 69.31 91 PRO B N 1
ATOM 2590 C CA . PRO B 1 91 ? -20.859 13.305 -1.643 1 69.31 91 PRO B CA 1
ATOM 2591 C C . PRO B 1 91 ? -20.453 12.438 -0.447 1 69.31 91 PRO B C 1
ATOM 2593 O O . PRO B 1 91 ? -21.125 11.445 -0.153 1 69.31 91 PRO B O 1
ATOM 2596 N N . HIS B 1 92 ? -19.344 12.672 0.006 1 67.12 92 HIS B N 1
ATOM 2597 C CA . HIS B 1 92 ? -18.953 11.875 1.169 1 67.12 92 HIS B CA 1
ATOM 2598 C C . HIS B 1 92 ? -18 12.648 2.078 1 67.12 92 HIS B C 1
ATOM 2600 O O . HIS B 1 92 ? -17.578 13.75 1.735 1 67.12 92 HIS B O 1
ATOM 2606 N N . LEU B 1 93 ? -18.109 12.219 3.287 1 63.16 93 LEU B N 1
ATOM 2607 C CA . LEU B 1 93 ? -17.266 12.758 4.336 1 63.16 93 LEU B CA 1
ATOM 2608 C C . LEU B 1 93 ? -16.312 11.688 4.875 1 63.16 93 LEU B C 1
ATOM 2610 O O . LEU B 1 93 ? -16.719 10.531 5.047 1 63.16 93 LEU B O 1
ATOM 2614 N N . HIS B 1 94 ? -15.094 12.078 4.906 1 57.97 94 HIS B N 1
ATOM 2615 C CA . HIS B 1 94 ? -14.148 11.141 5.508 1 57.97 94 HIS B CA 1
ATOM 2616 C C . HIS B 1 94 ? -14.141 11.273 7.027 1 57.97 94 HIS B C 1
ATOM 2618 O O . HIS B 1 94 ? -14.453 12.336 7.566 1 57.97 94 HIS B O 1
ATOM 2624 N N . ILE B 1 95 ? -13.859 10.125 7.613 1 49.34 95 ILE B N 1
ATOM 2625 C CA . ILE B 1 95 ? -13.797 10.125 9.07 1 49.34 95 ILE B CA 1
ATOM 2626 C C . ILE B 1 95 ? -12.758 11.133 9.547 1 49.34 95 ILE B C 1
ATOM 2628 O O . ILE B 1 95 ? -11.625 11.141 9.055 1 49.34 95 ILE B O 1
ATOM 2632 N N . GLY B 1 96 ? -13.086 11.984 10.383 1 50.94 96 GLY B N 1
ATOM 2633 C CA . GLY B 1 96 ? -12.172 12.945 10.977 1 50.94 96 GLY B CA 1
ATOM 2634 C C . GLY B 1 96 ? -12.062 14.234 10.188 1 50.94 96 GLY B C 1
ATOM 2635 O O . GLY B 1 96 ? -11.336 15.148 10.594 1 50.94 96 GLY B O 1
ATOM 2636 N N . SER B 1 97 ? -12.711 14.219 9.055 1 56.59 97 SER B N 1
ATOM 2637 C CA . SER B 1 97 ? -12.656 15.445 8.266 1 56.59 97 SER B CA 1
ATOM 2638 C C . SER B 1 97 ? -13.93 16.266 8.438 1 56.59 97 SER B C 1
ATOM 2640 O O . SER B 1 97 ? -15 15.719 8.719 1 56.59 97 SER B O 1
ATOM 2642 N N . SER B 1 98 ? -13.742 17.469 8.508 1 58.22 98 SER B N 1
ATOM 2643 C CA . SER B 1 98 ? -14.891 18.359 8.602 1 58.22 98 SER B CA 1
ATOM 2644 C C . SER B 1 98 ? -15.305 18.875 7.223 1 58.22 98 SER B C 1
ATOM 2646 O O . SER B 1 98 ? -16.344 19.516 7.082 1 58.22 98 SER B O 1
ATOM 2648 N N . LYS B 1 99 ? -14.523 18.453 6.25 1 63.16 99 LYS B N 1
ATOM 2649 C CA . LYS B 1 99 ? -14.859 18.984 4.934 1 63.16 99 LYS B CA 1
ATOM 2650 C C . LYS B 1 99 ? -15.391 17.891 4.016 1 63.16 99 LYS B C 1
ATOM 2652 O O . LYS B 1 99 ? -14.695 16.922 3.721 1 63.16 99 LYS B O 1
ATOM 2657 N N . PRO B 1 100 ? -16.625 18.078 3.676 1 66.38 100 PRO B N 1
ATOM 2658 C CA . PRO B 1 100 ? -17.219 17.078 2.787 1 66.38 100 PRO B CA 1
ATOM 2659 C C . PRO B 1 100 ? -16.609 17.078 1.392 1 66.38 100 PRO B C 1
ATOM 2661 O O . PRO B 1 100 ? -16.047 18.094 0.964 1 66.38 100 PRO B O 1
ATOM 2664 N N . GLU B 1 101 ? -16.5 16.016 0.782 1 64.75 101 GLU B N 1
ATOM 2665 C CA . GLU B 1 101 ? -16.047 15.867 -0.602 1 64.75 101 GLU B CA 1
ATOM 2666 C C . GLU B 1 101 ? -17.219 15.477 -1.511 1 64.75 101 GLU B C 1
ATOM 2668 O O . GLU B 1 101 ? -18.25 15 -1.035 1 64.75 101 GLU B O 1
ATOM 2673 N N . GLY B 1 102 ? -17.141 15.719 -2.744 1 61.12 102 GLY B N 1
ATOM 2674 C CA . GLY B 1 102 ? -18.219 15.484 -3.691 1 61.12 102 GLY B CA 1
ATOM 2675 C C . GLY B 1 102 ? -19.141 16.672 -3.854 1 61.12 102 GLY B C 1
ATOM 2676 O O . GLY B 1 102 ? -18.766 17.797 -3.529 1 61.12 102 GLY B O 1
ATOM 2677 N N . PRO B 1 103 ? -20.234 16.312 -4.5 1 64.25 103 PRO B N 1
ATOM 2678 C CA . PRO B 1 103 ? -21.172 17.422 -4.695 1 64.25 103 PRO B CA 1
ATOM 2679 C C . PRO B 1 103 ? -21.75 17.953 -3.381 1 64.25 103 PRO B C 1
ATOM 2681 O O . PRO B 1 103 ? -21.875 17.188 -2.412 1 64.25 103 PRO B O 1
ATOM 2684 N N . ARG B 1 104 ? -21.75 19.172 -3.336 1 65.5 104 ARG B N 1
ATOM 2685 C CA . ARG B 1 104 ? -22.328 19.812 -2.16 1 65.5 104 ARG B CA 1
ATOM 2686 C C . ARG B 1 104 ? -23.719 19.25 -1.863 1 65.5 104 ARG B C 1
ATOM 2688 O O . ARG B 1 104 ? -24.516 19.031 -2.777 1 65.5 104 ARG B O 1
ATOM 2695 N N . THR B 1 105 ? -23.734 18.531 -0.767 1 64.12 105 THR B N 1
ATOM 2696 C CA . THR B 1 105 ? -25.047 17.984 -0.406 1 64.12 105 THR B CA 1
ATOM 2697 C C . THR B 1 105 ? -25.422 18.359 1.022 1 64.12 105 THR B C 1
ATOM 2699 O O . THR B 1 105 ? -24.562 18.828 1.787 1 64.12 105 THR B O 1
ATOM 2702 N N . LYS B 1 106 ? -26.594 18.344 1.231 1 66.44 106 LYS B N 1
ATOM 2703 C CA . LYS B 1 106 ? -27.156 18.625 2.549 1 66.44 106 LYS B CA 1
ATOM 2704 C C . LYS B 1 106 ? -27.25 17.359 3.395 1 66.44 106 LYS B C 1
ATOM 2706 O O . LYS B 1 106 ? -28.062 17.266 4.309 1 66.44 106 LYS B O 1
ATOM 2711 N N . LEU B 1 107 ? -26.375 16.453 3.008 1 68.56 107 LEU B N 1
ATOM 2712 C CA . LEU B 1 107 ? -26.453 15.188 3.742 1 68.56 107 LEU B CA 1
ATOM 2713 C C . LEU B 1 107 ? -25.812 15.328 5.125 1 68.56 107 LEU B C 1
ATOM 2715 O O . LEU B 1 107 ? -24.891 16.125 5.312 1 68.56 107 LEU B O 1
ATOM 2719 N N . SER B 1 108 ? -26.406 14.586 6.031 1 71.19 108 SER B N 1
ATOM 2720 C CA . SER B 1 108 ? -25.859 14.594 7.383 1 71.19 108 SER B CA 1
ATOM 2721 C C . SER B 1 108 ? -24.469 13.953 7.418 1 71.19 108 SER B C 1
ATOM 2723 O O . SER B 1 108 ? -24.109 13.203 6.508 1 71.19 108 SER B O 1
ATOM 2725 N N . ARG B 1 109 ? -23.766 14.312 8.281 1 68.19 109 ARG B N 1
ATOM 2726 C CA . ARG B 1 109 ? -22.453 13.727 8.508 1 68.19 109 ARG B CA 1
ATOM 2727 C C . ARG B 1 109 ? -22.531 12.203 8.578 1 68.19 109 ARG B C 1
ATOM 2729 O O . ARG B 1 109 ? -21.719 11.5 7.988 1 68.19 109 ARG B O 1
ATOM 2736 N N . THR B 1 110 ? -23.5 11.758 9.219 1 69.75 110 THR B N 1
ATOM 2737 C CA . THR B 1 110 ? -23.719 10.328 9.383 1 69.75 110 THR B CA 1
ATOM 2738 C C . THR B 1 110 ? -23.922 9.656 8.031 1 69.75 110 THR B C 1
ATOM 2740 O O . THR B 1 110 ? -23.359 8.602 7.754 1 69.75 110 THR B O 1
ATOM 2743 N N . ALA B 1 111 ? -24.656 10.289 7.277 1 73.62 111 ALA B N 1
ATOM 2744 C CA . ALA B 1 111 ? -24.953 9.75 5.953 1 73.62 111 ALA B CA 1
ATOM 2745 C C . ALA B 1 111 ? -23.688 9.719 5.09 1 73.62 111 ALA B C 1
ATOM 2747 O O . ALA B 1 111 ? -23.422 8.727 4.41 1 73.62 111 ALA B O 1
ATOM 2748 N N . MET B 1 112 ? -22.969 10.719 5.199 1 74.19 112 MET B N 1
ATOM 2749 C CA . MET B 1 112 ? -21.766 10.812 4.379 1 74.19 112 MET B CA 1
ATOM 2750 C C . MET B 1 112 ? -20.75 9.766 4.797 1 74.19 112 MET B C 1
ATOM 2752 O O . MET B 1 112 ? -20.078 9.172 3.947 1 74.19 112 MET B O 1
ATOM 2756 N N . LEU B 1 113 ? -20.719 9.555 5.988 1 72.25 113 LEU B N 1
ATOM 2757 C CA . LEU B 1 113 ? -19.812 8.531 6.5 1 72.25 113 LEU B CA 1
ATOM 2758 C C . LEU B 1 113 ? -20.297 7.137 6.094 1 72.25 113 LEU B C 1
ATOM 2760 O O . LEU B 1 113 ? -19.484 6.289 5.707 1 72.25 113 LEU B O 1
ATOM 2764 N N . THR B 1 114 ? -21.547 7.02 6.203 1 76 114 THR B N 1
ATOM 2765 C CA . THR B 1 114 ? -22.141 5.742 5.812 1 76 114 THR B CA 1
ATOM 2766 C C . THR B 1 114 ? -21.875 5.461 4.336 1 76 114 THR B C 1
ATOM 2768 O O . THR B 1 114 ? -21.531 4.336 3.965 1 76 114 THR B O 1
ATOM 2771 N N . PHE B 1 115 ? -22 6.441 3.6 1 78.06 115 PHE B N 1
ATOM 2772 C CA . PHE B 1 115 ? -21.766 6.273 2.17 1 78.06 115 PHE B CA 1
ATOM 2773 C C . PHE B 1 115 ? -20.297 5.945 1.893 1 78.06 115 PHE B C 1
ATOM 2775 O O . PHE B 1 115 ? -20 5.086 1.063 1 78.06 115 PHE B O 1
ATOM 2782 N N . ALA B 1 116 ? -19.516 6.609 2.553 1 76.12 116 ALA B N 1
ATOM 2783 C CA . ALA B 1 116 ? -18.078 6.383 2.355 1 76.12 116 ALA B CA 1
ATOM 2784 C C . ALA B 1 116 ? -17.719 4.93 2.633 1 76.12 116 ALA B C 1
ATOM 2786 O O . ALA B 1 116 ? -17.031 4.289 1.826 1 76.12 116 ALA B O 1
ATOM 2787 N N . VAL B 1 117 ? -18.281 4.434 3.607 1 79.44 117 VAL B N 1
ATOM 2788 C CA . VAL B 1 117 ? -17.938 3.072 4.02 1 79.44 117 VAL B CA 1
ATOM 2789 C C . VAL B 1 117 ? -18.625 2.072 3.082 1 79.44 117 VAL B C 1
ATOM 2791 O O . VAL B 1 117 ? -18.031 1.038 2.746 1 79.44 117 VAL B O 1
ATOM 2794 N N . THR B 1 118 ? -19.812 2.389 2.801 1 83 118 THR B N 1
ATOM 2795 C CA . THR B 1 118 ? -20.547 1.51 1.895 1 83 118 THR B CA 1
ATOM 2796 C C . THR B 1 118 ? -19.812 1.371 0.565 1 83 118 THR B C 1
ATOM 2798 O O . THR B 1 118 ? -19.688 0.269 0.024 1 83 118 THR B O 1
ATOM 2801 N N . ILE B 1 119 ? -19.328 2.416 0.108 1 84.06 119 ILE B N 1
ATOM 2802 C CA . ILE B 1 119 ? -18.594 2.424 -1.154 1 84.06 119 ILE B CA 1
ATOM 2803 C C . ILE B 1 119 ? -17.344 1.573 -1.023 1 84.06 119 ILE B C 1
ATOM 2805 O O . ILE B 1 119 ? -16.969 0.854 -1.954 1 84.06 119 ILE B O 1
ATOM 2809 N N . HIS B 1 120 ? -16.75 1.556 0.107 1 86.38 120 HIS B N 1
ATOM 2810 C CA . HIS B 1 120 ? -15.531 0.792 0.35 1 86.38 120 HIS B CA 1
ATOM 2811 C C . HIS B 1 120 ? -15.828 -0.703 0.43 1 86.38 120 HIS B C 1
ATOM 2813 O O . HIS B 1 120 ? -14.984 -1.525 0.055 1 86.38 120 HIS B O 1
ATOM 2819 N N . ASN B 1 121 ? -17.016 -0.986 0.936 1 92.44 121 ASN B N 1
ATOM 2820 C CA . ASN B 1 121 ? -17.375 -2.385 1.139 1 92.44 121 ASN B CA 1
ATOM 2821 C C . ASN B 1 121 ? -17.703 -3.076 -0.181 1 92.44 121 ASN B C 1
ATOM 2823 O O . ASN B 1 121 ? -17.625 -4.301 -0.283 1 92.44 121 ASN B O 1
ATOM 2827 N N . LEU B 1 122 ? -18 -2.303 -1.205 1 91.44 122 LEU B N 1
ATOM 2828 C CA . LEU B 1 122 ? -18.359 -2.869 -2.5 1 91.44 122 LEU B CA 1
ATOM 2829 C C . LEU B 1 122 ? -17.188 -3.619 -3.117 1 91.44 122 LEU B C 1
ATOM 2831 O O . LEU B 1 122 ? -17.312 -4.789 -3.479 1 91.44 122 LEU B O 1
ATOM 2835 N N . PRO B 1 123 ? -16.016 -3.018 -3.162 1 93.06 123 PRO B N 1
ATOM 2836 C CA . PRO B 1 123 ? -14.852 -3.713 -3.703 1 93.06 123 PRO B CA 1
ATOM 2837 C C . PRO B 1 123 ? -14.508 -4.984 -2.932 1 93.06 123 PRO B C 1
ATOM 2839 O O . PRO B 1 123 ? -14.062 -5.973 -3.525 1 93.06 123 PRO B O 1
ATOM 2842 N N . GLU B 1 124 ? -14.719 -4.945 -1.63 1 95.62 124 GLU B N 1
ATOM 2843 C CA . GLU B 1 124 ? -14.445 -6.121 -0.81 1 95.62 124 GLU B CA 1
ATOM 2844 C C . GLU B 1 124 ? -15.352 -7.285 -1.197 1 95.62 124 GLU B C 1
ATOM 2846 O O . GLU B 1 124 ? -14.891 -8.422 -1.339 1 95.62 124 GLU B O 1
ATOM 2851 N N . GLY B 1 125 ? -16.609 -6.926 -1.368 1 96.19 125 GLY B N 1
ATOM 2852 C CA . GLY B 1 125 ? -17.547 -7.934 -1.85 1 96.19 125 GLY B CA 1
ATOM 2853 C C . GLY B 1 125 ? -17.203 -8.453 -3.23 1 96.19 125 GLY B C 1
ATOM 2854 O O . GLY B 1 125 ? -17.281 -9.656 -3.482 1 96.19 125 GLY B O 1
ATOM 2855 N N . MET B 1 126 ? -16.844 -7.586 -4.094 1 95.25 126 MET B N 1
ATOM 2856 C CA . MET B 1 126 ? -16.453 -7.969 -5.449 1 95.25 126 MET B CA 1
ATOM 2857 C C . MET B 1 126 ? -15.227 -8.867 -5.426 1 95.25 126 MET B C 1
ATOM 2859 O O . MET B 1 126 ? -15.141 -9.836 -6.184 1 95.25 126 MET B O 1
ATOM 2863 N N . ALA B 1 127 ? -14.32 -8.539 -4.555 1 96 127 ALA B N 1
ATOM 2864 C CA . ALA B 1 127 ? -13.086 -9.32 -4.43 1 96 127 ALA B CA 1
ATOM 2865 C C . ALA B 1 127 ? -13.391 -10.758 -4.031 1 96 127 ALA B C 1
ATOM 2867 O O . ALA B 1 127 ? -12.898 -11.703 -4.656 1 96 127 ALA B O 1
ATOM 2868 N N . VAL B 1 128 ? -14.234 -10.875 -3.041 1 96.62 128 VAL B N 1
ATOM 2869 C CA . VAL B 1 128 ? -14.594 -12.211 -2.584 1 96.62 128 VAL B CA 1
ATOM 2870 C C . VAL B 1 128 ? -15.398 -12.93 -3.67 1 96.62 128 VAL B C 1
ATOM 2872 O O . VAL B 1 128 ? -15.156 -14.102 -3.953 1 96.62 128 VAL B O 1
ATOM 2875 N N . GLY B 1 129 ? -16.281 -12.25 -4.309 1 96 129 GLY B N 1
ATOM 2876 C CA . GLY B 1 129 ? -17.094 -12.828 -5.367 1 96 129 GLY B CA 1
ATOM 2877 C C . GLY B 1 129 ? -16.266 -13.352 -6.527 1 96 129 GLY B C 1
ATOM 2878 O O . GLY B 1 129 ? -16.516 -14.461 -7.016 1 96 129 GLY B O 1
ATOM 2879 N N . VAL B 1 130 ? -15.352 -12.57 -6.945 1 94.62 130 VAL B N 1
ATOM 2880 C CA . VAL B 1 130 ? -14.594 -12.938 -8.133 1 94.62 130 VAL B CA 1
ATOM 2881 C C . VAL B 1 130 ? -13.695 -14.133 -7.828 1 94.62 130 VAL B C 1
ATOM 2883 O O . VAL B 1 130 ? -13.492 -15 -8.68 1 94.62 130 VAL B O 1
ATOM 2886 N N . VAL B 1 131 ? -13.141 -14.164 -6.652 1 94.81 131 VAL B N 1
ATOM 2887 C CA . VAL B 1 131 ? -12.305 -15.297 -6.277 1 94.81 131 VAL B CA 1
ATOM 2888 C C . VAL B 1 131 ? -13.156 -16.562 -6.156 1 94.81 131 VAL B C 1
ATOM 2890 O O . VAL B 1 131 ? -12.734 -17.641 -6.559 1 94.81 131 VAL B O 1
ATOM 2893 N N . LEU B 1 132 ? -14.352 -16.453 -5.629 1 94.44 132 LEU B N 1
ATOM 2894 C CA . LEU B 1 132 ? -15.273 -17.578 -5.555 1 94.44 132 LEU B CA 1
ATOM 2895 C C . LEU B 1 132 ? -15.672 -18.047 -6.949 1 94.44 132 LEU B C 1
ATOM 2897 O O . LEU B 1 132 ? -15.742 -19.25 -7.207 1 94.44 132 LEU B O 1
ATOM 2901 N N . ALA B 1 133 ? -15.922 -17.094 -7.801 1 92.62 133 ALA B N 1
ATOM 2902 C CA . ALA B 1 133 ? -16.219 -17.438 -9.188 1 92.62 133 ALA B CA 1
ATOM 2903 C C . ALA B 1 133 ? -15.07 -18.219 -9.82 1 92.62 133 ALA B C 1
ATOM 2905 O O . ALA B 1 133 ? -15.297 -19.172 -10.578 1 92.62 133 ALA B O 1
ATOM 2906 N N . GLY B 1 134 ? -13.906 -17.766 -9.523 1 91.31 134 GLY B N 1
ATOM 2907 C CA . GLY B 1 134 ? -12.734 -18.469 -10.016 1 91.31 134 GLY B CA 1
ATOM 2908 C C . GLY B 1 134 ? -12.625 -19.891 -9.484 1 91.31 134 GLY B C 1
ATOM 2909 O O . GLY B 1 134 ? -12.211 -20.797 -10.203 1 91.31 134 GLY B O 1
ATOM 2910 N N . ALA B 1 135 ? -12.969 -20.047 -8.273 1 90.81 135 ALA B N 1
ATOM 2911 C CA . ALA B 1 135 ? -12.891 -21.359 -7.641 1 90.81 135 ALA B CA 1
ATOM 2912 C C . ALA B 1 135 ? -13.938 -22.312 -8.219 1 90.81 135 ALA B C 1
ATOM 2914 O O . ALA B 1 135 ? -13.766 -23.531 -8.164 1 90.81 135 ALA B O 1
ATOM 2915 N N . LEU B 1 136 ? -14.969 -21.828 -8.781 1 86.69 136 LEU B N 1
ATOM 2916 C CA . LEU B 1 136 ? -16.078 -22.609 -9.305 1 86.69 136 LEU B CA 1
ATOM 2917 C C . LEU B 1 136 ? -15.805 -23.031 -10.75 1 86.69 136 LEU B C 1
ATOM 2919 O O . LEU B 1 136 ? -16.484 -23.906 -11.281 1 86.69 136 LEU B O 1
ATOM 2923 N N . GLN B 1 137 ? -14.781 -22.422 -11.297 1 82.06 137 GLN B N 1
ATOM 2924 C CA . GLN B 1 137 ? -14.5 -22.734 -12.695 1 82.06 137 GLN B CA 1
ATOM 2925 C C . GLN B 1 137 ? -13.766 -24.062 -12.836 1 82.06 137 GLN B C 1
ATOM 2927 O O . GLN B 1 137 ? -12.969 -24.422 -11.961 1 82.06 137 GLN B O 1
ATOM 2932 N N . THR B 1 138 ? -14.102 -24.781 -13.859 1 70.06 138 THR B N 1
ATOM 2933 C CA . THR B 1 138 ? -13.406 -26.016 -14.18 1 70.06 138 THR B CA 1
ATOM 2934 C C . THR B 1 138 ? -11.938 -25.75 -14.5 1 70.06 138 THR B C 1
ATOM 2936 O O . THR B 1 138 ? -11.625 -24.859 -15.297 1 70.06 138 THR B O 1
ATOM 2939 N N . GLY B 1 139 ? -11.055 -26.547 -13.906 1 70.31 139 GLY B N 1
ATOM 2940 C CA . GLY B 1 139 ? -9.641 -26.312 -14.133 1 70.31 139 GLY B CA 1
ATOM 2941 C C . GLY B 1 139 ? -9.117 -25.078 -13.43 1 70.31 139 GLY B C 1
ATOM 2942 O O . GLY B 1 139 ? -8.141 -24.469 -13.883 1 70.31 139 GLY B O 1
ATOM 2943 N N . SER B 1 140 ? -9.672 -24.844 -12.438 1 73.69 140 SER B N 1
ATOM 2944 C CA . SER B 1 140 ? -9.531 -23.562 -11.742 1 73.69 140 SER B CA 1
ATOM 2945 C C . SER B 1 140 ? -8.102 -23.375 -11.227 1 73.69 140 SER B C 1
ATOM 2947 O O . SER B 1 140 ? -7.492 -24.297 -10.711 1 73.69 140 SER B O 1
ATOM 2949 N N . TYR B 1 141 ? -7.691 -22.203 -11.477 1 79 141 TYR B N 1
ATOM 2950 C CA . TYR B 1 141 ? -6.41 -21.734 -10.961 1 79 141 TYR B CA 1
ATOM 2951 C C . TYR B 1 141 ? -6.527 -21.344 -9.492 1 79 141 TYR B C 1
ATOM 2953 O O . TYR B 1 141 ? -5.516 -21.203 -8.797 1 79 141 TYR B O 1
ATOM 2961 N N . ILE B 1 142 ? -7.781 -21.234 -9.102 1 89.31 142 ILE B N 1
ATOM 2962 C CA . ILE B 1 142 ? -8.031 -20.828 -7.723 1 89.31 142 ILE B CA 1
ATOM 2963 C C . ILE B 1 142 ? -8.75 -21.938 -6.977 1 89.31 142 ILE B C 1
ATOM 2965 O O . ILE B 1 142 ? -9.82 -22.406 -7.406 1 89.31 142 ILE B O 1
ATOM 2969 N N . SER B 1 143 ? -8.211 -22.406 -5.863 1 91.12 143 SER B N 1
ATOM 2970 C CA . SER B 1 143 ? -8.836 -23.469 -5.066 1 91.12 143 SER B CA 1
ATOM 2971 C C . SER B 1 143 ? -9.93 -22.906 -4.172 1 91.12 143 SER B C 1
ATOM 2973 O O . SER B 1 143 ? -9.953 -21.719 -3.873 1 91.12 143 SER B O 1
ATOM 2975 N N . THR B 1 144 ? -10.797 -23.75 -3.777 1 90.88 144 THR B N 1
ATOM 2976 C CA . THR B 1 144 ? -11.836 -23.375 -2.824 1 90.88 144 THR B CA 1
ATOM 2977 C C . THR B 1 144 ? -11.211 -22.891 -1.515 1 90.88 144 THR B C 1
ATOM 2979 O O . THR B 1 144 ? -11.703 -21.953 -0.898 1 90.88 144 THR B O 1
ATOM 2982 N N . ALA B 1 145 ? -10.172 -23.516 -1.103 1 91.5 145 ALA B N 1
ATOM 2983 C CA . ALA B 1 145 ? -9.461 -23.125 0.11 1 91.5 145 ALA B CA 1
ATOM 2984 C C . ALA B 1 145 ? -8.93 -21.688 -0.011 1 91.5 145 ALA B C 1
ATOM 2986 O O . ALA B 1 145 ? -9.016 -20.906 0.938 1 91.5 145 ALA B O 1
ATOM 2987 N N . ALA B 1 146 ? -8.391 -21.422 -1.152 1 92.31 146 ALA B N 1
ATOM 2988 C CA . ALA B 1 146 ? -7.879 -20.078 -1.395 1 92.31 146 ALA B CA 1
ATOM 2989 C C . ALA B 1 146 ? -9.008 -19.047 -1.348 1 92.31 146 ALA B C 1
ATOM 2991 O O . ALA B 1 146 ? -8.844 -17.969 -0.769 1 92.31 146 ALA B O 1
ATOM 2992 N N . ALA B 1 147 ? -10.102 -19.391 -1.955 1 94.31 147 ALA B N 1
ATOM 2993 C CA . ALA B 1 147 ? -11.25 -18.5 -1.974 1 94.31 147 ALA B CA 1
ATOM 2994 C C . ALA B 1 147 ? -11.789 -18.266 -0.564 1 94.31 147 ALA B C 1
ATOM 2996 O O . ALA B 1 147 ? -12.078 -17.125 -0.185 1 94.31 147 ALA B O 1
ATOM 2997 N N . MET B 1 148 ? -11.844 -19.266 0.198 1 94.12 148 MET B N 1
ATOM 2998 C CA . MET B 1 148 ? -12.336 -19.156 1.567 1 94.12 148 MET B CA 1
ATOM 2999 C C . MET B 1 148 ? -11.352 -18.391 2.439 1 94.12 148 MET B C 1
ATOM 3001 O O . MET B 1 148 ? -11.766 -17.625 3.324 1 94.12 148 MET B O 1
ATOM 3005 N N . THR B 1 149 ? -10.109 -18.625 2.211 1 94.62 149 THR B N 1
ATOM 3006 C CA . THR B 1 149 ? -9.086 -17.891 2.941 1 94.62 149 THR B CA 1
ATOM 3007 C C . THR B 1 149 ? -9.227 -16.391 2.703 1 94.62 149 THR B C 1
ATOM 3009 O O . THR B 1 149 ? -9.117 -15.586 3.641 1 94.62 149 THR B O 1
ATOM 3012 N N . MET B 1 150 ? -9.453 -16.031 1.472 1 94.56 150 MET B N 1
ATOM 3013 C CA . MET B 1 150 ? -9.664 -14.625 1.154 1 94.56 150 MET B CA 1
ATOM 3014 C C . MET B 1 150 ? -10.906 -14.086 1.865 1 94.56 150 MET B C 1
ATOM 3016 O O . MET B 1 150 ? -10.875 -12.992 2.439 1 94.56 150 MET B O 1
ATOM 3020 N N . ALA B 1 151 ? -11.977 -14.836 1.799 1 96.25 151 ALA B N 1
ATOM 3021 C CA . ALA B 1 151 ? -13.219 -14.43 2.461 1 96.25 151 ALA B CA 1
ATOM 3022 C C . ALA B 1 151 ? -12.992 -14.211 3.955 1 96.25 151 ALA B C 1
ATOM 3024 O O . ALA B 1 151 ? -13.461 -13.219 4.52 1 96.25 151 ALA B O 1
ATOM 3025 N N . ILE B 1 152 ? -12.289 -15.039 4.57 1 96.19 152 ILE B N 1
ATOM 3026 C CA . ILE B 1 152 ? -12 -14.945 5.996 1 96.19 152 ILE B CA 1
ATOM 3027 C C . ILE B 1 152 ? -11.109 -13.734 6.266 1 96.19 152 ILE B C 1
ATOM 3029 O O . ILE B 1 152 ? -11.328 -12.992 7.223 1 96.19 152 ILE B O 1
ATOM 3033 N N . GLY B 1 153 ? -10.086 -13.648 5.422 1 95.38 153 GLY B N 1
ATOM 3034 C CA . GLY B 1 153 ? -9.227 -12.484 5.551 1 95.38 153 GLY B CA 1
ATOM 3035 C C . GLY B 1 153 ? -9.992 -11.172 5.496 1 95.38 153 GLY B C 1
ATOM 3036 O O . GLY B 1 153 ? -9.781 -10.289 6.328 1 95.38 153 GLY B O 1
ATOM 3037 N N . ILE B 1 154 ? -10.875 -11.039 4.57 1 96.44 154 ILE B N 1
ATOM 3038 C CA . ILE B 1 154 ? -11.68 -9.836 4.406 1 96.44 154 ILE B CA 1
ATOM 3039 C C . ILE B 1 154 ? -12.609 -9.672 5.605 1 96.44 154 ILE B C 1
ATOM 3041 O O . ILE B 1 154 ? -12.789 -8.562 6.113 1 96.44 154 ILE B O 1
ATOM 3045 N N . ALA B 1 155 ? -13.164 -10.773 6.059 1 96.75 155 ALA B N 1
ATOM 3046 C CA . ALA B 1 155 ? -14.055 -10.727 7.219 1 96.75 155 ALA B CA 1
ATOM 3047 C C . ALA B 1 155 ? -13.32 -10.203 8.453 1 96.75 155 ALA B C 1
ATOM 3049 O O . ALA B 1 155 ? -13.883 -9.445 9.242 1 96.75 155 ALA B O 1
ATOM 3050 N N . LEU B 1 156 ? -12.156 -10.609 8.633 1 95.38 156 LEU B N 1
ATOM 3051 C CA . LEU B 1 156 ? -11.375 -10.211 9.797 1 95.38 156 LEU B CA 1
ATOM 3052 C C . LEU B 1 156 ? -11.172 -8.703 9.82 1 95.38 156 LEU B C 1
ATOM 3054 O O . LEU B 1 156 ? -11.242 -8.078 10.891 1 95.38 156 LEU B O 1
ATOM 3058 N N . GLN B 1 157 ? -10.891 -8.141 8.68 1 93.56 157 GLN B N 1
ATOM 3059 C CA . GLN B 1 157 ? -10.688 -6.691 8.68 1 93.56 157 GLN B CA 1
ATOM 3060 C C . GLN B 1 157 ? -12.023 -5.953 8.664 1 93.56 157 GLN B C 1
ATOM 3062 O O . GLN B 1 157 ? -12.086 -4.77 9 1 93.56 157 GLN B O 1
ATOM 3067 N N . ASN B 1 158 ? -13.133 -6.637 8.344 1 96.12 158 ASN B N 1
ATOM 3068 C CA . ASN B 1 158 ? -14.453 -6.027 8.383 1 96.12 158 ASN B CA 1
ATOM 3069 C C . ASN B 1 158 ? -14.945 -5.84 9.812 1 96.12 158 ASN B C 1
ATOM 3071 O O . ASN B 1 158 ? -15.852 -5.047 10.062 1 96.12 158 ASN B O 1
ATOM 3075 N N . ILE B 1 159 ? -14.359 -6.551 10.727 1 94.38 159 ILE B N 1
ATOM 3076 C CA . ILE B 1 159 ? -14.734 -6.371 12.125 1 94.38 159 ILE B CA 1
ATOM 3077 C C . ILE B 1 159 ? -14.312 -4.977 12.594 1 94.38 159 ILE B C 1
ATOM 3079 O O . ILE B 1 159 ? -15.156 -4.176 13 1 94.38 159 ILE B O 1
ATOM 3083 N N . PRO B 1 160 ? -13.086 -4.668 12.406 1 91 160 PRO B N 1
ATOM 3084 C CA . PRO B 1 160 ? -12.688 -3.295 12.719 1 91 160 PRO B CA 1
ATOM 3085 C C . PRO B 1 160 ? -13.523 -2.254 11.984 1 91 160 PRO B C 1
ATOM 3087 O O . PRO B 1 160 ? -13.914 -1.243 12.57 1 91 160 PRO B O 1
ATOM 3090 N N . GLU B 1 161 ? -13.773 -2.484 10.789 1 89.62 161 GLU B N 1
ATOM 3091 C CA . GLU B 1 161 ? -14.523 -1.527 9.977 1 89.62 161 GLU B CA 1
ATOM 3092 C C . GLU B 1 161 ? -15.938 -1.34 10.516 1 89.62 161 GLU B C 1
ATOM 3094 O O . GLU B 1 161 ? -16.438 -0.216 10.586 1 89.62 161 GLU B O 1
ATOM 3099 N N . GLY B 1 162 ? -16.578 -2.441 10.844 1 91.25 162 GLY B N 1
ATOM 3100 C CA . GLY B 1 162 ? -17.906 -2.34 11.445 1 91.25 162 GLY B CA 1
ATOM 3101 C C . GLY B 1 162 ? -17.922 -1.511 12.719 1 91.25 162 GLY B C 1
ATOM 3102 O O . GLY B 1 162 ? -18.828 -0.704 12.93 1 91.25 162 GLY B O 1
ATOM 3103 N N . ALA B 1 163 ? -16.922 -1.678 13.516 1 90.12 163 ALA B N 1
ATOM 3104 C CA . ALA B 1 163 ? -16.797 -0.925 14.758 1 90.12 163 ALA B CA 1
ATOM 3105 C C . ALA B 1 163 ? -16.578 0.559 14.484 1 90.12 163 ALA B C 1
ATOM 3107 O O . ALA B 1 163 ? -17.156 1.417 15.156 1 90.12 163 ALA B O 1
ATOM 3108 N N . ILE B 1 164 ? -15.82 0.827 13.523 1 86.38 164 ILE B N 1
ATOM 3109 C CA . ILE B 1 164 ? -15.438 2.199 13.211 1 86.38 164 ILE B CA 1
ATOM 3110 C C . ILE B 1 164 ? -16.641 2.955 12.656 1 86.38 164 ILE B C 1
ATOM 3112 O O . ILE B 1 164 ? -16.703 4.184 12.734 1 86.38 164 ILE B O 1
ATOM 3116 N N . ILE B 1 165 ? -17.594 2.287 12.172 1 85.25 165 ILE B N 1
ATOM 3117 C CA . ILE B 1 165 ? -18.781 2.945 11.641 1 85.25 165 ILE B CA 1
ATOM 3118 C C . ILE B 1 165 ? -19.812 3.111 12.75 1 85.25 165 ILE B C 1
ATOM 3120 O O . ILE B 1 165 ? -20.375 4.195 12.922 1 85.25 165 ILE B O 1
ATOM 3124 N N . SER B 1 166 ? -20.031 2.107 13.453 1 89.69 166 SER B N 1
ATOM 3125 C CA . SER B 1 166 ? -21.141 2.094 14.406 1 89.69 166 SER B CA 1
ATOM 3126 C C . SER B 1 166 ? -20.828 2.969 15.617 1 89.69 166 SER B C 1
ATOM 3128 O O . SER B 1 166 ? -21.719 3.654 16.141 1 89.69 166 SER B O 1
ATOM 3130 N N . MET B 1 167 ? -19.625 3.018 16 1 87.31 167 MET B N 1
ATOM 3131 C CA . MET B 1 167 ? -19.297 3.707 17.25 1 87.31 167 MET B CA 1
ATOM 3132 C C . MET B 1 167 ? -19.422 5.219 17.078 1 87.31 167 MET B C 1
ATOM 3134 O O . MET B 1 167 ? -20.031 5.887 17.922 1 87.31 167 MET B O 1
ATOM 3138 N N . PRO B 1 168 ? -18.859 5.738 16.062 1 80.06 168 PRO B N 1
ATOM 3139 C CA . PRO B 1 168 ? -19.062 7.176 15.859 1 80.06 168 PRO B CA 1
ATOM 3140 C C . PRO B 1 168 ? -20.531 7.543 15.688 1 80.06 168 PRO B C 1
ATOM 3142 O O . PRO B 1 168 ? -20.938 8.648 16.047 1 80.06 168 PRO B O 1
ATOM 3145 N N . MET B 1 169 ? -21.328 6.691 15.125 1 83.81 169 MET B N 1
ATOM 3146 C CA . MET B 1 169 ? -22.766 6.93 15 1 83.81 169 MET B CA 1
ATOM 3147 C C . MET B 1 169 ? -23.422 7.043 16.375 1 83.81 169 MET B C 1
ATOM 3149 O O . MET B 1 169 ? -24.297 7.879 16.578 1 83.81 169 MET B O 1
ATOM 3153 N N . ARG B 1 170 ? -22.922 6.25 17.219 1 86.94 170 ARG B N 1
ATOM 3154 C CA . ARG B 1 170 ? -23.391 6.324 18.594 1 86.94 170 ARG B CA 1
ATOM 3155 C C . ARG B 1 170 ? -22.969 7.625 19.25 1 86.94 170 ARG B C 1
ATOM 3157 O O . ARG B 1 170 ? -23.75 8.266 19.953 1 86.94 170 ARG B O 1
ATOM 3164 N N . GLU B 1 171 ? -21.797 7.973 18.953 1 82.12 171 GLU B N 1
ATOM 3165 C CA . GLU B 1 171 ? -21.25 9.195 19.531 1 82.12 171 GLU B CA 1
ATOM 3166 C C . GLU B 1 171 ? -21.984 10.43 19.016 1 82.12 171 GLU B C 1
ATOM 3168 O O . GLU B 1 171 ? -22.094 11.438 19.719 1 82.12 171 GLU B O 1
ATOM 3173 N N . ALA B 1 172 ? -22.422 10.312 17.812 1 78.5 172 ALA B N 1
ATOM 3174 C CA . ALA B 1 172 ? -23.141 11.422 17.188 1 78.5 172 ALA B CA 1
ATOM 3175 C C . ALA B 1 172 ? -24.547 11.547 17.75 1 78.5 172 ALA B C 1
ATOM 3177 O O . ALA B 1 172 ? -25.297 12.453 17.375 1 78.5 172 ALA B O 1
ATOM 3178 N N . GLY B 1 173 ? -25.016 10.547 18.656 1 83.06 173 GLY B N 1
ATOM 3179 C CA . GLY B 1 173 ? -26.281 10.703 19.344 1 83.06 173 GLY B CA 1
ATOM 3180 C C . GLY B 1 173 ? -27.297 9.641 18.969 1 83.06 173 GLY B C 1
ATOM 3181 O O . GLY B 1 173 ? -28.406 9.609 19.516 1 83.06 173 GLY B O 1
ATOM 3182 N N . ASN B 1 174 ? -26.969 8.789 18.109 1 86.88 174 ASN B N 1
ATOM 3183 C CA . ASN B 1 174 ? -27.875 7.727 17.719 1 86.88 174 ASN B CA 1
ATOM 3184 C C . ASN B 1 174 ? -27.969 6.641 18.781 1 86.88 174 ASN B C 1
ATOM 3186 O O . ASN B 1 174 ? -27.062 6.504 19.609 1 86.88 174 ASN B O 1
ATOM 3190 N N . SER B 1 175 ? -29.031 5.945 18.797 1 91.69 175 SER B N 1
ATOM 3191 C CA . SER B 1 175 ? -29.172 4.82 19.719 1 91.69 175 SER B CA 1
ATOM 3192 C C . SER B 1 175 ? -28.234 3.682 19.344 1 91.69 175 SER B C 1
ATOM 3194 O O . SER B 1 175 ? -27.719 3.639 18.219 1 91.69 175 SER B O 1
ATOM 3196 N N . ARG B 1 176 ? -28 2.779 20.297 1 93.62 176 ARG B N 1
ATOM 3197 C CA . ARG B 1 176 ? -27.141 1.626 20.062 1 93.62 176 ARG B CA 1
ATOM 3198 C C . ARG B 1 176 ? -27.688 0.766 18.922 1 93.62 176 ARG B C 1
ATOM 3200 O O . ARG B 1 176 ? -26.938 0.339 18.047 1 93.62 176 ARG B O 1
ATOM 3207 N N . MET B 1 177 ? -28.953 0.571 18.922 1 95.31 177 MET B N 1
ATOM 3208 C CA . MET B 1 177 ? -29.578 -0.278 17.922 1 95.31 177 MET B CA 1
ATOM 3209 C C . MET B 1 177 ? -29.5 0.37 16.547 1 95.31 177 MET B C 1
ATOM 3211 O O . MET B 1 177 ? -29.203 -0.299 15.555 1 95.31 177 MET B O 1
ATOM 3215 N N . LYS B 1 178 ? -29.797 1.591 16.5 1 92.88 178 LYS B N 1
ATOM 3216 C CA . LYS B 1 178 ? -29.719 2.297 15.219 1 92.88 178 LYS B CA 1
ATOM 3217 C C . LYS B 1 178 ? -28.281 2.281 14.68 1 92.88 178 LYS B C 1
ATOM 3219 O O . LYS B 1 178 ? -28.078 2.059 13.484 1 92.88 178 LYS B O 1
ATOM 3224 N N . SER B 1 179 ? -27.391 2.52 15.539 1 92.38 179 SER B N 1
ATOM 3225 C CA . SER B 1 179 ? -25.984 2.498 15.148 1 92.38 179 SER B CA 1
ATOM 3226 C C . SER B 1 179 ? -25.578 1.12 14.641 1 92.38 179 SER B C 1
ATOM 3228 O O . SER B 1 179 ? -24.875 1.007 13.641 1 92.38 179 SER B O 1
ATOM 3230 N N . PHE B 1 180 ? -26.016 0.121 15.352 1 95.25 180 PHE B N 1
ATOM 3231 C CA . PHE B 1 180 ? -25.75 -1.256 14.953 1 95.25 180 PHE B CA 1
ATOM 3232 C C . PHE B 1 180 ? -26.344 -1.551 13.578 1 95.25 180 PHE B C 1
ATOM 3234 O O . PHE B 1 180 ? -25.688 -2.139 12.727 1 95.25 180 PHE B O 1
ATOM 3241 N N . ILE B 1 181 ? -27.516 -1.136 13.344 1 95.56 181 ILE B N 1
ATOM 3242 C CA . ILE B 1 181 ? -28.219 -1.419 12.102 1 95.56 181 ILE B CA 1
ATOM 3243 C C . ILE B 1 181 ? -27.531 -0.695 10.945 1 95.56 181 ILE B C 1
ATOM 3245 O O . ILE B 1 181 ? -27.312 -1.282 9.883 1 95.56 181 ILE B O 1
ATOM 3249 N N . ILE B 1 182 ? -27.188 0.544 11.156 1 91.06 182 ILE B N 1
ATOM 3250 C CA . ILE B 1 182 ? -26.516 1.321 10.117 1 91.06 182 ILE B CA 1
ATOM 3251 C C . ILE B 1 182 ? -25.172 0.678 9.766 1 91.06 182 ILE B C 1
ATOM 3253 O O . ILE B 1 182 ? -24.844 0.507 8.594 1 91.06 182 ILE B O 1
ATOM 3257 N N . GLY B 1 183 ? -24.453 0.331 10.828 1 92.25 183 GLY B N 1
ATOM 3258 C CA . GLY B 1 183 ? -23.188 -0.355 10.609 1 92.25 183 GLY B CA 1
ATOM 3259 C C . GLY B 1 183 ? -23.344 -1.68 9.891 1 92.25 183 GLY B C 1
ATOM 3260 O O . GLY B 1 183 ? -22.594 -1.976 8.953 1 92.25 183 GLY B O 1
ATOM 3261 N N . SER B 1 184 ? -24.297 -2.389 10.258 1 95.44 184 SER B N 1
ATOM 3262 C CA . SER B 1 184 ? -24.547 -3.693 9.656 1 95.44 184 SER B CA 1
ATOM 3263 C C . SER B 1 184 ? -25.016 -3.549 8.211 1 95.44 184 SER B C 1
ATOM 3265 O O . SER B 1 184 ? -24.578 -4.297 7.336 1 95.44 184 SER B O 1
ATOM 3267 N N . LEU B 1 185 ? -25.844 -2.621 7.953 1 93.56 185 LEU B N 1
ATOM 3268 C CA . LEU B 1 185 ? -26.391 -2.4 6.621 1 93.56 185 LEU B CA 1
ATOM 3269 C C . LEU B 1 185 ? -25.297 -1.943 5.656 1 93.56 185 LEU B C 1
ATOM 3271 O O . LEU B 1 185 ? -25.375 -2.211 4.453 1 93.56 185 LEU B O 1
ATOM 3275 N N . SER B 1 186 ? -24.297 -1.286 6.203 1 91.25 186 SER B N 1
ATOM 3276 C CA . SER B 1 186 ? -23.172 -0.856 5.359 1 91.25 186 SER B CA 1
ATOM 3277 C C . SER B 1 186 ? -22.469 -2.049 4.727 1 91.25 186 SER B C 1
ATOM 3279 O O . SER B 1 186 ? -21.828 -1.913 3.686 1 91.25 186 SER B O 1
ATOM 3281 N N . GLY B 1 187 ? -22.609 -3.238 5.371 1 94.75 187 GLY B N 1
ATOM 3282 C CA . GLY B 1 187 ? -21.953 -4.445 4.887 1 94.75 187 GLY B CA 1
ATOM 3283 C C . GLY B 1 187 ? -22.781 -5.199 3.865 1 94.75 187 GLY B C 1
ATOM 3284 O O . GLY B 1 187 ? -22.266 -6.09 3.182 1 94.75 187 GLY B O 1
ATOM 3285 N N . VAL B 1 188 ? -24.031 -4.852 3.645 1 94.94 188 VAL B N 1
ATOM 3286 C CA . VAL B 1 188 ? -24.938 -5.582 2.771 1 94.94 188 VAL B CA 1
ATOM 3287 C C . VAL B 1 188 ? -24.5 -5.438 1.318 1 94.94 188 VAL B C 1
ATOM 3289 O O . VAL B 1 188 ? -24.781 -6.297 0.484 1 94.94 188 VAL B O 1
ATOM 3292 N N . VAL B 1 189 ? -23.812 -4.402 1.07 1 94.19 189 VAL B N 1
ATOM 3293 C CA . VAL B 1 189 ? -23.328 -4.152 -0.286 1 94.19 189 VAL B CA 1
ATOM 3294 C C . VAL B 1 189 ? -22.281 -5.199 -0.667 1 94.19 189 VAL B C 1
ATOM 3296 O O . VAL B 1 189 ? -22.031 -5.422 -1.851 1 94.19 189 VAL B O 1
ATOM 3299 N N . GLU B 1 190 ? -21.688 -5.871 0.317 1 96.69 190 GLU B N 1
ATOM 3300 C CA . GLU B 1 190 ? -20.641 -6.859 0.053 1 96.69 190 GLU B CA 1
ATOM 3301 C C . GLU B 1 190 ? -21.203 -8.055 -0.712 1 96.69 190 GLU B C 1
ATOM 3303 O O . GLU B 1 190 ? -20.75 -8.359 -1.814 1 96.69 190 GLU B O 1
ATOM 3308 N N . PRO B 1 191 ? -22.266 -8.711 -0.19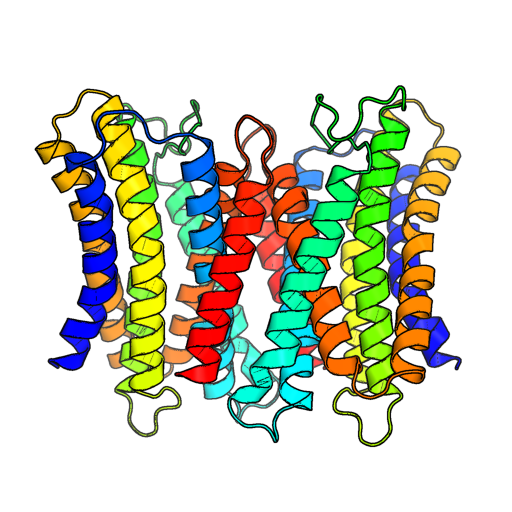 1 96.56 191 PRO B N 1
ATOM 3309 C CA . PRO B 1 191 ? -22.828 -9.797 -0.99 1 96.56 191 PRO B CA 1
ATOM 3310 C C . PRO B 1 191 ? -23.391 -9.32 -2.326 1 96.56 191 PRO B C 1
ATOM 3312 O O . PRO B 1 191 ? -23.359 -10.062 -3.316 1 96.56 191 PRO B O 1
ATOM 3315 N N . ILE B 1 192 ? -23.859 -8.141 -2.439 1 95.94 192 ILE B N 1
ATOM 3316 C CA . ILE B 1 192 ? -24.375 -7.59 -3.689 1 95.94 192 ILE B CA 1
ATOM 3317 C C . ILE B 1 192 ? -23.234 -7.473 -4.707 1 95.94 192 ILE B C 1
ATOM 3319 O O . ILE B 1 192 ? -23.375 -7.918 -5.848 1 95.94 192 ILE B O 1
ATOM 3323 N N . GLY B 1 193 ? -22.203 -6.895 -4.285 1 95.06 193 GLY B N 1
ATOM 3324 C CA . GLY B 1 193 ? -21.031 -6.809 -5.148 1 95.06 193 GLY B CA 1
ATOM 3325 C C . GLY B 1 193 ? -20.5 -8.164 -5.578 1 95.06 193 GLY B C 1
ATOM 3326 O O . GLY B 1 193 ? -20.156 -8.359 -6.742 1 95.06 193 GLY B O 1
ATOM 3327 N N . GLY B 1 194 ? -20.453 -9.07 -4.598 1 96.44 194 GLY B N 1
ATOM 3328 C CA . GLY B 1 194 ? -20.016 -10.43 -4.902 1 96.44 194 GLY B CA 1
ATOM 3329 C C . GLY B 1 194 ? -20.875 -11.109 -5.945 1 96.44 194 GLY B C 1
ATOM 3330 O O . GLY B 1 194 ? -20.359 -11.703 -6.895 1 96.44 194 GLY B O 1
ATOM 3331 N N . ILE B 1 195 ? -22.156 -10.992 -5.773 1 95.62 195 ILE B N 1
ATOM 3332 C CA . ILE B 1 195 ? -23.094 -11.609 -6.699 1 95.62 195 ILE B CA 1
ATOM 3333 C C . ILE B 1 195 ? -22.953 -10.984 -8.086 1 95.62 195 ILE B C 1
ATOM 3335 O O . ILE B 1 195 ? -22.953 -11.688 -9.094 1 95.62 195 ILE B O 1
ATOM 3339 N N . LEU B 1 196 ? -22.781 -9.703 -8.117 1 94.06 196 LEU B N 1
ATOM 3340 C CA . LEU B 1 196 ? -22.625 -8.992 -9.383 1 94.06 196 LEU B CA 1
ATOM 3341 C C . LEU B 1 196 ? -21.422 -9.531 -10.172 1 94.06 196 LEU B C 1
ATOM 3343 O O . LEU B 1 196 ? -21.547 -9.812 -11.367 1 94.06 196 LEU B O 1
ATOM 3347 N N . VAL B 1 197 ? -20.344 -9.711 -9.547 1 93.19 197 VAL B N 1
ATOM 3348 C CA . VAL B 1 197 ? -19.141 -10.125 -10.258 1 93.19 197 VAL B CA 1
ATOM 3349 C C . VAL B 1 197 ? -19.234 -11.602 -10.617 1 93.19 197 VAL B C 1
ATOM 3351 O O . VAL B 1 197 ? -18.75 -12.023 -11.672 1 93.19 197 VAL B O 1
ATOM 3354 N N . ILE B 1 198 ? -19.891 -12.383 -9.758 1 92.75 198 ILE B N 1
ATOM 3355 C CA . ILE B 1 198 ? -20.094 -13.797 -10.086 1 92.75 198 ILE B CA 1
ATOM 3356 C C . ILE B 1 198 ? -20.938 -13.914 -11.352 1 92.75 198 ILE B C 1
ATOM 3358 O O . ILE B 1 198 ? -20.625 -14.711 -12.242 1 92.75 198 ILE B O 1
ATOM 3362 N N . LEU B 1 199 ? -21.938 -13.117 -11.445 1 92.62 199 LEU B N 1
ATOM 3363 C CA . LEU B 1 199 ? -22.812 -13.125 -12.625 1 92.62 199 LEU B CA 1
ATOM 3364 C C . LEU B 1 199 ? -22.031 -12.68 -13.867 1 92.62 199 LEU B C 1
ATOM 3366 O O . LEU B 1 199 ? -22.156 -13.289 -14.93 1 92.62 199 LEU B O 1
ATOM 3370 N N . LEU B 1 200 ? -21.234 -11.703 -13.711 1 91.5 200 LEU B N 1
ATOM 3371 C CA . LEU B 1 200 ? -20.438 -11.203 -14.828 1 91.5 200 LEU B CA 1
ATOM 3372 C C . LEU B 1 200 ? -19.391 -12.227 -15.258 1 91.5 200 LEU B C 1
ATOM 3374 O O . LEU B 1 200 ? -19.172 -12.43 -16.453 1 91.5 200 LEU B O 1
ATOM 3378 N N . ALA B 1 201 ? -18.781 -12.82 -14.32 1 89.62 201 ALA B N 1
ATOM 3379 C CA . ALA B 1 201 ? -17.75 -13.82 -14.602 1 89.62 201 ALA B CA 1
ATOM 3380 C C . ALA B 1 201 ? -18.344 -15.039 -15.297 1 89.62 201 ALA B C 1
ATOM 3382 O O . ALA B 1 201 ? -17.688 -15.68 -16.125 1 89.62 201 ALA B O 1
ATOM 3383 N N . SER B 1 202 ? -19.531 -15.383 -14.938 1 87.5 202 SER B N 1
ATOM 3384 C CA . SER B 1 202 ? -20.203 -16.531 -15.539 1 87.5 202 SER B CA 1
ATOM 3385 C C . SER B 1 202 ? -20.625 -16.219 -16.969 1 87.5 202 SER B C 1
ATOM 3387 O O . SER B 1 202 ? -20.672 -17.125 -17.812 1 87.5 202 SER B O 1
ATOM 3389 N N . ALA B 1 203 ? -20.891 -14.984 -17.188 1 87.5 203 ALA B N 1
ATOM 3390 C CA . ALA B 1 203 ? -21.375 -14.586 -18.516 1 87.5 203 ALA B CA 1
ATOM 3391 C C . ALA B 1 203 ? -20.234 -14.398 -19.5 1 87.5 203 ALA B C 1
ATOM 3393 O O . ALA B 1 203 ? -20.375 -14.641 -20.688 1 87.5 203 ALA B O 1
ATOM 3394 N N . ILE B 1 204 ? -19.125 -13.977 -18.984 1 84 204 ILE B N 1
ATOM 3395 C CA . ILE B 1 204 ? -17.953 -13.68 -19.828 1 84 204 ILE B CA 1
ATOM 3396 C C . ILE B 1 204 ? -16.719 -14.391 -19.266 1 84 204 ILE B C 1
ATOM 3398 O O . ILE B 1 204 ? -16.016 -13.852 -18.406 1 84 204 ILE B O 1
ATOM 3402 N N . THR B 1 205 ? -16.453 -15.539 -19.734 1 73 205 THR B N 1
ATOM 3403 C CA . THR B 1 205 ? -15.438 -16.406 -19.141 1 73 205 THR B CA 1
ATOM 3404 C C . THR B 1 205 ? -14.062 -15.742 -19.172 1 73 205 THR B C 1
ATOM 3406 O O . THR B 1 205 ? -13.352 -15.742 -18.172 1 73 205 THR B O 1
ATOM 3409 N N . PRO B 1 206 ? -13.773 -15.086 -20.328 1 84.44 206 PRO B N 1
ATOM 3410 C CA . PRO B 1 206 ? -12.43 -14.516 -20.359 1 84.44 206 PRO B CA 1
ATOM 3411 C C . PRO B 1 206 ? -12.289 -13.273 -19.469 1 84.44 206 PRO B C 1
ATOM 3413 O O . PRO B 1 206 ? -11.195 -12.734 -19.328 1 84.44 206 PRO B O 1
ATOM 3416 N N . ALA B 1 207 ? -13.289 -13.016 -18.688 1 91.31 207 ALA B N 1
ATOM 3417 C CA . ALA B 1 207 ? -13.32 -11.758 -17.953 1 91.31 207 ALA B CA 1
ATOM 3418 C C . ALA B 1 207 ? -12.742 -11.938 -16.547 1 91.31 207 ALA B C 1
ATOM 3420 O O . ALA B 1 207 ? -12.422 -10.953 -15.867 1 91.31 207 ALA B O 1
ATOM 3421 N N . LEU B 1 208 ? -12.531 -13.18 -16.188 1 92.88 208 LEU B N 1
ATOM 3422 C CA . LEU B 1 208 ? -12.227 -13.469 -14.797 1 92.88 208 LEU B CA 1
ATOM 3423 C C . LEU B 1 208 ? -10.914 -12.82 -14.375 1 92.88 208 LEU B C 1
ATOM 3425 O O . LEU B 1 208 ? -10.859 -12.109 -13.367 1 92.88 208 LEU B O 1
ATOM 3429 N N . PRO B 1 209 ? -9.883 -12.945 -15.219 1 95.12 209 PRO B N 1
ATOM 3430 C CA . PRO B 1 209 ? -8.633 -12.305 -14.805 1 95.12 209 PRO B CA 1
ATOM 3431 C C . PRO B 1 209 ? -8.742 -10.781 -14.711 1 95.12 209 PRO B C 1
ATOM 3433 O O . PRO B 1 209 ? -8.141 -10.164 -13.836 1 95.12 209 PRO B O 1
ATOM 3436 N N . TYR B 1 210 ? -9.539 -10.203 -15.492 1 96.75 210 TYR B N 1
ATOM 3437 C CA . TYR B 1 210 ? -9.75 -8.758 -15.469 1 96.75 210 TYR B CA 1
ATOM 3438 C C . TYR B 1 210 ? -10.562 -8.344 -14.25 1 96.75 210 TYR B C 1
ATOM 3440 O O . TYR B 1 210 ? -10.305 -7.301 -13.648 1 96.75 210 TYR B O 1
ATOM 3448 N N . LEU B 1 211 ? -11.469 -9.164 -13.938 1 95.94 211 LEU B N 1
ATOM 3449 C CA . LEU B 1 211 ? -12.328 -8.859 -12.797 1 95.94 211 LEU B CA 1
ATOM 3450 C C . LEU B 1 211 ? -11.562 -9.008 -11.484 1 95.94 211 LEU B C 1
ATOM 3452 O O . LEU B 1 211 ? -11.789 -8.25 -10.539 1 95.94 211 LEU B O 1
ATOM 3456 N N . LEU B 1 212 ? -10.68 -9.969 -11.453 1 95.56 212 LEU B N 1
ATOM 3457 C CA . LEU B 1 212 ? -9.805 -10.125 -10.289 1 95.56 212 LEU B CA 1
ATOM 3458 C C . LEU B 1 212 ? -8.992 -8.859 -10.055 1 95.56 212 LEU B C 1
ATOM 3460 O O . LEU B 1 212 ? -9.016 -8.289 -8.961 1 95.56 212 LEU B O 1
ATOM 3464 N N . SER B 1 213 ? -8.375 -8.43 -11.07 1 98.12 213 SER B N 1
ATOM 3465 C CA . SER B 1 213 ? -7.504 -7.266 -10.938 1 98.12 213 SER B CA 1
ATOM 3466 C C . SER B 1 213 ? -8.312 -5.984 -10.773 1 98.12 213 SER B C 1
ATOM 3468 O O . SER B 1 213 ? -7.852 -5.023 -10.156 1 98.12 213 SER B O 1
ATOM 3470 N N . PHE B 1 214 ? -9.523 -5.934 -11.312 1 97.5 214 PHE B N 1
ATOM 3471 C CA . PHE B 1 214 ? -10.43 -4.82 -11.078 1 97.5 214 PHE B CA 1
ATOM 3472 C C . PHE B 1 214 ? -10.719 -4.652 -9.594 1 97.5 214 PHE B C 1
ATOM 3474 O O . PHE B 1 214 ? -10.648 -3.541 -9.062 1 97.5 214 PHE B O 1
ATOM 3481 N N . ALA B 1 215 ? -11.023 -5.742 -8.969 1 96.5 215 ALA B N 1
ATOM 3482 C CA . ALA B 1 215 ? -11.297 -5.715 -7.531 1 96.5 215 ALA B CA 1
ATOM 3483 C C . ALA B 1 215 ? -10.062 -5.27 -6.75 1 96.5 215 ALA B C 1
ATOM 3485 O O . ALA B 1 215 ? -10.18 -4.516 -5.781 1 96.5 215 ALA B O 1
ATOM 3486 N N . ALA B 1 216 ? -8.898 -5.719 -7.164 1 98.06 216 ALA B N 1
ATOM 3487 C CA . ALA B 1 216 ? -7.652 -5.324 -6.516 1 98.06 216 ALA B CA 1
ATOM 3488 C C . ALA B 1 216 ? -7.426 -3.82 -6.629 1 98.06 216 ALA B C 1
ATOM 3490 O O . ALA B 1 216 ? -7.082 -3.162 -5.645 1 98.06 216 ALA B O 1
ATOM 3491 N N . GLY B 1 217 ? -7.609 -3.312 -7.848 1 98.12 217 GLY B N 1
ATOM 3492 C CA . GLY B 1 217 ? -7.465 -1.88 -8.055 1 98.12 217 GLY B CA 1
ATOM 3493 C C . GLY B 1 217 ? -8.414 -1.056 -7.199 1 98.12 217 GLY B C 1
ATOM 3494 O O . GLY B 1 217 ? -8.008 -0.044 -6.617 1 98.12 217 GLY B O 1
ATOM 3495 N N . ALA B 1 218 ? -9.602 -1.469 -7.156 1 96.44 218 ALA B N 1
ATOM 3496 C CA . ALA B 1 218 ? -10.594 -0.786 -6.328 1 96.44 218 ALA B CA 1
ATOM 3497 C C . ALA B 1 218 ? -10.188 -0.8 -4.859 1 96.44 218 ALA B C 1
ATOM 3499 O O . ALA B 1 218 ? -10.305 0.213 -4.164 1 96.44 218 ALA B O 1
ATOM 3500 N N . MET B 1 219 ? -9.695 -1.911 -4.438 1 96.25 219 MET B N 1
ATOM 3501 C CA . MET B 1 219 ? -9.273 -2.039 -3.049 1 96.25 219 MET B CA 1
ATOM 3502 C C . MET B 1 219 ? -8.062 -1.154 -2.766 1 96.25 219 MET B C 1
ATOM 3504 O O . MET B 1 219 ? -7.969 -0.546 -1.697 1 96.25 219 MET B O 1
ATOM 3508 N N . PHE B 1 220 ? -7.137 -1.064 -3.662 1 97.62 220 PHE B N 1
ATOM 3509 C CA . PHE B 1 220 ? -5.98 -0.193 -3.498 1 97.62 220 PHE B CA 1
ATOM 3510 C C . PHE B 1 220 ? -6.406 1.268 -3.42 1 97.62 220 PHE B C 1
ATOM 3512 O O . PHE B 1 220 ? -5.812 2.057 -2.684 1 97.62 220 PHE B O 1
ATOM 3519 N N . TYR B 1 221 ? -7.395 1.649 -4.23 1 95.94 221 TYR B N 1
ATOM 3520 C CA . TYR B 1 221 ? -7.922 3.008 -4.141 1 95.94 221 TYR B CA 1
ATOM 3521 C C . TYR B 1 221 ? -8.375 3.324 -2.721 1 95.94 221 TYR B C 1
ATOM 3523 O O . TYR B 1 221 ? -8.023 4.371 -2.172 1 95.94 221 TYR B O 1
ATOM 3531 N N . VAL B 1 222 ? -9.133 2.451 -2.184 1 93.12 222 VAL B N 1
ATOM 3532 C CA . VAL B 1 222 ? -9.68 2.654 -0.844 1 93.12 222 VAL B CA 1
ATOM 3533 C C . VAL B 1 222 ? -8.539 2.799 0.161 1 93.12 222 VAL B C 1
ATOM 3535 O O . VAL B 1 222 ? -8.578 3.67 1.032 1 93.12 222 VAL B O 1
ATOM 3538 N N . VAL B 1 223 ? -7.535 1.968 0.063 1 95.31 223 VAL B N 1
ATOM 3539 C CA . VAL B 1 223 ? -6.418 1.956 1.006 1 95.31 223 VAL B CA 1
ATOM 3540 C C . VAL B 1 223 ? -5.637 3.262 0.896 1 95.31 223 VAL B C 1
ATOM 3542 O O . VAL B 1 223 ? -5.359 3.916 1.905 1 95.31 223 VAL B O 1
ATOM 3545 N N . VAL B 1 224 ? -5.348 3.68 -0.326 1 95.12 224 VAL B N 1
ATOM 3546 C CA . VAL B 1 224 ? -4.441 4.797 -0.576 1 95.12 224 VAL B CA 1
ATOM 3547 C C . VAL B 1 224 ? -5.188 6.117 -0.392 1 95.12 224 VAL B C 1
ATOM 3549 O O . VAL B 1 224 ? -4.625 7.09 0.116 1 95.12 224 VAL B O 1
ATOM 3552 N N . GLU B 1 225 ? -6.398 6.137 -0.779 1 91.69 225 GLU B N 1
ATOM 3553 C CA . GLU B 1 225 ? -7.168 7.375 -0.786 1 91.69 225 GLU B CA 1
ATOM 3554 C C . GLU B 1 225 ? -7.859 7.602 0.554 1 91.69 225 GLU B C 1
ATOM 3556 O O . GLU B 1 225 ? -8.062 8.742 0.968 1 91.69 225 GLU B O 1
ATOM 3561 N N . GLU B 1 226 ? -8.164 6.555 1.242 1 88.19 226 GLU B N 1
ATOM 3562 C CA . GLU B 1 226 ? -9.055 6.754 2.387 1 88.19 226 GLU B CA 1
ATOM 3563 C C . GLU B 1 226 ? -8.453 6.164 3.658 1 88.19 226 GLU B C 1
ATOM 3565 O O . GLU B 1 226 ? -8.188 6.891 4.621 1 88.19 226 GLU B O 1
ATOM 3570 N N . LEU B 1 227 ? -8.141 4.906 3.693 1 91.25 227 LEU B N 1
ATOM 3571 C CA . LEU B 1 227 ? -7.84 4.207 4.941 1 91.25 227 LEU B CA 1
ATOM 3572 C C . LEU B 1 227 ? -6.539 4.723 5.551 1 91.25 227 LEU B C 1
ATOM 3574 O O . LEU B 1 227 ? -6.508 5.109 6.723 1 91.25 227 LEU B O 1
ATOM 3578 N N . ILE B 1 228 ? -5.496 4.762 4.766 1 92.88 228 ILE B N 1
ATOM 3579 C CA . ILE B 1 228 ? -4.195 5.148 5.301 1 92.88 228 ILE B CA 1
ATOM 3580 C C . ILE B 1 228 ? -4.211 6.625 5.684 1 92.88 228 ILE B C 1
ATOM 3582 O O . ILE B 1 228 ? -3.777 6.996 6.773 1 92.88 228 ILE B O 1
ATOM 3586 N N . PRO B 1 229 ? -4.77 7.523 4.82 1 89.69 229 PRO B N 1
ATOM 3587 C CA . PRO B 1 229 ? -4.855 8.93 5.207 1 89.69 229 PRO B CA 1
ATOM 3588 C C . PRO B 1 229 ? -5.699 9.148 6.461 1 89.69 229 PRO B C 1
ATOM 3590 O O . PRO B 1 229 ? -5.332 9.945 7.328 1 89.69 229 PRO B O 1
ATOM 3593 N N . GLU B 1 230 ? -6.773 8.445 6.551 1 86.12 230 GLU B N 1
ATOM 3594 C CA . GLU B 1 230 ? -7.625 8.578 7.73 1 86.12 230 GLU B CA 1
ATOM 3595 C C . GLU B 1 230 ? -6.906 8.094 8.984 1 86.12 230 GLU B C 1
ATOM 3597 O O . GLU B 1 230 ? -7.055 8.688 10.055 1 86.12 230 GLU B O 1
ATOM 3602 N N . ALA B 1 231 ? -6.176 7.059 8.883 1 89.06 231 ALA B N 1
ATOM 3603 C CA . ALA B 1 231 ? -5.438 6.504 10.016 1 89.06 231 ALA B CA 1
ATOM 3604 C C . ALA B 1 231 ? -4.355 7.473 10.492 1 89.06 231 ALA B C 1
ATOM 3606 O O . ALA B 1 231 ? -3.904 7.391 11.633 1 89.06 231 ALA B O 1
ATOM 3607 N N . SER B 1 232 ? -3.967 8.344 9.664 1 85.56 232 SER B N 1
ATOM 3608 C CA . SER B 1 232 ? -2.861 9.25 9.977 1 85.56 232 SER B CA 1
ATOM 3609 C C . SER B 1 232 ? -3.371 10.617 10.398 1 85.56 232 SER B C 1
ATOM 3611 O O . SER B 1 232 ? -2.58 11.508 10.727 1 85.56 232 SER B O 1
ATOM 3613 N N . GLU B 1 233 ? -4.625 10.789 10.391 1 81.5 233 GLU B N 1
ATOM 3614 C CA . GLU B 1 233 ? -5.199 12.086 10.75 1 81.5 233 GLU B CA 1
ATOM 3615 C C . GLU B 1 233 ? -5.055 12.352 12.25 1 81.5 233 GLU B C 1
ATOM 3617 O O . GLU B 1 233 ? -5.098 11.422 13.055 1 81.5 233 GLU B O 1
ATOM 3622 N N . GLY B 1 234 ? -4.941 13.609 12.617 1 77.94 234 GLY B N 1
ATOM 3623 C CA . GLY B 1 234 ? -4.855 13.992 14.016 1 77.94 234 GLY B CA 1
ATOM 3624 C C . GLY B 1 234 ? -3.451 13.875 14.586 1 77.94 234 GLY B C 1
ATOM 3625 O O . GLY B 1 234 ? -2.473 14.18 13.898 1 77.94 234 GLY B O 1
ATOM 3626 N N . GLU B 1 235 ? -3.43 13.438 15.836 1 77.31 235 GLU B N 1
ATOM 3627 C CA . GLU B 1 235 ? -2.133 13.312 16.5 1 77.31 235 GLU B CA 1
ATOM 3628 C C . GLU B 1 235 ? -1.337 12.141 15.938 1 77.31 235 GLU B C 1
ATOM 3630 O O . GLU B 1 235 ? -1.889 11.062 15.711 1 77.31 235 GLU B O 1
ATOM 3635 N N . HIS B 1 236 ? -0.138 12.477 15.703 1 78.31 236 HIS B N 1
ATOM 3636 C CA . HIS B 1 236 ? 0.726 11.453 15.133 1 78.31 236 HIS B CA 1
ATOM 3637 C C . HIS B 1 236 ? 0.815 10.234 16.047 1 78.31 236 HIS B C 1
ATOM 3639 O O . HIS B 1 236 ? 0.912 10.375 17.266 1 78.31 236 HIS B O 1
ATOM 3645 N N . SER B 1 237 ? 0.655 9.07 15.461 1 81.06 237 SER B N 1
ATOM 3646 C CA . SER B 1 237 ? 0.797 7.797 16.156 1 81.06 237 SER B CA 1
ATOM 3647 C C . SER B 1 237 ? 1.326 6.715 15.211 1 81.06 237 SER B C 1
ATOM 3649 O O . SER B 1 237 ? 0.981 6.691 14.031 1 81.06 237 SER B O 1
ATOM 3651 N N . ASN B 1 238 ? 2.199 5.926 15.734 1 90.5 238 ASN B N 1
ATOM 3652 C CA . ASN B 1 238 ? 2.74 4.816 14.953 1 90.5 238 ASN B CA 1
ATOM 3653 C C . ASN B 1 238 ? 1.806 3.611 14.969 1 90.5 238 ASN B C 1
ATOM 3655 O O . ASN B 1 238 ? 2.1 2.584 14.359 1 90.5 238 ASN B O 1
ATOM 3659 N N . LEU B 1 239 ? 0.73 3.736 15.562 1 92.38 239 LEU B N 1
ATOM 3660 C CA . LEU B 1 239 ? -0.179 2.613 15.758 1 92.38 239 LEU B CA 1
ATOM 3661 C C . LEU B 1 239 ? -0.803 2.186 14.43 1 92.38 239 LEU B C 1
ATOM 3663 O O . LEU B 1 239 ? -1.073 1.001 14.219 1 92.38 239 LEU B O 1
ATOM 3667 N N . SER B 1 240 ? -1.029 3.178 13.57 1 94.31 240 SER B N 1
ATOM 3668 C CA . SER B 1 240 ? -1.56 2.84 12.258 1 94.31 240 SER B CA 1
ATOM 3669 C C . SER B 1 240 ? -0.59 1.955 11.484 1 94.31 240 SER B C 1
ATOM 3671 O O . SER B 1 240 ? -0.999 0.968 10.867 1 94.31 240 SER B O 1
ATOM 3673 N N . THR B 1 241 ? 0.656 2.266 11.562 1 95.69 241 THR B N 1
ATOM 3674 C CA . THR B 1 241 ? 1.685 1.511 10.852 1 95.69 241 THR B CA 1
ATOM 3675 C C . THR B 1 241 ? 1.85 0.12 11.461 1 95.69 241 THR B C 1
ATOM 3677 O O . THR B 1 241 ? 2.018 -0.863 10.742 1 95.69 241 THR B O 1
ATOM 3680 N N . ILE B 1 242 ? 1.808 0.048 12.758 1 96.62 242 ILE B N 1
ATOM 3681 C CA . ILE B 1 242 ? 1.888 -1.236 13.445 1 96.62 242 ILE B CA 1
ATOM 3682 C C . ILE B 1 242 ? 0.682 -2.096 13.07 1 96.62 242 ILE B C 1
ATOM 3684 O O . ILE B 1 242 ? 0.827 -3.283 12.773 1 96.62 242 ILE B O 1
ATOM 3688 N N . GLY B 1 243 ? -0.471 -1.517 13.125 1 97.44 243 GLY B N 1
ATOM 3689 C CA . GLY B 1 243 ? -1.66 -2.223 12.68 1 97.44 243 GLY B CA 1
ATOM 3690 C C . GLY B 1 243 ? -1.546 -2.734 11.25 1 97.44 243 GLY B C 1
ATOM 3691 O O . GLY B 1 243 ? -1.907 -3.879 10.969 1 97.44 243 GLY B O 1
ATOM 3692 N N . PHE B 1 244 ? -1.02 -1.863 10.367 1 97.88 244 PHE B N 1
ATOM 3693 C CA . PHE B 1 244 ? -0.811 -2.252 8.977 1 97.88 244 PHE B CA 1
ATOM 3694 C C . PHE B 1 244 ? 0.085 -3.48 8.891 1 97.88 244 PHE B C 1
ATOM 3696 O O . PHE B 1 244 ? -0.217 -4.422 8.156 1 97.88 244 PHE B O 1
ATOM 3703 N N . ALA B 1 245 ? 1.17 -3.43 9.648 1 98.25 245 ALA B N 1
ATOM 3704 C CA . ALA B 1 245 ? 2.139 -4.523 9.641 1 98.25 245 ALA B CA 1
ATOM 3705 C C . ALA B 1 245 ? 1.492 -5.836 10.07 1 98.25 245 ALA B C 1
ATOM 3707 O O . ALA B 1 245 ? 1.694 -6.875 9.438 1 98.25 245 ALA B O 1
ATOM 3708 N N . ILE B 1 246 ? 0.747 -5.805 11.086 1 98 246 ILE B N 1
ATOM 3709 C CA . ILE B 1 246 ? 0.09 -6.988 11.625 1 98 246 ILE B CA 1
ATOM 3710 C C . ILE B 1 246 ? -0.939 -7.512 10.625 1 98 246 ILE B C 1
ATOM 3712 O O . ILE B 1 246 ? -1.003 -8.719 10.359 1 98 246 ILE B O 1
ATOM 3716 N N . GLY B 1 247 ? -1.749 -6.605 10.086 1 98.12 247 GLY B N 1
ATOM 3717 C CA . GLY B 1 247 ? -2.736 -7.004 9.094 1 98.12 247 GLY B CA 1
ATOM 3718 C C . GLY B 1 247 ? -2.119 -7.609 7.844 1 98.12 247 GLY B C 1
ATOM 3719 O O . GLY B 1 247 ? -2.578 -8.641 7.359 1 98.12 247 GLY B O 1
ATOM 3720 N N . PHE B 1 248 ? -1.091 -6.926 7.309 1 98.5 248 PHE B N 1
ATOM 3721 C CA . PHE B 1 248 ? -0.4 -7.406 6.117 1 98.5 248 PHE B CA 1
ATOM 3722 C C . PHE B 1 248 ? 0.207 -8.781 6.363 1 98.5 248 PHE B C 1
ATOM 3724 O O . PHE B 1 248 ? 0.052 -9.688 5.543 1 98.5 248 PHE B O 1
ATOM 3731 N N . ALA B 1 249 ? 0.874 -8.914 7.5 1 98.06 249 ALA B N 1
ATOM 3732 C CA . ALA B 1 249 ? 1.518 -10.172 7.871 1 98.06 249 ALA B CA 1
ATOM 3733 C C . ALA B 1 249 ? 0.49 -11.289 8.023 1 98.06 249 ALA B C 1
ATOM 3735 O O . ALA B 1 249 ? 0.708 -12.406 7.551 1 98.06 249 ALA B O 1
ATOM 3736 N N . LEU B 1 250 ? -0.562 -11 8.633 1 97.44 250 LEU B N 1
ATOM 3737 C CA . LEU B 1 250 ? -1.611 -11.992 8.844 1 97.44 250 LEU B CA 1
ATOM 3738 C C . LEU B 1 250 ? -2.188 -12.477 7.52 1 97.44 250 LEU B C 1
ATOM 3740 O O . LEU B 1 250 ? -2.287 -13.68 7.281 1 97.44 250 LEU B O 1
ATOM 3744 N N . MET B 1 251 ? -2.574 -11.539 6.691 1 97.44 251 MET B N 1
ATOM 3745 C CA . MET B 1 251 ? -3.205 -11.906 5.426 1 97.44 251 MET B CA 1
ATOM 3746 C C . MET B 1 251 ? -2.227 -12.656 4.527 1 97.44 251 MET B C 1
ATOM 3748 O O . MET B 1 251 ? -2.6 -13.617 3.861 1 97.44 251 MET B O 1
ATOM 3752 N N . MET B 1 252 ? -0.976 -12.156 4.5 1 96.31 252 MET B N 1
ATOM 3753 C CA . MET B 1 252 ? 0.053 -12.852 3.736 1 96.31 252 MET B CA 1
ATOM 3754 C C . MET B 1 252 ? 0.212 -14.289 4.23 1 96.31 252 MET B C 1
ATOM 3756 O O . MET B 1 252 ? 0.302 -15.219 3.43 1 96.31 252 MET B O 1
ATOM 3760 N N . THR B 1 253 ? 0.209 -14.453 5.535 1 96.19 253 THR B N 1
ATOM 3761 C CA . THR B 1 253 ? 0.341 -15.781 6.129 1 96.19 253 THR B CA 1
ATOM 3762 C C . THR B 1 253 ? -0.858 -16.656 5.773 1 96.19 253 THR B C 1
ATOM 3764 O O . THR B 1 253 ? -0.694 -17.797 5.344 1 96.19 253 THR B O 1
ATOM 3767 N N . LEU B 1 254 ? -2.053 -16.094 5.887 1 94.94 254 LEU B N 1
ATOM 3768 C CA . LEU B 1 254 ? -3.262 -16.844 5.543 1 94.94 254 LEU B CA 1
ATOM 3769 C C . LEU B 1 254 ? -3.227 -17.297 4.09 1 94.94 254 LEU B C 1
ATOM 3771 O O . LEU B 1 254 ? -3.51 -18.469 3.795 1 94.94 254 LEU B O 1
ATOM 3775 N N . ASP B 1 255 ? -2.826 -16.469 3.254 1 91.94 255 ASP B N 1
ATOM 3776 C CA . ASP B 1 255 ? -2.865 -16.766 1.822 1 91.94 255 ASP B CA 1
ATOM 3777 C C . ASP B 1 255 ? -1.812 -17.797 1.44 1 91.94 255 ASP B C 1
ATOM 3779 O O . ASP B 1 255 ? -2.102 -18.734 0.696 1 91.94 255 ASP B O 1
ATOM 3783 N N . VAL B 1 256 ? -0.645 -17.672 1.975 1 88.56 256 VAL B N 1
ATOM 3784 C CA . VAL B 1 256 ? 0.464 -18.531 1.563 1 88.56 256 VAL B CA 1
ATOM 3785 C C . VAL B 1 256 ? 0.331 -19.891 2.225 1 88.56 256 VAL B C 1
ATOM 3787 O O . VAL B 1 256 ? 0.63 -20.922 1.606 1 88.56 256 VAL B O 1
ATOM 3790 N N . VAL B 1 257 ? -0.135 -19.891 3.48 1 89.56 257 VAL B N 1
ATOM 3791 C CA . VAL B 1 257 ? -0.162 -21.125 4.238 1 89.56 257 VAL B CA 1
ATOM 3792 C C . VAL B 1 257 ? -1.448 -21.891 3.936 1 89.56 257 VAL B C 1
ATOM 3794 O O . VAL B 1 257 ? -1.43 -23.109 3.781 1 89.56 257 VAL B O 1
ATOM 3797 N N . LEU B 1 258 ? -2.539 -21.156 3.818 1 86.19 258 LEU B N 1
ATOM 3798 C CA . LEU B 1 258 ? -3.822 -21.828 3.678 1 86.19 258 LEU B CA 1
ATOM 3799 C C . LEU B 1 258 ? -4.293 -21.812 2.227 1 86.19 258 LEU B C 1
ATOM 3801 O O . LEU B 1 258 ? -5.195 -22.562 1.85 1 86.19 258 LEU B O 1
ATOM 3805 N N . GLY B 1 259 ? -3.713 -20.859 1.461 1 77.38 259 GLY B N 1
ATOM 3806 C CA . GLY B 1 259 ? -4.168 -20.75 0.084 1 77.38 259 GLY B CA 1
ATOM 3807 C C . GLY B 1 259 ? -3.479 -21.734 -0.849 1 77.38 259 GLY B C 1
ATOM 3808 O O . GLY B 1 259 ? -2.529 -22.406 -0.452 1 77.38 259 GLY B O 1
#

InterPro domains:
  IPR003689 Zinc/iron permease [PF02535] (109-254)

Sequence (518 aa):
MTETIIGLSIPLLGTVLGSGFVFFMRNEMPARLQKALLGFASGVMVAASIWSLIIPSMDMWADQGRLRIVPALVGFLVGIAFLLLIDYITPHLHIGSSKPEGPRTKLSRTAMLTFAVTIHNLPEGMAVGVVLAGALQTGSYISTAAAMTMAIGIALQNIPEGAIISMPMREAGNSRMKSFIIGSLSGVVEPIGGILVILLASAITPALPYLLSFAAGAMFYVVVEELIPEASEGEHSNLSTIGFAIGFALMMTLDVVLGMTETIIGLSIPLLGTVLGSGFVFFMRNEMPARLQKALLGFASGVMVAASIWSLIIPSMDMWADQGRLRIVPALVGFLVGIAFLLLIDYITPHLHIGSSKPEGPRTKLSRTAMLTFAVTIHNLPEGMAVGVVLAGALQTGSYISTAAAMTMAIGIALQNIPEGAIISMPMREAGNSRMKSFIIGSLSGVVEPIGGILVILLASAITPALPYLLSFAAGAMFYVVVEELIPEASEGEHSNLSTIGFAIGFALMMTLDVVLG

Radius of gyration: 22.26 Å; Cα contacts (8 Å, |Δi|>4): 1071; chains: 2; bounding box: 62×57×49 Å